Protein AF-0000000082899561 (afdb_homodimer)

Solvent-accessible surface area (backbone atoms only — not comparable to full-atom values): 26667 Å² total; per-residue (Å²): 125,67,59,40,66,65,29,24,33,36,38,38,31,29,32,23,49,47,55,58,29,30,42,45,54,42,55,47,37,66,41,32,32,43,66,16,26,37,41,38,25,22,67,50,52,69,45,30,52,52,45,47,51,54,24,36,73,64,25,70,56,41,37,73,41,70,45,58,29,45,37,73,40,92,80,27,56,79,59,55,68,60,52,54,49,63,47,44,58,93,51,72,60,59,27,36,37,38,34,48,48,49,67,73,60,64,64,25,60,38,54,64,69,69,69,51,54,62,67,60,50,50,52,49,41,31,34,40,30,49,36,54,50,34,49,49,34,52,50,48,54,55,46,64,73,72,43,84,48,42,35,36,40,36,37,58,44,44,66,41,30,82,38,69,47,89,32,31,38,58,29,11,18,35,34,15,20,40,50,26,38,44,23,25,42,24,64,70,69,31,84,64,39,41,22,38,32,37,16,58,64,54,43,72,33,73,64,41,48,48,39,21,70,41,29,59,41,65,67,53,15,52,55,47,59,40,89,80,40,65,71,39,102,88,30,62,50,70,35,51,43,67,61,42,41,51,53,52,52,51,42,53,22,61,64,68,70,57,72,30,32,74,48,46,65,82,56,132,125,68,58,38,65,64,31,25,33,35,38,38,32,29,32,22,48,45,54,60,29,29,44,44,52,42,54,47,36,65,40,33,32,44,64,18,28,36,39,38,25,22,69,51,52,69,45,31,52,53,45,48,50,54,26,36,71,65,26,71,58,41,36,74,41,70,46,57,28,45,36,72,40,93,79,27,55,78,58,54,67,61,51,52,49,64,48,44,59,94,52,72,58,62,27,34,37,39,36,48,48,49,67,70,60,66,62,25,60,37,56,62,69,70,68,50,55,61,67,62,51,50,52,49,41,32,33,42,30,49,35,54,52,34,48,48,35,52,50,49,53,55,46,64,73,71,43,85,47,44,36,37,40,35,38,57,47,43,65,41,30,80,38,70,48,88,34,32,36,57,29,11,18,35,32,14,22,41,48,26,38,45,23,25,40,25,66,70,70,30,83,64,38,42,23,38,33,37,15,60,64,55,44,72,34,74,66,41,47,47,39,20,70,42,30,58,41,66,68,53,14,52,53,44,60,40,88,81,39,67,71,39,102,87,30,64,50,70,34,51,41,65,62,41,42,51,51,52,52,50,41,53,22,60,65,68,67,56,72,32,30,75,49,46,64,83,56,133

pLDDT: mean 94.07, std 8.14, range [54.59, 98.94]

Sequence (536 aa):
MTVITGKRIFAVITGASRGIGRQIAISLASDVAGDSAFLLLARNVELLESVKKQIQDVNPNVHVAVAKADFAEQESIKGLEELVNSVTNGLTIETRLIFHNAGTIGAVDKPCIEISDPTDWHNYLQSNVVAAVTLNNALYKLFVATSSAPIFVINITSIASVKAIPSFTQYAVGKAAREAYFRNFALEVGSAVRVLSYSPGPVQTDMVEEIGRNSYDAEMRQHFSSPQTVNTPTHRRRLTPEETVSKLIGVIDKNDFENGGRIDFFDAMTVITGKRIFAVITGASRGIGRQIAISLASDVAGDSAFLLLARNVELLESVKKQIQDVNPNVHVAVAKADFAEQESIKGLEELVNSVTNGLTIETRLIFHNAGTIGAVDKPCIEISDPTDWHNYLQSNVVAAVTLNNALYKLFVATSSAPIFVINITSIASVKAIPSFTQYAVGKAAREAYFRNFALEVGSAVRVLSYSPGPVQTDMVEEIGRNSYDAEMRQHFSSPQTVNTPTHRRRLTPEETVSKLIGVIDKNDFENGGRIDFFDA

Foldseek 3Di:
DFQQAAFAAEEEFEPCLDALNLLLLQVSLLGYHLAHFYEYEEQDQVSVVVSVVSSCVNRVSYFYHYFYADQLDPCRGPPPLVRSCVRCPPGDHQEYEYEAPFAAQAQLQDWPVPPDDVVSLVSRCSNQPVSSLVVVVVVVVSDVVPDLRAYEYEYAAAPLCPDPDRSRVSNNVSRVNRLVSQLVVLVVVDDSYAYEYEHQPAEPTVRLVCQLVRHNDPVSVVQSVDQPHDDDPNTHHYHYSNLSSVVVSVCNRVVPDDRSYYDYPPDD/DFQQAAFAAEEEFEPCLDALNLLLLQVSLLGYHLAHFYEYEEQDQVSVVVSVVSSCVNRVSYFYDYFYADQLDPCRGPPVLVRSCVRCPPGDHQEYEYEPDDAAQAQQQDWPVPPDDVVSLVSRCSNQPVSSLVVVVVVVVSDVVPDLRAYEYEYAAAPLCPDPDRSRVSNNVSRVNRLVSQLVVLVVVDDSYAYEYEHQAAEPTVRLVCQLVRHNDPVSVVQSVDQPHDDDPNHHHYHYSNLSSVVVSVCNRVVPDDRSYYDYPPDD

Secondary structure (DSSP, 8-state):
--SSTT--EEEEEESTTSHHHHHHHHHHHHHS-TT-EEEEEES-HHHHHHHHHHHHHH-TT-EEEEEE--TTSSS-STTHHHHHHHHHTT---SEEEEEE-------TTS-GGG---HHHHHHHHIIIIIHHHHHHHHHHHHHHHH----EEEEEE--GGGTS--TT-HHHHHHHHHHHHHHHHHHHHH-TTEEEEEEE--SBSSHHHHHHHHH-SSHHHHHHHH-SS----SSSPPPBPHHHHHHHHHHHHHHT-S-TTEEEETT--/--SSTT--EEEEEESTTSHHHHHHHHHHHHHS-TT-EEEEEES-HHHHHHHHHHHHHH-TT-EEEEEE--TTSSS-STTHHHHHHHHHTT---SEEEEEE-------TTS-GGG---HHHHHHHHIIIIIHHHHHHHHHHHHHHHH----EEEEEE--GGGTS--TT-HHHHHHHHHHHHHHHHHHHHH-TTEEEEEEE--SBSSHHHHHHHHH-SSHHHHHHHH-SS----SSSPPPBPHHHHHHHHHHHHHHT-S-TTEEEETT--

InterPro domains:
  IPR002347 Short-chain dehydrogenase/reductase SDR [PF00106] (11-213)
  IPR0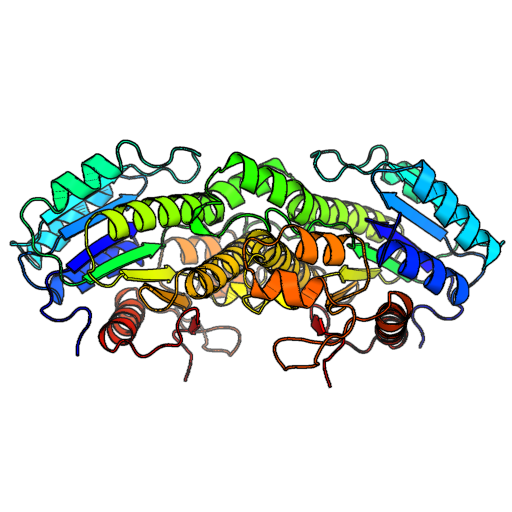02347 Short-chain dehydrogenase/reductase SDR [PR00081] (10-27)
  IPR002347 Short-chain dehydrogenase/reductase SDR [PR00081] (145-161)
  IPR002347 Short-chain dehydrogenase/reductase SDR [PR00081] (171-190)
  IPR002347 Short-chain dehydrogenase/reductase SDR [PR00081] (191-208)
  IPR036291 NAD(P)-binding domain superfamily [SSF51735] (10-261)
  IPR051721 Biopterin synthesis and organic compound reduction [PTHR44085] (6-268)

Radius of gyration: 24.46 Å; Cα contacts (8 Å, |Δi|>4): 1181; chains: 2; bounding box: 56×74×52 Å

Nearest PDB structures (foldseek):
  7dsf-assembly1_B  TM=8.892E-01  e=1.679E-24  Homo sapiens
  1nas-assembly1_A  TM=8.880E-01  e=4.957E-24  Mus musculus
  6i6f-assembly1_A  TM=8.790E-01  e=6.306E-24  Homo sapiens
  1z6z-assembly1_B  TM=8.800E-01  e=1.978E-23  Homo sapiens
  6i6v-assembly1_A  TM=8.749E-01  e=1.862E-23  Homo sapiens

Structure (mmCIF, N/CA/C/O backbone):
data_AF-0000000082899561-model_v1
#
loop_
_entity.id
_entity.type
_entity.pdbx_description
1 polymer 'Sepiapterin reductase'
#
loop_
_atom_site.group_PDB
_atom_site.id
_atom_site.type_symbol
_atom_site.label_atom_id
_atom_site.label_alt_id
_atom_site.label_comp_id
_atom_site.label_asym_id
_atom_site.label_entity_id
_atom_site.label_seq_id
_atom_site.pdbx_PDB_ins_code
_atom_site.Cartn_x
_atom_site.Cartn_y
_atom_site.Cartn_z
_atom_site.occupancy
_atom_site.B_iso_or_equiv
_atom_site.auth_seq_id
_atom_site.auth_comp_id
_atom_site.auth_asym_id
_atom_site.auth_atom_id
_atom_site.pdbx_PDB_model_num
ATOM 1 N N . MET A 1 1 ? -2.049 -33.656 3.619 1 72.12 1 MET A N 1
ATOM 2 C CA . MET A 1 1 ? -2.137 -33.75 2.166 1 72.12 1 MET A CA 1
ATOM 3 C C . MET A 1 1 ? -1.305 -32.688 1.48 1 72.12 1 MET A C 1
ATOM 5 O O . MET A 1 1 ? -1.216 -31.562 1.97 1 72.12 1 MET A O 1
ATOM 9 N N . THR A 1 2 ? -0.466 -33.094 0.37 1 94.12 2 THR A N 1
ATOM 10 C CA . THR A 1 2 ? 0.457 -32.188 -0.296 1 94.12 2 THR A CA 1
ATOM 11 C C . THR A 1 2 ? -0.258 -31.406 -1.387 1 94.12 2 THR A C 1
ATOM 13 O O . THR A 1 2 ? -1.212 -31.891 -1.993 1 94.12 2 THR A O 1
ATOM 16 N N . VAL A 1 3 ? 0.047 -30.188 -1.579 1 97.38 3 VAL A N 1
ATOM 17 C CA . VAL A 1 3 ? -0.571 -29.266 -2.537 1 97.38 3 VAL A CA 1
ATOM 18 C C . VAL A 1 3 ? 0.115 -29.406 -3.895 1 97.38 3 VAL A C 1
ATOM 20 O O . VAL A 1 3 ? -0.528 -29.266 -4.938 1 97.38 3 VAL A O 1
ATOM 23 N N . ILE A 1 4 ? 1.434 -29.734 -3.877 1 98.38 4 ILE A N 1
ATOM 24 C CA . ILE A 1 4 ? 2.236 -29.641 -5.09 1 98.38 4 ILE A CA 1
ATOM 25 C C . ILE A 1 4 ? 2.814 -31 -5.441 1 98.38 4 ILE A C 1
ATOM 27 O O . ILE A 1 4 ? 2.592 -31.516 -6.539 1 98.38 4 ILE A O 1
ATOM 31 N N . THR A 1 5 ? 3.48 -31.672 -4.559 1 98.25 5 THR A N 1
ATOM 32 C CA . THR A 1 5 ? 4.266 -32.875 -4.809 1 98.25 5 THR A CA 1
ATOM 33 C C . THR A 1 5 ? 3.387 -34 -5.367 1 98.25 5 THR A C 1
ATOM 35 O O . THR A 1 5 ? 2.467 -34.469 -4.695 1 98.25 5 THR A O 1
ATOM 38 N N . GLY A 1 6 ? 3.668 -34.312 -6.594 1 97.94 6 GLY A N 1
ATOM 39 C CA . GLY A 1 6 ? 2.992 -35.438 -7.242 1 97.94 6 GLY A CA 1
ATOM 40 C C . GLY A 1 6 ? 1.596 -35.094 -7.719 1 97.94 6 GLY A C 1
ATOM 41 O O . GLY A 1 6 ? 0.868 -35.938 -8.211 1 97.94 6 GLY A O 1
ATOM 42 N N . LYS A 1 7 ? 1.214 -33.875 -7.59 1 98.12 7 LYS A N 1
ATOM 43 C CA . LYS A 1 7 ? -0.134 -33.438 -7.965 1 98.12 7 LYS A CA 1
ATOM 44 C C . LYS A 1 7 ? -0.163 -32.906 -9.391 1 98.12 7 LYS A C 1
ATOM 46 O O . LYS A 1 7 ? 0.843 -32.375 -9.883 1 98.12 7 LYS A O 1
ATOM 51 N N . ARG A 1 8 ? -1.27 -33.094 -10.102 1 98.19 8 ARG A N 1
ATOM 52 C CA . ARG A 1 8 ? -1.518 -32.438 -11.375 1 98.19 8 ARG A CA 1
ATOM 53 C C . ARG A 1 8 ? -1.966 -31 -11.164 1 98.19 8 ARG A C 1
ATOM 55 O O . ARG A 1 8 ? -3.127 -30.75 -10.836 1 98.19 8 ARG A O 1
ATOM 62 N N . ILE A 1 9 ? -1.06 -30.078 -11.352 1 98.44 9 ILE A N 1
ATOM 63 C CA . ILE A 1 9 ? -1.352 -28.688 -11.023 1 98.44 9 ILE A CA 1
ATOM 64 C C . ILE A 1 9 ? -1.458 -27.859 -12.305 1 98.44 9 ILE A C 1
ATOM 66 O O . ILE A 1 9 ? -1.048 -28.312 -13.375 1 98.44 9 ILE A O 1
ATOM 70 N N . PHE A 1 10 ? -2.086 -26.703 -12.188 1 98.62 10 PHE A N 1
ATOM 71 C CA . PHE A 1 10 ? -1.983 -25.625 -13.156 1 98.62 10 PHE A CA 1
ATOM 72 C C . PHE A 1 10 ? -1.384 -24.375 -12.516 1 98.62 10 PHE A C 1
ATOM 74 O O . PHE A 1 10 ? -1.97 -23.812 -11.594 1 98.62 10 PHE A O 1
ATOM 81 N N . ALA A 1 11 ? -0.214 -23.969 -12.992 1 98.88 11 ALA A N 1
ATOM 82 C CA . ALA A 1 11 ? 0.489 -22.812 -12.422 1 98.88 11 ALA A CA 1
ATOM 83 C C . ALA A 1 11 ? 0.569 -21.672 -13.422 1 98.88 11 ALA A C 1
ATOM 85 O O . ALA A 1 11 ? 1.001 -21.859 -14.562 1 98.88 11 ALA A O 1
ATOM 86 N N . VAL A 1 12 ? 0.096 -20.5 -13 1 98.88 12 VAL A N 1
ATOM 87 C CA . VAL A 1 12 ? 0.327 -19.25 -13.719 1 98.88 12 VAL A CA 1
ATOM 88 C C . VAL A 1 12 ? 1.413 -18.438 -13.016 1 98.88 12 VAL A C 1
ATOM 90 O O . VAL A 1 12 ? 1.291 -18.125 -11.828 1 98.88 12 VAL A O 1
ATOM 93 N N . ILE A 1 13 ? 2.473 -18.125 -13.703 1 98.94 13 ILE A N 1
ATOM 94 C CA . ILE A 1 13 ? 3.607 -17.438 -13.094 1 98.94 13 ILE A CA 1
ATOM 95 C C . ILE A 1 13 ? 3.922 -16.172 -13.883 1 98.94 13 ILE A C 1
ATOM 97 O O . ILE A 1 13 ? 4.262 -16.234 -15.062 1 98.94 13 ILE A O 1
ATOM 101 N N . THR A 1 14 ? 3.764 -15.016 -13.25 1 98.81 14 THR A N 1
ATOM 102 C CA . THR A 1 14 ? 4.18 -13.758 -13.867 1 98.81 14 THR A CA 1
ATOM 103 C C . THR A 1 14 ? 5.656 -13.484 -13.594 1 98.81 14 THR A C 1
ATOM 105 O O . THR A 1 14 ? 6.188 -13.891 -12.562 1 98.81 14 THR A O 1
ATOM 108 N N . GLY A 1 15 ? 6.277 -12.711 -14.516 1 98.25 15 GLY A N 1
ATOM 109 C CA . GLY A 1 15 ? 7.707 -12.508 -14.375 1 98.25 15 GLY A CA 1
ATOM 110 C C . GLY A 1 15 ? 8.5 -13.805 -14.398 1 98.25 15 GLY A C 1
ATOM 111 O O . GLY A 1 15 ? 9.406 -14 -13.586 1 98.25 15 GLY A O 1
ATOM 112 N N . ALA A 1 16 ? 8.164 -14.688 -15.266 1 98.62 16 ALA A N 1
ATOM 113 C CA . ALA A 1 16 ? 8.68 -16.047 -15.234 1 98.62 16 ALA A CA 1
ATOM 114 C C . ALA A 1 16 ? 9.969 -16.172 -16.047 1 98.62 16 ALA A C 1
ATOM 116 O O . ALA A 1 16 ? 10.594 -17.234 -16.094 1 98.62 16 ALA A O 1
ATOM 117 N N . SER A 1 17 ? 10.438 -15.102 -16.641 1 97.75 17 SER A N 1
ATOM 118 C CA . SER A 1 17 ? 11.523 -15.188 -17.625 1 97.75 17 SER A CA 1
ATOM 119 C C . SER A 1 17 ? 12.883 -15.188 -16.922 1 97.75 17 SER A C 1
ATOM 121 O O . SER A 1 17 ? 13.898 -15.523 -17.547 1 97.75 17 SER A O 1
ATOM 123 N N . ARG A 1 18 ? 12.992 -14.766 -15.68 1 95.56 18 ARG A N 1
ATOM 124 C CA . ARG A 1 18 ? 14.266 -14.695 -14.969 1 95.56 18 ARG A CA 1
ATOM 125 C C . ARG A 1 18 ? 14.055 -14.719 -13.461 1 95.56 18 ARG A C 1
ATOM 127 O O . ARG A 1 18 ? 12.922 -14.773 -12.984 1 95.56 18 ARG A O 1
ATOM 134 N N . GLY A 1 19 ? 15.125 -14.852 -12.789 1 96.75 19 GLY A N 1
ATOM 135 C CA . GLY A 1 19 ? 15.133 -14.648 -11.352 1 96.75 19 GLY A CA 1
ATOM 136 C C . GLY A 1 19 ? 14.25 -15.641 -10.602 1 96.75 19 GLY A C 1
ATOM 137 O O . GLY A 1 19 ? 14.328 -16.844 -10.844 1 96.75 19 GLY A O 1
ATOM 138 N N . ILE A 1 20 ? 13.508 -15.102 -9.672 1 98.25 20 ILE A N 1
ATOM 139 C CA . ILE A 1 20 ? 12.688 -15.906 -8.766 1 98.25 20 ILE A CA 1
ATOM 140 C C . ILE A 1 20 ? 11.586 -16.609 -9.555 1 98.25 20 ILE A C 1
ATOM 142 O O . ILE A 1 20 ? 11.312 -17.797 -9.336 1 98.25 20 ILE A O 1
ATOM 146 N N . GLY A 1 21 ? 10.953 -15.93 -10.539 1 98.69 21 GLY A N 1
ATOM 147 C CA . GLY A 1 21 ? 9.891 -16.516 -11.336 1 98.69 21 GLY A CA 1
ATOM 148 C C . GLY A 1 21 ? 10.336 -17.703 -12.148 1 98.69 21 GLY A C 1
ATOM 149 O O . GLY A 1 21 ? 9.648 -18.734 -12.188 1 98.69 21 GLY A O 1
ATOM 150 N N . ARG A 1 22 ? 11.469 -17.547 -12.758 1 98.56 22 ARG A N 1
ATOM 151 C CA . ARG A 1 22 ? 12.047 -18.656 -13.5 1 98.56 22 ARG A CA 1
ATOM 152 C C . ARG A 1 22 ? 12.312 -19.844 -12.578 1 98.56 22 ARG A C 1
ATOM 154 O O . ARG A 1 22 ? 11.984 -20.984 -12.93 1 98.56 22 ARG A O 1
ATOM 161 N N . GLN A 1 23 ? 12.875 -19.562 -11.461 1 98.75 23 GLN A N 1
ATOM 162 C CA . GLN A 1 23 ? 13.219 -20.625 -10.523 1 98.75 23 GLN A CA 1
ATOM 163 C C . GLN A 1 23 ? 11.969 -21.312 -9.992 1 98.75 23 GLN A C 1
ATOM 165 O O . GLN A 1 23 ? 11.969 -22.531 -9.797 1 98.75 23 GLN A O 1
ATOM 170 N N . ILE A 1 24 ? 10.898 -20.578 -9.734 1 98.88 24 ILE A N 1
ATOM 171 C CA . ILE A 1 24 ? 9.633 -21.172 -9.297 1 98.88 24 ILE A CA 1
ATOM 172 C C . ILE A 1 24 ? 9.133 -22.156 -10.344 1 98.88 24 ILE A C 1
ATOM 174 O O . ILE A 1 24 ? 8.781 -23.297 -10.016 1 98.88 24 ILE A O 1
ATOM 178 N N . ALA A 1 25 ? 9.164 -21.734 -11.602 1 98.81 25 ALA A N 1
ATOM 179 C CA . ALA A 1 25 ? 8.664 -22.578 -12.688 1 98.81 25 ALA A CA 1
ATOM 180 C C . ALA A 1 25 ? 9.43 -23.891 -12.773 1 98.81 25 ALA A C 1
ATOM 182 O O . ALA A 1 25 ? 8.828 -24.969 -12.836 1 98.81 25 ALA A O 1
ATOM 183 N N . ILE A 1 26 ? 10.742 -23.812 -12.711 1 98.56 26 ILE A N 1
ATOM 184 C CA . ILE A 1 26 ? 11.602 -24.969 -12.859 1 98.56 26 ILE A CA 1
ATOM 185 C C . ILE A 1 26 ? 11.445 -25.891 -11.656 1 98.56 26 ILE A C 1
ATOM 187 O O . ILE A 1 26 ? 11.305 -27.109 -11.805 1 98.56 26 ILE A O 1
ATOM 191 N N . SER A 1 27 ? 11.438 -25.312 -10.461 1 98.62 27 SER A N 1
ATOM 192 C CA . SER A 1 27 ? 11.312 -26.109 -9.242 1 98.62 27 SER A CA 1
ATOM 193 C C . SER A 1 27 ? 9.969 -26.812 -9.172 1 98.62 27 SER A C 1
ATOM 195 O O . SER A 1 27 ? 9.891 -27.984 -8.781 1 98.62 27 SER A O 1
ATOM 197 N N . LEU A 1 28 ? 8.883 -26.172 -9.586 1 98.69 28 LEU A N 1
ATOM 198 C CA . LEU A 1 28 ? 7.57 -26.797 -9.617 1 98.69 28 LEU A CA 1
ATOM 199 C C . LEU A 1 28 ? 7.559 -27.984 -10.562 1 98.69 28 LEU A C 1
ATOM 201 O O . LEU A 1 28 ? 7.012 -29.047 -10.234 1 98.69 28 LEU A O 1
ATOM 205 N N . ALA A 1 29 ? 8.148 -27.812 -11.695 1 98.38 29 ALA A N 1
ATOM 206 C CA . ALA A 1 29 ? 8.156 -28.875 -12.711 1 98.38 29 ALA A CA 1
ATOM 207 C C . ALA A 1 29 ? 8.773 -30.156 -12.164 1 98.38 29 ALA A C 1
ATOM 209 O O . ALA A 1 29 ? 8.336 -31.25 -12.508 1 98.38 29 ALA A O 1
ATOM 210 N N . SER A 1 30 ? 9.742 -29.953 -11.305 1 97.75 30 SER A N 1
ATOM 211 C CA . SER A 1 30 ? 10.445 -31.109 -10.742 1 97.75 30 SER A CA 1
ATOM 212 C C . SER A 1 30 ? 9.57 -31.844 -9.734 1 97.75 30 SER A C 1
ATOM 214 O O . SER A 1 30 ? 9.758 -33.031 -9.5 1 97.75 30 SER A O 1
ATOM 216 N N . ASP A 1 31 ? 8.602 -31.172 -9.172 1 97.88 31 ASP A N 1
ATOM 217 C CA . ASP A 1 31 ? 7.887 -31.719 -8.023 1 97.88 31 ASP A CA 1
ATOM 218 C C . ASP A 1 31 ? 6.5 -32.219 -8.43 1 97.88 31 ASP A C 1
ATOM 220 O O . ASP A 1 31 ? 5.91 -33.062 -7.738 1 97.88 31 ASP A O 1
ATOM 224 N N . VAL A 1 32 ? 5.965 -31.781 -9.555 1 98.44 32 VAL A N 1
ATOM 225 C CA . VAL A 1 32 ? 4.562 -32.031 -9.883 1 98.44 32 VAL A CA 1
ATOM 226 C C . VAL A 1 32 ? 4.441 -33.219 -10.805 1 98.44 32 VAL A C 1
ATOM 228 O O . VAL A 1 32 ? 5.445 -33.719 -11.312 1 98.44 32 VAL A O 1
ATOM 231 N N . ALA A 1 33 ? 3.215 -33.719 -11.07 1 97.75 33 ALA A N 1
ATOM 232 C CA . ALA A 1 33 ? 2.928 -34.812 -12 1 97.75 33 ALA A CA 1
ATOM 233 C C . ALA A 1 33 ? 3.115 -34.344 -13.445 1 97.75 33 ALA A C 1
ATOM 235 O O . ALA A 1 33 ? 3.029 -33.156 -13.75 1 97.75 33 ALA A O 1
ATOM 236 N N . GLY A 1 34 ? 3.377 -35.219 -14.367 1 95.75 34 GLY A N 1
ATOM 237 C CA . GLY A 1 34 ? 3.615 -34.969 -15.773 1 95.75 34 GLY A CA 1
ATOM 238 C C . GLY A 1 34 ? 2.404 -34.375 -16.484 1 95.75 34 GLY A C 1
ATOM 239 O O . GLY A 1 34 ? 2.543 -33.688 -17.5 1 95.75 34 GLY A O 1
ATOM 240 N N . ASP A 1 35 ? 1.247 -34.531 -16.078 1 96.12 35 ASP A N 1
ATOM 241 C CA . ASP A 1 35 ? 0.032 -34 -16.688 1 96.12 35 ASP A CA 1
ATOM 242 C C . ASP A 1 35 ? -0.359 -32.688 -16.047 1 96.12 35 ASP A C 1
ATOM 244 O O . ASP A 1 35 ? -1.545 -32.406 -15.852 1 96.12 35 ASP A O 1
ATOM 248 N N . SER A 1 36 ? 0.661 -31.953 -15.641 1 98.5 36 SER A N 1
ATOM 249 C CA . SER A 1 36 ? 0.456 -30.594 -15.117 1 98.5 36 SER A CA 1
ATOM 250 C C . SER A 1 36 ? 0.598 -29.562 -16.219 1 98.5 36 SER A C 1
ATOM 252 O O . SER A 1 36 ? 1.083 -29.859 -17.312 1 98.5 36 SER A O 1
ATOM 254 N N . ALA A 1 37 ? 0.14 -28.344 -15.953 1 98.75 37 ALA A N 1
ATOM 255 C CA . ALA A 1 37 ? 0.173 -27.266 -16.938 1 98.75 37 ALA A CA 1
ATOM 256 C C . ALA A 1 37 ? 0.802 -26.016 -16.344 1 98.75 37 ALA A C 1
ATOM 258 O O . ALA A 1 37 ? 0.635 -25.719 -15.164 1 98.75 37 ALA A O 1
ATOM 259 N N . PHE A 1 38 ? 1.53 -25.312 -17.172 1 98.81 38 PHE A N 1
ATOM 260 C CA . PHE A 1 38 ? 2.17 -24.047 -16.812 1 98.81 38 PHE A CA 1
ATOM 261 C C . PHE A 1 38 ? 1.827 -22.953 -17.828 1 98.81 38 PHE A C 1
ATOM 263 O O . PHE A 1 38 ? 1.851 -23.188 -19.031 1 98.81 38 PHE A O 1
ATOM 270 N N . LEU A 1 39 ? 1.418 -21.797 -17.359 1 98.81 39 LEU A N 1
ATOM 271 C CA . LEU A 1 39 ? 1.337 -20.578 -18.141 1 98.81 39 LEU A CA 1
ATOM 272 C C . LEU A 1 39 ? 2.348 -19.547 -17.656 1 98.81 39 LEU A C 1
ATOM 274 O O . LEU A 1 39 ? 2.227 -19.031 -16.547 1 98.81 39 LEU A O 1
ATOM 278 N N . LEU A 1 40 ? 3.375 -19.281 -18.484 1 98.81 40 LEU A N 1
ATOM 279 C CA . LEU A 1 40 ? 4.465 -18.359 -18.156 1 98.81 40 LEU A CA 1
ATOM 280 C C . LEU A 1 40 ? 4.25 -17 -18.797 1 98.81 40 LEU A C 1
ATOM 282 O O . LEU A 1 40 ? 4.066 -16.922 -20.016 1 98.81 40 LEU A O 1
ATOM 286 N N . LEU A 1 41 ? 4.246 -15.969 -17.984 1 98.69 41 LEU A N 1
ATOM 287 C CA . LEU A 1 41 ? 3.982 -14.617 -18.469 1 98.69 41 LEU A CA 1
ATOM 288 C C . LEU A 1 41 ? 5.172 -13.703 -18.188 1 98.69 41 LEU A C 1
ATOM 290 O O . LEU A 1 41 ? 5.703 -13.688 -17.078 1 98.69 41 LEU A O 1
ATOM 294 N N . ALA A 1 42 ? 5.641 -13.008 -19.094 1 98.25 42 ALA A N 1
ATOM 295 C CA . ALA A 1 42 ? 6.66 -11.961 -19.016 1 98.25 42 ALA A CA 1
ATOM 296 C C . ALA A 1 42 ? 6.719 -11.141 -20.297 1 98.25 42 ALA A C 1
ATOM 298 O O . ALA A 1 42 ? 6.008 -11.438 -21.266 1 98.25 42 ALA A O 1
ATOM 299 N N . ARG A 1 43 ? 7.562 -10.18 -20.391 1 96.06 43 ARG A N 1
ATOM 300 C CA . ARG A 1 43 ? 7.676 -9.312 -21.562 1 96.06 43 ARG A CA 1
ATOM 301 C C . ARG A 1 43 ? 8.5 -9.969 -22.656 1 96.06 43 ARG A C 1
ATOM 303 O O . ARG A 1 43 ? 8.25 -9.75 -23.844 1 96.06 43 ARG A O 1
ATOM 310 N N . ASN A 1 44 ? 9.43 -10.727 -22.188 1 97.31 44 ASN A N 1
ATOM 311 C CA . ASN A 1 44 ? 10.375 -11.32 -23.141 1 97.31 44 ASN A CA 1
ATOM 312 C C . ASN A 1 44 ? 10 -12.758 -23.484 1 97.31 44 ASN A C 1
ATOM 314 O O . ASN A 1 44 ? 10.367 -13.688 -22.766 1 97.31 44 ASN A O 1
ATOM 318 N N . VAL A 1 45 ? 9.438 -12.891 -24.656 1 97.62 45 VAL A N 1
ATOM 319 C CA . VAL A 1 45 ? 8.898 -14.188 -25.047 1 97.62 45 VAL A CA 1
ATOM 320 C C . VAL A 1 45 ? 10.039 -15.164 -25.328 1 97.62 45 VAL A C 1
ATOM 322 O O . VAL A 1 45 ? 9.914 -16.359 -25.047 1 97.62 45 VAL A O 1
ATOM 325 N N . GLU A 1 46 ? 11.117 -14.68 -25.844 1 98.38 46 GLU A N 1
ATOM 326 C CA . GLU A 1 46 ? 12.258 -15.555 -26.125 1 98.38 46 GLU A CA 1
ATOM 327 C C . GLU A 1 46 ? 12.797 -16.172 -24.828 1 98.38 46 GLU A C 1
ATOM 329 O O . GLU A 1 46 ? 13.102 -17.375 -24.797 1 98.38 46 GLU A O 1
ATOM 334 N N . LEU A 1 47 ? 12.93 -15.375 -23.828 1 98.56 47 LEU A N 1
ATOM 335 C CA . LEU A 1 47 ? 13.391 -15.891 -22.547 1 98.56 47 LEU A CA 1
ATOM 336 C C . LEU A 1 47 ? 12.367 -16.859 -21.953 1 98.56 47 LEU A C 1
ATOM 338 O O . LEU A 1 47 ? 12.742 -17.844 -21.312 1 98.56 47 LEU A O 1
ATOM 342 N N . LEU A 1 48 ? 11.125 -16.594 -22.188 1 98.75 48 LEU A N 1
ATOM 343 C CA . LEU A 1 48 ? 10.078 -17.5 -21.719 1 98.75 48 LEU A CA 1
ATOM 344 C C . LEU A 1 48 ? 10.188 -18.859 -22.406 1 98.75 48 LEU A C 1
ATOM 346 O O . LEU A 1 48 ? 10 -19.891 -21.766 1 98.75 48 LEU A O 1
ATOM 350 N N . GLU A 1 49 ? 10.43 -18.828 -23.688 1 98.75 49 GLU A N 1
ATOM 351 C CA . GLU A 1 49 ? 10.578 -20.078 -24.422 1 98.75 49 GLU A CA 1
ATOM 352 C C . GLU A 1 49 ? 11.773 -20.891 -23.922 1 98.75 49 GLU A C 1
ATOM 354 O O . GLU A 1 49 ? 11.727 -22.125 -23.875 1 98.75 49 GLU A O 1
ATOM 359 N N . SER A 1 50 ? 12.805 -20.156 -23.562 1 98.75 50 SER A N 1
ATOM 360 C CA . SER A 1 50 ? 13.953 -20.828 -22.953 1 98.75 50 SER A CA 1
ATOM 361 C C . SER A 1 50 ? 13.57 -21.5 -21.641 1 98.75 50 SER A C 1
ATOM 363 O O . SER A 1 50 ? 13.984 -22.625 -21.359 1 98.75 50 SER A O 1
ATOM 365 N N . VAL A 1 51 ? 12.766 -20.828 -20.812 1 98.81 51 VAL A N 1
ATOM 366 C CA . VAL A 1 51 ? 12.297 -21.391 -19.562 1 98.81 51 VAL A CA 1
ATOM 367 C C . VAL A 1 51 ? 11.391 -22.578 -19.828 1 98.81 51 VAL A C 1
ATOM 369 O O . VAL A 1 51 ? 11.461 -23.594 -19.125 1 98.81 51 VAL A O 1
ATOM 372 N N . LYS A 1 52 ? 10.523 -22.469 -20.812 1 98.75 52 LYS A N 1
ATOM 373 C CA . LYS A 1 52 ? 9.664 -23.578 -21.219 1 98.75 52 LYS A CA 1
ATOM 374 C C . LYS A 1 52 ? 10.492 -24.828 -21.531 1 98.75 52 LYS A C 1
ATOM 376 O O . LYS A 1 52 ? 10.164 -25.922 -21.078 1 98.75 52 LYS A O 1
ATOM 381 N N . LYS A 1 53 ? 11.547 -24.656 -22.281 1 98.69 53 LYS A N 1
ATOM 382 C CA . LYS A 1 53 ? 12.414 -25.781 -22.609 1 98.69 53 LYS A CA 1
ATOM 383 C C . LYS A 1 53 ? 13.039 -26.391 -21.359 1 98.69 53 LYS A C 1
ATOM 385 O O . LYS A 1 53 ? 13.117 -27.609 -21.234 1 98.69 53 LYS A O 1
ATOM 390 N N . GLN A 1 54 ? 13.484 -25.531 -20.484 1 98.62 54 GLN A N 1
ATOM 391 C CA . GLN A 1 54 ? 14.07 -26 -19.234 1 98.62 54 GLN A CA 1
ATOM 392 C C . GLN A 1 54 ? 13.07 -26.812 -18.422 1 98.62 54 GLN A C 1
ATOM 394 O O . GLN A 1 54 ? 13.422 -27.844 -17.844 1 98.62 54 GLN A O 1
ATOM 399 N N . ILE A 1 55 ? 11.844 -26.344 -18.344 1 98.62 55 ILE A N 1
ATOM 400 C CA . ILE A 1 55 ? 10.766 -27.016 -17.641 1 98.62 55 ILE A CA 1
ATOM 401 C C . ILE A 1 55 ? 10.539 -28.406 -18.266 1 98.62 55 ILE A C 1
ATOM 403 O O . ILE A 1 55 ? 10.453 -29.406 -17.547 1 98.62 55 ILE A O 1
ATOM 407 N N . GLN A 1 56 ? 10.5 -28.453 -19.547 1 98.06 56 GLN A N 1
ATOM 408 C CA . GLN A 1 56 ? 10.195 -29.688 -20.266 1 98.06 56 GLN A CA 1
ATOM 409 C C . GLN A 1 56 ? 11.375 -30.656 -20.203 1 98.06 56 GLN A C 1
ATOM 411 O O . GLN A 1 56 ? 11.188 -31.875 -20.281 1 98.06 56 GLN A O 1
ATOM 416 N N . ASP A 1 57 ? 12.578 -30.125 -20.047 1 98.19 57 ASP A N 1
ATOM 417 C CA . ASP A 1 57 ? 13.734 -30.969 -19.812 1 98.19 57 ASP A CA 1
ATOM 418 C C . ASP A 1 57 ? 13.625 -31.688 -18.469 1 98.19 57 ASP A C 1
ATOM 420 O O . ASP A 1 57 ? 14.055 -32.844 -18.328 1 98.19 57 ASP A O 1
ATOM 424 N N . VAL A 1 58 ? 13.055 -31 -17.5 1 97.75 58 VAL A N 1
ATOM 425 C CA . VAL A 1 58 ? 12.898 -31.516 -16.156 1 97.75 58 VAL A CA 1
ATOM 426 C C . VAL A 1 58 ? 11.719 -32.5 -16.109 1 97.75 58 VAL A C 1
ATOM 428 O O . VAL A 1 58 ? 11.773 -33.531 -15.438 1 97.75 58 VAL A O 1
ATOM 431 N N . ASN A 1 59 ? 10.633 -32.156 -16.781 1 98.19 59 ASN A N 1
ATOM 432 C CA . ASN A 1 59 ? 9.398 -32.906 -16.828 1 98.19 59 ASN A CA 1
ATOM 433 C C .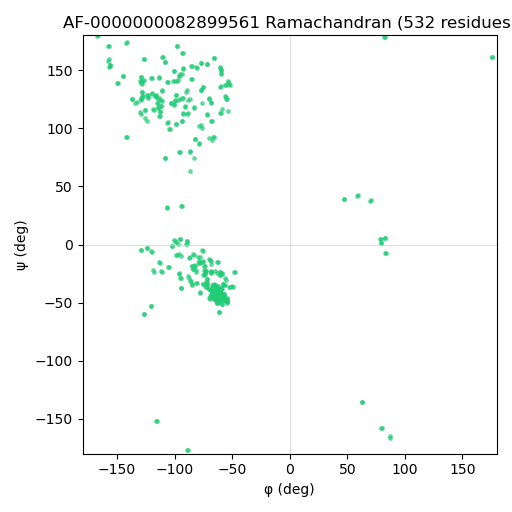 ASN A 1 59 ? 8.766 -32.875 -18.219 1 98.19 59 ASN A C 1
ATOM 435 O O . ASN A 1 59 ? 7.938 -32 -18.5 1 98.19 59 ASN A O 1
ATOM 439 N N . PRO A 1 60 ? 9.062 -33.844 -19.031 1 97.81 60 PRO A N 1
ATOM 440 C CA . PRO A 1 60 ? 8.703 -33.812 -20.453 1 97.81 60 PRO A CA 1
ATOM 441 C C . PRO A 1 60 ? 7.195 -33.906 -20.672 1 97.81 60 PRO A C 1
ATOM 443 O O . PRO A 1 60 ? 6.711 -33.594 -21.766 1 97.81 60 PRO A O 1
ATOM 446 N N . ASN A 1 61 ? 6.449 -34.312 -19.719 1 96.81 61 ASN A N 1
ATOM 447 C CA . ASN A 1 61 ? 5.031 -34.594 -19.922 1 96.81 61 ASN A CA 1
ATOM 448 C C . ASN A 1 61 ? 4.16 -33.406 -19.5 1 96.81 61 ASN A C 1
ATOM 450 O O . ASN A 1 61 ? 2.934 -33.469 -19.609 1 96.81 61 ASN A O 1
ATOM 454 N N . VAL A 1 62 ? 4.789 -32.312 -19.031 1 98.12 62 VAL A N 1
ATOM 455 C CA . VAL A 1 62 ? 3.992 -31.156 -18.625 1 98.12 62 VAL A CA 1
ATOM 456 C C . VAL A 1 62 ? 3.605 -30.344 -19.859 1 98.12 62 VAL A C 1
ATOM 458 O O . VAL A 1 62 ? 4.312 -30.359 -20.875 1 98.12 62 VAL A O 1
ATOM 461 N N . HIS A 1 63 ? 2.479 -29.641 -19.797 1 98.31 63 HIS A N 1
ATOM 462 C CA . HIS A 1 63 ? 2.039 -28.656 -20.797 1 98.31 63 HIS A CA 1
ATOM 463 C C . HIS A 1 63 ? 2.49 -27.25 -20.422 1 98.31 63 HIS A C 1
ATOM 465 O O . HIS A 1 63 ? 2.26 -26.797 -19.297 1 98.31 63 HIS A O 1
ATOM 471 N N . VAL A 1 64 ? 3.193 -26.609 -21.391 1 98.56 64 VAL A N 1
ATOM 472 C CA . VAL A 1 64 ? 3.688 -25.266 -21.062 1 98.56 64 VAL A CA 1
ATOM 473 C C . VAL A 1 64 ? 3.289 -24.297 -22.172 1 98.56 64 VAL A C 1
ATOM 475 O O . VAL A 1 64 ? 3.549 -24.547 -23.359 1 98.56 64 VAL A O 1
ATOM 478 N N . ALA A 1 65 ? 2.615 -23.219 -21.828 1 98.31 65 ALA A N 1
ATOM 479 C CA . ALA A 1 65 ? 2.352 -22.094 -22.719 1 98.31 65 ALA A CA 1
ATOM 480 C C . ALA A 1 65 ? 3.078 -20.844 -22.234 1 98.31 65 ALA A C 1
ATOM 482 O O . ALA A 1 65 ? 3.273 -20.641 -21.047 1 98.31 65 ALA A O 1
ATOM 483 N N . VAL A 1 66 ? 3.541 -20.062 -23.141 1 98.19 66 VAL A N 1
ATOM 484 C CA . VAL A 1 66 ? 4.164 -18.781 -22.844 1 98.19 66 VAL A CA 1
ATOM 485 C C . VAL A 1 66 ? 3.387 -17.656 -23.531 1 98.19 66 VAL A C 1
ATOM 487 O O . VAL A 1 66 ? 2.818 -17.859 -24.609 1 98.19 66 VAL A O 1
ATOM 490 N N . ALA A 1 67 ? 3.285 -16.531 -22.859 1 98 67 ALA A N 1
ATOM 491 C CA . ALA A 1 67 ? 2.617 -15.367 -23.469 1 98 67 ALA A CA 1
ATOM 492 C C . ALA A 1 67 ? 3.291 -14.07 -23.031 1 98 67 ALA A C 1
ATOM 494 O O . ALA A 1 67 ? 3.727 -13.93 -21.891 1 98 67 ALA A O 1
ATOM 495 N N . LYS A 1 68 ? 3.293 -13.172 -23.969 1 97.69 68 LYS A N 1
ATOM 496 C CA . LYS A 1 68 ? 3.791 -11.828 -23.672 1 97.69 68 LYS A CA 1
ATOM 497 C C . LYS A 1 68 ? 2.836 -11.078 -22.75 1 97.69 68 LYS A C 1
ATOM 499 O O . LYS A 1 68 ? 1.629 -11.039 -23 1 97.69 68 LYS A O 1
ATOM 504 N N . ALA A 1 69 ? 3.369 -10.609 -21.672 1 97.31 69 ALA A N 1
ATOM 505 C CA . ALA A 1 69 ? 2.629 -9.758 -20.734 1 97.31 69 ALA A CA 1
ATOM 506 C C . ALA A 1 69 ? 3.42 -8.492 -20.406 1 97.31 69 ALA A C 1
ATOM 508 O O . ALA A 1 69 ? 4.492 -8.57 -19.797 1 97.31 69 ALA A O 1
ATOM 509 N N . ASP A 1 70 ? 2.943 -7.355 -20.828 1 97 70 ASP A N 1
ATOM 510 C CA . ASP A 1 70 ? 3.518 -6.066 -20.453 1 97 70 ASP A CA 1
ATOM 511 C C . ASP A 1 70 ? 2.656 -5.371 -19.406 1 97 70 ASP A C 1
ATOM 513 O O . ASP A 1 70 ? 1.748 -4.609 -19.734 1 97 70 ASP A O 1
ATOM 517 N N . PHE A 1 71 ? 3.045 -5.48 -18.203 1 96.5 71 PHE A N 1
ATOM 518 C CA . PHE A 1 71 ? 2.217 -5.059 -17.078 1 96.5 71 PHE A CA 1
ATOM 519 C C . PHE A 1 71 ? 2.207 -3.541 -16.953 1 96.5 71 PHE A C 1
ATOM 521 O O . PHE A 1 71 ? 1.468 -2.984 -16.141 1 96.5 71 PHE A O 1
ATOM 528 N N . ALA A 1 72 ? 2.996 -2.863 -17.766 1 95.44 72 ALA A N 1
ATOM 529 C CA . ALA A 1 72 ? 2.91 -1.407 -17.828 1 95.44 72 ALA A CA 1
ATOM 530 C C . ALA A 1 72 ? 1.653 -0.968 -18.578 1 95.44 72 ALA A C 1
ATOM 532 O O . ALA A 1 72 ? 1.239 0.189 -18.484 1 95.44 72 ALA A O 1
ATOM 533 N N . GLU A 1 73 ? 1.103 -1.92 -19.344 1 94.94 73 GLU A N 1
ATOM 534 C CA . GLU A 1 73 ? -0.091 -1.633 -20.141 1 94.94 73 GLU A CA 1
ATOM 535 C C . GLU A 1 73 ? -1.356 -2.066 -19.406 1 94.94 73 GLU A C 1
ATOM 537 O O . GLU A 1 73 ? -1.368 -3.1 -18.734 1 94.94 73 GLU A O 1
ATOM 542 N N . GLN A 1 74 ? -2.438 -1.357 -19.547 1 90 74 GLN A N 1
ATOM 543 C CA . GLN A 1 74 ? -3.705 -1.701 -18.922 1 90 74 GLN A CA 1
ATOM 544 C C . GLN A 1 74 ? -4.199 -3.068 -19.375 1 90 74 GLN A C 1
ATOM 546 O O . GLN A 1 74 ? -4.695 -3.859 -18.578 1 90 74 GLN A O 1
ATOM 551 N N . GLU A 1 75 ? -4.125 -3.295 -20.703 1 89.81 75 GLU A N 1
ATOM 552 C CA . GLU A 1 75 ? -4.406 -4.625 -21.234 1 89.81 75 GLU A CA 1
ATOM 553 C C . GLU A 1 75 ? -3.119 -5.426 -21.422 1 89.81 75 GLU A C 1
ATOM 555 O O . GLU A 1 75 ? -2.629 -5.562 -22.547 1 89.81 75 GLU A O 1
ATOM 560 N N . SER A 1 76 ? -2.646 -5.961 -20.281 1 90.31 76 SER A N 1
ATOM 561 C CA . SER A 1 76 ? -1.296 -6.512 -20.234 1 90.31 76 SER A CA 1
ATOM 562 C C . SER A 1 76 ? -1.219 -7.863 -20.938 1 90.31 76 SER A C 1
ATOM 564 O O . SER A 1 76 ? -0.142 -8.289 -21.359 1 90.31 76 SER A O 1
ATOM 566 N N . ILE A 1 77 ? -2.303 -8.609 -21.031 1 93.25 77 ILE A N 1
ATOM 567 C CA . ILE A 1 77 ? -2.328 -9.945 -21.609 1 93.25 77 ILE A CA 1
ATOM 568 C C . ILE A 1 77 ? -3.506 -10.062 -22.578 1 93.25 77 ILE A C 1
ATOM 570 O O . ILE A 1 77 ? -4.66 -9.875 -22.188 1 93.25 77 ILE A O 1
ATOM 574 N N . LYS A 1 78 ? -3.236 -10.391 -23.797 1 90.5 78 LYS A N 1
ATOM 575 C CA . LYS A 1 78 ? -4.289 -10.633 -24.781 1 90.5 78 LYS A CA 1
ATOM 576 C C . LYS A 1 78 ? -4.703 -12.094 -24.797 1 90.5 78 LYS A C 1
ATOM 578 O O . LYS A 1 78 ? -3.855 -12.992 -24.734 1 90.5 78 LYS A O 1
ATOM 583 N N . GLY A 1 79 ? -6.008 -12.305 -24.75 1 94.62 79 GLY A N 1
ATOM 584 C CA . GLY A 1 79 ? -6.531 -13.648 -24.906 1 94.62 79 GLY A CA 1
ATOM 585 C C . GLY A 1 79 ? -6.246 -14.547 -23.719 1 94.62 79 GLY A C 1
ATOM 586 O O . GLY A 1 79 ? -5.902 -15.719 -23.891 1 94.62 79 GLY A O 1
ATOM 587 N N . LEU A 1 80 ? -6.324 -14.008 -22.578 1 95.25 80 LEU A N 1
ATOM 588 C CA . LEU A 1 80 ? -6.016 -14.742 -21.344 1 95.25 80 LEU A CA 1
ATOM 589 C C . LEU A 1 80 ? -6.875 -16 -21.234 1 95.25 80 LEU A C 1
ATOM 591 O O . LEU A 1 80 ? -6.363 -17.078 -20.922 1 95.25 80 LEU A O 1
ATOM 595 N N . GLU A 1 81 ? -8.141 -15.859 -21.453 1 95.75 81 GLU A N 1
ATOM 596 C CA . GLU A 1 81 ? -9.055 -17 -21.359 1 95.75 81 GLU A CA 1
ATOM 597 C C . GLU A 1 81 ? -8.672 -18.109 -22.344 1 95.75 81 GLU A C 1
ATOM 599 O O . GLU A 1 81 ? -8.648 -19.281 -21.969 1 95.75 81 GLU A O 1
ATOM 604 N N . GLU A 1 82 ? -8.422 -17.703 -23.547 1 96.69 82 GLU A N 1
ATOM 605 C CA . GLU A 1 82 ? -8.023 -18.672 -24.562 1 96.69 82 GLU A CA 1
ATOM 606 C C . GLU A 1 82 ? -6.711 -19.359 -24.203 1 96.69 82 GLU A C 1
ATOM 608 O O . GLU A 1 82 ? -6.559 -20.562 -24.406 1 96.69 82 GLU A O 1
ATOM 613 N N . LEU A 1 83 ? -5.781 -18.594 -23.719 1 96.56 83 LEU A N 1
ATOM 614 C CA . LEU A 1 83 ? -4.492 -19.141 -23.312 1 96.56 83 LEU A CA 1
ATOM 615 C C . LEU A 1 83 ? -4.668 -20.188 -22.219 1 96.56 83 LEU A C 1
ATOM 617 O O . LEU A 1 83 ? -4.109 -21.281 -22.312 1 96.56 83 LEU A O 1
ATOM 621 N N . VAL A 1 84 ? -5.465 -19.859 -21.219 1 97 84 VAL A N 1
ATOM 622 C CA . VAL A 1 84 ? -5.703 -20.75 -20.078 1 97 84 VAL A CA 1
ATOM 623 C C . VAL A 1 84 ? -6.395 -22.016 -20.547 1 97 84 VAL A C 1
ATOM 625 O O . VAL A 1 84 ? -5.98 -23.125 -20.203 1 97 84 VAL A O 1
ATOM 628 N N . ASN A 1 85 ? -7.395 -21.844 -21.375 1 95.5 85 ASN A N 1
ATOM 629 C CA . ASN A 1 85 ? -8.148 -22.984 -21.875 1 95.5 85 ASN A CA 1
ATOM 630 C C . ASN A 1 85 ? -7.277 -23.906 -22.734 1 95.5 85 ASN A C 1
ATOM 632 O O . ASN A 1 85 ? -7.363 -25.125 -22.625 1 95.5 85 ASN A O 1
ATOM 636 N N . SER A 1 86 ? -6.5 -23.359 -23.531 1 96.56 86 SER A N 1
ATOM 637 C CA . SER A 1 86 ? -5.676 -24.141 -24.438 1 96.56 86 SER A CA 1
ATOM 638 C C . SER A 1 86 ? -4.648 -24.969 -23.688 1 96.56 86 SER A C 1
ATOM 640 O O . SER A 1 86 ? -4.422 -26.141 -24.016 1 96.56 86 SER A O 1
ATOM 642 N N . VAL A 1 87 ? -4.043 -24.438 -22.656 1 97.12 87 VAL A N 1
ATOM 643 C CA . VAL A 1 87 ? -2.936 -25.125 -21.984 1 97.12 87 VAL A CA 1
ATOM 644 C C . VAL A 1 87 ? -3.479 -26.156 -21.016 1 97.12 87 VAL A C 1
ATOM 646 O O . VAL A 1 87 ? -2.805 -27.141 -20.703 1 97.12 87 VAL A O 1
ATOM 649 N N . THR A 1 88 ? -4.715 -26 -20.578 1 96.81 88 THR A N 1
ATOM 650 C CA . THR A 1 88 ? -5.277 -26.906 -19.594 1 96.81 88 THR A CA 1
ATOM 651 C C . THR A 1 88 ? -6.211 -27.922 -20.25 1 96.81 88 THR A C 1
ATOM 653 O O . THR A 1 88 ? -6.785 -28.781 -19.578 1 96.81 88 THR A O 1
ATOM 656 N N . ASN A 1 89 ? -6.375 -27.797 -21.531 1 93.75 89 ASN A N 1
ATOM 657 C CA . ASN A 1 89 ? -7.34 -28.625 -22.25 1 93.75 89 ASN A CA 1
ATOM 658 C C . ASN A 1 89 ? -7.074 -30.109 -22.016 1 93.75 89 ASN A C 1
ATOM 660 O O . ASN A 1 89 ? -5.945 -30.578 -22.172 1 93.75 89 ASN A O 1
ATOM 664 N N . GLY A 1 90 ? -8.156 -30.75 -21.594 1 92.62 90 GLY A N 1
ATOM 665 C CA . GLY A 1 90 ? -8.102 -32.188 -21.438 1 92.62 90 GLY A CA 1
ATOM 666 C C . GLY A 1 90 ? -7.426 -32.656 -20.156 1 92.62 90 GLY A C 1
ATOM 667 O O . GLY A 1 90 ? -7.316 -33.844 -19.891 1 92.62 90 GLY A O 1
ATOM 668 N N . LEU A 1 91 ? -7.02 -31.734 -19.359 1 95.5 91 LEU A N 1
ATOM 669 C CA . LEU A 1 91 ? -6.301 -32.094 -18.141 1 95.5 91 LEU A CA 1
ATOM 670 C C . LEU A 1 91 ? -7.227 -32.031 -16.922 1 95.5 91 LEU A C 1
ATOM 672 O O . LEU A 1 91 ? -8.125 -31.188 -16.859 1 95.5 91 LEU A O 1
ATOM 676 N N . THR A 1 92 ? -7.07 -32.969 -16.047 1 95.62 92 THR A N 1
ATOM 677 C CA . THR A 1 92 ? -7.684 -32.875 -14.719 1 95.62 92 THR A CA 1
ATOM 678 C C . THR A 1 92 ? -6.754 -32.156 -13.742 1 95.62 92 THR A C 1
ATOM 680 O O . THR A 1 92 ? -5.715 -32.688 -13.359 1 95.62 92 THR A O 1
ATOM 683 N N . ILE A 1 93 ? -7.109 -31.047 -13.305 1 96.88 93 ILE A N 1
ATOM 684 C CA . ILE A 1 93 ? -6.281 -30.219 -12.438 1 96.88 93 ILE A CA 1
ATOM 685 C C . ILE A 1 93 ? -6.719 -30.406 -10.984 1 96.88 93 ILE A C 1
ATOM 687 O O . ILE A 1 93 ? -7.906 -30.281 -10.664 1 96.88 93 ILE A O 1
ATOM 691 N N . GLU A 1 94 ? -5.758 -30.688 -10.172 1 96.88 94 GLU A N 1
ATOM 692 C CA . GLU A 1 94 ? -6.039 -30.922 -8.758 1 96.88 94 GLU A CA 1
ATOM 693 C C . GLU A 1 94 ? -5.848 -29.656 -7.938 1 96.88 94 GLU A C 1
ATOM 695 O O . GLU A 1 94 ? -6.461 -29.484 -6.883 1 96.88 94 GLU A O 1
ATOM 700 N N . THR A 1 95 ? -4.977 -28.812 -8.391 1 97.06 95 THR A N 1
ATOM 701 C CA . THR A 1 95 ? -4.688 -27.562 -7.703 1 97.06 95 THR A CA 1
ATOM 702 C C . THR A 1 95 ? -4.273 -26.484 -8.703 1 97.06 95 THR A C 1
ATOM 704 O O . THR A 1 95 ? -3.541 -26.75 -9.656 1 97.06 95 THR A O 1
ATOM 707 N N . ARG A 1 96 ? -4.738 -25.297 -8.516 1 98.12 96 ARG A N 1
ATOM 708 C CA . ARG A 1 96 ? -4.348 -24.156 -9.328 1 98.12 96 ARG A CA 1
ATOM 709 C C . ARG A 1 96 ? -3.506 -23.172 -8.516 1 98.12 96 ARG A C 1
ATOM 711 O O . ARG A 1 96 ? -3.832 -22.875 -7.367 1 98.12 96 ARG A O 1
ATOM 718 N N . LEU A 1 97 ? -2.406 -22.734 -9.07 1 98.69 97 LEU A N 1
ATOM 719 C CA . LEU A 1 97 ? -1.472 -21.828 -8.422 1 98.69 97 LEU A CA 1
ATOM 720 C C . LEU A 1 97 ? -1.258 -20.578 -9.266 1 98.69 97 LEU A C 1
ATOM 722 O O . LEU A 1 97 ? -1.038 -20.672 -10.469 1 98.69 97 LEU A O 1
ATOM 726 N N . ILE A 1 98 ? -1.411 -19.453 -8.648 1 98.81 98 ILE A N 1
ATOM 727 C CA . ILE A 1 98 ? -1.089 -18.172 -9.266 1 98.81 98 ILE A CA 1
ATOM 728 C C . ILE A 1 98 ? 0.084 -17.516 -8.539 1 98.81 98 ILE A C 1
ATOM 730 O O . ILE A 1 98 ? 0.005 -17.266 -7.336 1 98.81 98 ILE A O 1
ATOM 734 N N . PHE A 1 99 ? 1.16 -17.312 -9.242 1 98.94 99 PHE A N 1
ATOM 735 C CA . PHE A 1 99 ? 2.311 -16.625 -8.68 1 98.94 99 PHE A CA 1
ATOM 736 C C . PHE A 1 99 ? 2.422 -15.211 -9.258 1 98.94 99 PHE A C 1
ATOM 738 O O . PHE A 1 99 ? 2.83 -15.039 -10.406 1 98.94 99 PHE A O 1
ATOM 745 N N . HIS A 1 100 ? 2.062 -14.266 -8.469 1 98.81 100 HIS A N 1
ATOM 746 C CA . HIS A 1 100 ? 2.33 -12.875 -8.805 1 98.81 100 HIS A CA 1
ATOM 747 C C . HIS A 1 100 ? 3.758 -12.484 -8.438 1 98.81 100 HIS A C 1
ATOM 749 O O . HIS A 1 100 ? 3.998 -11.938 -7.352 1 98.81 100 HIS A O 1
ATOM 755 N N . ASN A 1 101 ? 4.656 -12.656 -9.383 1 98.56 101 ASN A N 1
ATOM 756 C CA . ASN A 1 101 ? 6.082 -12.461 -9.156 1 98.56 101 ASN A CA 1
ATOM 757 C C . ASN A 1 101 ? 6.602 -11.242 -9.914 1 98.56 101 ASN A C 1
ATOM 759 O O . ASN A 1 101 ? 7.605 -10.641 -9.523 1 98.56 101 ASN A O 1
ATOM 763 N N . ALA A 1 102 ? 5.871 -10.875 -10.977 1 97.25 102 ALA A N 1
ATOM 764 C CA . ALA A 1 102 ? 6.309 -9.734 -11.781 1 97.25 102 ALA A CA 1
ATOM 765 C C . ALA A 1 102 ? 6.363 -8.461 -10.938 1 97.25 102 ALA A C 1
ATOM 767 O O . ALA A 1 102 ? 5.484 -8.219 -10.109 1 97.25 102 ALA A O 1
ATOM 768 N N . GLY A 1 103 ? 7.418 -7.73 -11.102 1 94.81 103 GLY A N 1
ATOM 769 C CA . GLY A 1 103 ? 7.559 -6.453 -10.422 1 94.81 103 GLY A CA 1
ATOM 770 C C . GLY A 1 103 ? 8.906 -5.793 -10.656 1 94.81 103 GLY A C 1
ATOM 771 O O . GLY A 1 103 ? 9.844 -6.434 -11.141 1 94.81 103 GLY A O 1
ATOM 772 N N . THR A 1 104 ? 8.969 -4.516 -10.398 1 95.06 104 THR A N 1
ATOM 773 C CA . THR A 1 104 ? 10.195 -3.723 -10.484 1 95.06 104 THR A CA 1
ATOM 774 C C . THR A 1 104 ? 10.438 -2.965 -9.18 1 95.06 104 THR A C 1
ATOM 776 O O . THR A 1 104 ? 9.516 -2.77 -8.383 1 95.06 104 THR A O 1
ATOM 779 N N . ILE A 1 105 ? 11.633 -2.576 -8.992 1 94.81 105 ILE A N 1
ATOM 780 C CA . ILE A 1 105 ? 12.023 -1.929 -7.75 1 94.81 105 ILE A CA 1
ATOM 781 C C . ILE A 1 105 ? 11.664 -0.446 -7.801 1 94.81 105 ILE A C 1
ATOM 783 O O . ILE A 1 105 ? 11.57 0.215 -6.766 1 94.81 105 ILE A O 1
ATOM 787 N N . GLY A 1 106 ? 11.414 0.125 -9 1 95.81 106 GLY A N 1
ATOM 788 C CA . GLY A 1 106 ? 11.109 1.539 -9.133 1 95.81 106 GLY A CA 1
ATOM 789 C C . GLY A 1 106 ? 12.336 2.426 -9.078 1 95.81 106 GLY A C 1
ATOM 790 O O . GLY A 1 106 ? 13.438 1.994 -9.43 1 95.81 106 GLY A O 1
ATOM 791 N N . ALA A 1 107 ? 12.188 3.701 -8.75 1 95.44 107 ALA A N 1
ATOM 792 C CA . ALA A 1 107 ? 13.242 4.707 -8.789 1 95.44 107 ALA A CA 1
ATOM 793 C C . ALA A 1 107 ? 14.148 4.602 -7.57 1 95.44 107 ALA A C 1
ATOM 795 O O . ALA A 1 107 ? 14.062 5.418 -6.648 1 95.44 107 ALA A O 1
ATOM 796 N N . VAL A 1 108 ? 15.125 3.797 -7.641 1 94.81 108 VAL A N 1
ATOM 797 C CA . VAL A 1 108 ? 16.016 3.594 -6.508 1 94.81 108 VAL A CA 1
ATOM 798 C C . VAL A 1 108 ? 17.125 4.648 -6.527 1 94.81 108 VAL A C 1
ATOM 800 O O . VAL A 1 108 ? 17.859 4.805 -5.551 1 94.81 108 VAL A O 1
ATOM 803 N N . ASP A 1 109 ? 17.203 5.375 -7.664 1 95.5 109 ASP A N 1
ATOM 804 C CA . ASP A 1 109 ? 18.281 6.344 -7.855 1 95.5 109 ASP A CA 1
ATOM 805 C C . ASP A 1 109 ? 17.891 7.715 -7.309 1 95.5 109 ASP A C 1
ATOM 807 O O . ASP A 1 109 ? 18.641 8.68 -7.422 1 95.5 109 ASP A O 1
ATOM 811 N N . LYS A 1 110 ? 16.734 7.836 -6.719 1 95.81 110 LYS A N 1
ATOM 812 C CA . LYS A 1 110 ? 16.234 9.102 -6.199 1 95.81 110 LYS A CA 1
ATOM 813 C C . LYS A 1 110 ? 15.781 8.961 -4.75 1 95.81 110 LYS A C 1
ATOM 815 O O . LYS A 1 110 ? 15.188 7.953 -4.375 1 95.81 110 LYS A O 1
ATOM 820 N N . PRO A 1 111 ? 16.141 9.984 -3.961 1 95.25 111 PRO A N 1
ATOM 821 C CA . PRO A 1 111 ? 15.484 10.023 -2.65 1 95.25 111 PRO A CA 1
ATOM 822 C C . PRO A 1 111 ? 13.977 10.273 -2.746 1 95.25 111 PRO A C 1
ATOM 824 O O . PRO A 1 111 ? 13.5 10.797 -3.754 1 95.25 111 PRO A O 1
ATOM 827 N N . CYS A 1 112 ? 13.273 9.945 -1.72 1 95 112 CYS A N 1
ATOM 828 C CA . CYS A 1 112 ? 11.82 10.008 -1.652 1 95 112 CYS A CA 1
ATOM 829 C C . CYS A 1 112 ? 11.312 11.383 -2.062 1 95 112 CYS A C 1
ATOM 831 O O . CYS A 1 112 ? 10.328 11.492 -2.797 1 95 112 CYS A O 1
ATOM 833 N N . ILE A 1 113 ? 12.008 12.43 -1.715 1 95.44 113 ILE A N 1
ATOM 834 C CA . ILE A 1 113 ? 11.555 13.805 -1.891 1 95.44 113 ILE A CA 1
ATOM 835 C C . ILE A 1 113 ? 11.664 14.203 -3.361 1 95.44 113 ILE A C 1
ATOM 837 O O . ILE A 1 113 ? 11.055 15.188 -3.793 1 95.44 113 ILE A O 1
ATOM 841 N N . GLU A 1 114 ? 12.359 13.438 -4.094 1 96.31 114 GLU A N 1
ATOM 842 C CA . GLU A 1 114 ? 12.547 13.742 -5.512 1 96.31 114 GLU A CA 1
ATOM 843 C C . GLU A 1 114 ? 11.586 12.93 -6.379 1 96.31 114 GLU A C 1
ATOM 845 O O . GLU A 1 114 ? 11.453 13.188 -7.574 1 96.31 114 GLU A O 1
ATOM 850 N N . ILE A 1 115 ? 10.922 12.008 -5.801 1 95.81 115 ILE A N 1
ATOM 851 C CA . ILE A 1 115 ? 9.914 11.234 -6.516 1 95.81 115 ILE A CA 1
ATOM 852 C C . ILE A 1 115 ? 8.57 11.961 -6.453 1 95.81 115 ILE A C 1
ATOM 854 O O . ILE A 1 115 ? 7.688 11.57 -5.688 1 95.81 115 ILE A O 1
ATOM 858 N N . SER A 1 116 ? 8.445 12.969 -7.312 1 94.94 116 SER A N 1
ATOM 859 C CA . SER A 1 116 ? 7.328 13.891 -7.121 1 94.94 116 SER A CA 1
ATOM 860 C C . SER A 1 116 ? 6.465 13.977 -8.375 1 94.94 116 SER A C 1
ATOM 862 O O . SER A 1 116 ? 5.445 14.672 -8.383 1 94.94 116 SER A O 1
ATOM 864 N N . ASP A 1 117 ? 6.836 13.32 -9.422 1 96.31 117 ASP A N 1
ATOM 865 C CA . ASP A 1 117 ? 6.062 13.359 -10.656 1 96.31 117 ASP A CA 1
ATOM 866 C C . ASP A 1 117 ? 4.906 12.359 -10.617 1 96.31 117 ASP A C 1
ATOM 868 O O . ASP A 1 117 ? 5.129 11.148 -10.578 1 96.31 117 ASP A O 1
ATOM 872 N N . PRO A 1 118 ? 3.682 12.836 -10.695 1 97.06 118 PRO A N 1
ATOM 873 C CA . PRO A 1 118 ? 2.531 11.93 -10.633 1 97.06 118 PRO A CA 1
ATOM 874 C C . PRO A 1 118 ? 2.549 10.883 -11.742 1 97.06 118 PRO A C 1
ATOM 876 O O . PRO A 1 118 ? 2.145 9.734 -11.516 1 97.06 118 PRO A O 1
ATOM 879 N N . THR A 1 119 ? 2.957 11.289 -12.852 1 96.81 119 THR A N 1
ATOM 880 C CA . THR A 1 119 ? 2.996 10.359 -13.977 1 96.81 119 THR A CA 1
ATOM 881 C C . THR A 1 119 ? 3.918 9.18 -13.672 1 96.81 119 THR A C 1
ATOM 883 O O . THR A 1 119 ? 3.582 8.031 -13.961 1 96.81 119 THR A O 1
ATOM 886 N N . ASP A 1 120 ? 5.059 9.477 -13.055 1 96.88 120 ASP A N 1
ATOM 887 C CA . ASP A 1 120 ? 5.996 8.422 -12.664 1 96.88 120 ASP A CA 1
ATOM 888 C C . ASP A 1 120 ? 5.371 7.48 -11.641 1 96.88 120 ASP A C 1
ATOM 890 O O . ASP A 1 120 ? 5.555 6.266 -11.711 1 96.88 120 ASP A O 1
ATOM 894 N N . TRP A 1 121 ? 4.664 8.047 -10.719 1 98.19 121 TRP A N 1
ATOM 895 C CA . TRP A 1 121 ? 3.982 7.246 -9.711 1 98.19 121 TRP A CA 1
ATOM 896 C C . TRP A 1 121 ? 2.934 6.344 -10.344 1 98.19 121 TRP A C 1
ATOM 898 O O . TRP A 1 121 ? 2.857 5.152 -10.031 1 98.19 121 TRP A O 1
ATOM 908 N N . HIS A 1 122 ? 2.164 6.867 -11.242 1 97.69 122 HIS A N 1
ATOM 909 C CA . HIS A 1 122 ? 1.107 6.086 -11.875 1 97.69 122 HIS A CA 1
ATOM 910 C C . HIS A 1 122 ? 1.689 4.969 -12.734 1 97.69 122 HIS A C 1
ATOM 912 O O . HIS A 1 122 ? 1.146 3.861 -12.773 1 97.69 122 HIS A O 1
ATOM 918 N N . ASN A 1 123 ? 2.729 5.32 -13.469 1 97.62 123 ASN A N 1
ATOM 919 C CA . ASN A 1 123 ? 3.398 4.285 -14.242 1 97.62 123 ASN A CA 1
ATOM 920 C C . ASN A 1 123 ? 3.875 3.139 -13.359 1 97.62 123 ASN A C 1
ATOM 922 O O . ASN A 1 123 ? 3.664 1.969 -13.68 1 97.62 123 ASN A O 1
ATOM 926 N N . TYR A 1 124 ? 4.461 3.473 -12.258 1 98.25 124 TYR A N 1
ATOM 927 C CA . TYR A 1 124 ? 4.945 2.455 -11.336 1 98.25 124 TYR A CA 1
ATOM 928 C C . TYR A 1 124 ? 3.793 1.646 -10.758 1 98.25 124 TYR A C 1
ATOM 930 O O . TYR A 1 124 ? 3.854 0.416 -10.703 1 98.25 124 TYR A O 1
ATOM 938 N N . LEU A 1 125 ? 2.775 2.332 -10.336 1 98.62 125 LEU A N 1
ATOM 939 C CA . LEU A 1 125 ? 1.641 1.672 -9.695 1 98.62 125 LEU A CA 1
ATOM 940 C C . LEU A 1 125 ? 0.903 0.781 -10.688 1 98.62 125 LEU A C 1
ATOM 942 O O . LEU A 1 125 ? 0.378 -0.27 -10.32 1 98.62 125 LEU A O 1
ATOM 946 N N . GLN A 1 126 ? 0.857 1.215 -11.883 1 98.31 126 GLN A N 1
ATOM 947 C CA . GLN A 1 126 ? 0.259 0.376 -12.914 1 98.31 126 GLN A CA 1
ATOM 948 C C . GLN A 1 126 ? 0.989 -0.958 -13.031 1 98.31 126 GLN A C 1
ATOM 950 O O . GLN A 1 126 ? 0.367 -2.021 -12.969 1 98.31 126 GLN A O 1
ATOM 955 N N . SER A 1 127 ? 2.271 -0.93 -13.156 1 98 127 SER A N 1
ATOM 956 C CA . SER A 1 127 ? 3.086 -2.107 -13.438 1 98 127 SER A CA 1
ATOM 957 C C . SER A 1 127 ? 3.156 -3.033 -12.227 1 98 127 SER A C 1
ATOM 959 O O . SER A 1 127 ? 3.242 -4.254 -12.375 1 98 127 SER A O 1
ATOM 961 N N . ASN A 1 128 ? 3.059 -2.424 -11.055 1 98.25 128 ASN A N 1
ATOM 962 C CA . ASN A 1 128 ? 3.449 -3.205 -9.883 1 98.25 128 ASN A CA 1
ATOM 963 C C . ASN A 1 128 ? 2.252 -3.506 -8.984 1 98.25 128 ASN A C 1
ATOM 965 O O . ASN A 1 128 ? 2.328 -4.371 -8.109 1 98.25 128 ASN A O 1
ATOM 969 N N . VAL A 1 129 ? 1.155 -2.793 -9.18 1 98.69 129 VAL A N 1
ATOM 970 C CA . VAL A 1 129 ? 0.012 -2.998 -8.297 1 98.69 129 VAL A CA 1
ATOM 971 C C . VAL A 1 129 ? -1.235 -3.297 -9.125 1 98.69 129 VAL A C 1
ATOM 973 O O . VAL A 1 129 ? -1.769 -4.406 -9.078 1 98.69 129 VAL A O 1
ATOM 976 N N . VAL A 1 130 ? -1.609 -2.369 -9.984 1 98.62 130 VAL A N 1
ATOM 977 C CA . VAL A 1 130 ? -2.889 -2.432 -10.688 1 98.62 130 VAL A CA 1
ATOM 978 C C . VAL A 1 130 ? -2.912 -3.645 -11.609 1 98.62 130 VAL A C 1
ATOM 980 O O . VAL A 1 130 ? -3.912 -4.359 -11.688 1 98.62 130 VAL A O 1
ATOM 983 N N . ALA A 1 131 ? -1.824 -3.871 -12.281 1 98.19 131 ALA A N 1
ATOM 984 C CA . ALA A 1 131 ? -1.749 -4.996 -13.211 1 98.19 131 ALA A CA 1
ATOM 985 C C . ALA A 1 131 ? -1.916 -6.324 -12.477 1 98.19 131 ALA A C 1
ATOM 987 O O . ALA A 1 131 ? -2.617 -7.223 -12.953 1 98.19 131 ALA A O 1
ATOM 988 N N . ALA A 1 132 ? -1.27 -6.484 -11.336 1 98.19 132 ALA A N 1
ATOM 989 C CA . ALA A 1 132 ? -1.38 -7.711 -10.555 1 98.19 132 ALA A CA 1
ATOM 990 C C . ALA A 1 132 ? -2.807 -7.918 -10.055 1 98.19 132 ALA A C 1
ATOM 992 O O . ALA A 1 132 ? -3.328 -9.031 -10.086 1 98.19 132 ALA A O 1
ATOM 993 N N . VAL A 1 133 ? -3.439 -6.863 -9.602 1 98.25 133 VAL A N 1
ATOM 994 C CA . VAL A 1 133 ? -4.801 -6.91 -9.078 1 98.25 133 VAL A CA 1
ATOM 995 C C . VAL A 1 133 ? -5.766 -7.348 -10.188 1 98.25 133 VAL A C 1
ATOM 997 O O . VAL A 1 133 ? -6.574 -8.25 -9.984 1 98.25 133 VAL A O 1
ATOM 1000 N N . THR A 1 134 ? -5.66 -6.719 -11.312 1 97.5 134 THR A N 1
ATOM 1001 C CA . THR A 1 134 ? -6.594 -6.984 -12.406 1 97.5 134 THR A CA 1
ATOM 1002 C C . THR A 1 134 ? -6.395 -8.391 -12.953 1 97.5 134 THR A C 1
ATOM 1004 O O . THR A 1 134 ? -7.367 -9.094 -13.25 1 97.5 134 THR A O 1
ATOM 1007 N N . LEU A 1 135 ? -5.164 -8.789 -13.078 1 97.94 135 LEU A N 1
ATOM 1008 C CA . LEU A 1 135 ? -4.883 -10.141 -13.539 1 97.94 135 LEU A CA 1
ATOM 1009 C C . LEU A 1 135 ? -5.406 -11.172 -12.547 1 97.94 135 LEU A C 1
ATOM 1011 O O . LEU A 1 135 ? -6.016 -12.172 -12.945 1 97.94 135 LEU A O 1
ATOM 1015 N N . ASN A 1 136 ? -5.125 -10.93 -11.258 1 98.19 136 ASN A N 1
ATOM 1016 C CA . ASN A 1 136 ? -5.602 -11.852 -10.242 1 98.19 136 ASN A CA 1
ATOM 1017 C C . ASN A 1 136 ? -7.113 -12.039 -10.312 1 98.19 136 ASN A C 1
ATOM 1019 O O . ASN A 1 136 ? -7.613 -13.164 -10.266 1 98.19 136 ASN A O 1
ATOM 1023 N N . ASN A 1 137 ? -7.812 -10.93 -10.414 1 97.56 137 ASN A N 1
ATOM 1024 C CA . ASN A 1 137 ? -9.273 -10.984 -10.461 1 97.56 137 ASN A CA 1
ATOM 1025 C C . ASN A 1 137 ? -9.758 -11.727 -11.703 1 97.56 137 ASN A C 1
ATOM 1027 O O . ASN A 1 137 ? -10.703 -12.523 -11.633 1 97.56 137 ASN A O 1
ATOM 1031 N N . ALA A 1 138 ? -9.117 -11.508 -12.805 1 97 138 ALA A N 1
ATOM 1032 C CA . ALA A 1 138 ? -9.492 -12.188 -14.039 1 97 138 ALA A CA 1
ATOM 1033 C C . ALA A 1 138 ? -9.25 -13.688 -13.93 1 97 138 ALA A C 1
ATOM 1035 O O . ALA A 1 138 ? -10.117 -14.492 -14.305 1 97 138 ALA A O 1
ATOM 1036 N N . LEU A 1 139 ? -8.117 -14.078 -13.438 1 97.62 139 LEU A N 1
ATOM 1037 C CA . LEU A 1 139 ? -7.785 -15.492 -13.289 1 97.62 139 LEU A CA 1
ATOM 1038 C C . LEU A 1 139 ? -8.719 -16.172 -12.297 1 97.62 139 LEU A C 1
ATOM 1040 O O . LEU A 1 139 ? -9.203 -17.281 -12.539 1 97.62 139 LEU A O 1
ATOM 1044 N N . TYR A 1 140 ? -8.961 -15.484 -11.18 1 96.88 140 TYR A N 1
ATOM 1045 C CA . TYR A 1 140 ? -9.867 -16.031 -10.18 1 96.88 140 TYR A CA 1
ATOM 1046 C C . TYR A 1 140 ? -11.234 -16.312 -10.781 1 96.88 140 TYR A C 1
ATOM 1048 O O . TYR A 1 140 ? -11.781 -17.406 -10.594 1 96.88 140 TYR A O 1
ATOM 1056 N N . LYS A 1 141 ? -11.75 -15.344 -11.516 1 95.44 141 LYS A N 1
ATOM 1057 C CA . LYS A 1 141 ? -13.07 -15.508 -12.117 1 95.44 141 LYS A CA 1
ATOM 1058 C C . LYS A 1 141 ? -13.094 -16.672 -13.109 1 95.44 141 LYS A C 1
ATOM 1060 O O . LY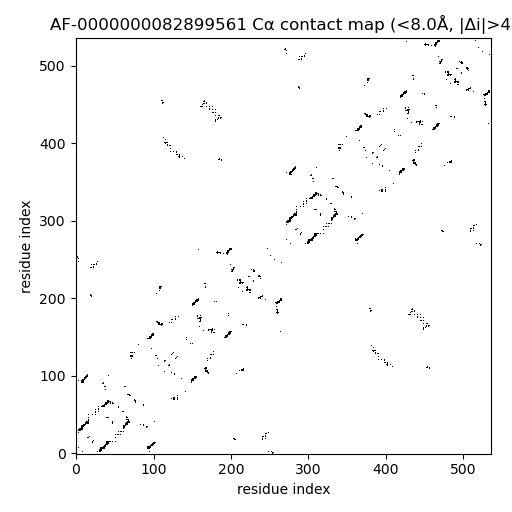S A 1 141 ? -14.031 -17.453 -13.125 1 95.44 141 LYS A O 1
ATOM 1065 N N . LEU A 1 142 ? -12.094 -16.75 -13.859 1 95.44 142 LEU A N 1
ATOM 1066 C CA . LEU A 1 142 ? -11.977 -17.828 -14.828 1 95.44 142 LEU A CA 1
ATOM 1067 C C . LEU A 1 142 ? -11.883 -19.188 -14.133 1 95.44 142 LEU A C 1
ATOM 1069 O O . LEU A 1 142 ? -12.523 -20.156 -14.555 1 95.44 142 LEU A O 1
ATOM 1073 N N . PHE A 1 143 ? -11.094 -19.266 -13.047 1 96.06 143 PHE A N 1
ATOM 1074 C CA . PHE A 1 143 ? -10.836 -20.516 -12.344 1 96.06 143 PHE A CA 1
ATOM 1075 C C . PHE A 1 143 ? -12.094 -21.016 -11.641 1 96.06 143 PHE A C 1
ATOM 1077 O O . PHE A 1 143 ? -12.461 -22.188 -11.75 1 96.06 143 PHE A O 1
ATOM 1084 N N . VAL A 1 144 ? -12.82 -20.109 -10.992 1 93.69 144 VAL A N 1
ATOM 1085 C CA . VAL A 1 144 ? -13.977 -20.516 -10.195 1 93.69 144 VAL A CA 1
ATOM 1086 C C . VAL A 1 144 ? -15.125 -20.906 -11.125 1 93.69 144 VAL A C 1
ATOM 1088 O O . VAL A 1 144 ? -15.992 -21.703 -10.75 1 93.69 144 VAL A O 1
ATOM 1091 N N . ALA A 1 145 ? -15.094 -20.406 -12.328 1 91.69 145 ALA A N 1
ATOM 1092 C CA . ALA A 1 145 ? -16.156 -20.703 -13.281 1 91.69 145 ALA A CA 1
ATOM 1093 C C . ALA A 1 145 ? -15.977 -22.094 -13.891 1 91.69 145 ALA A C 1
ATOM 1095 O O . ALA A 1 145 ? -16.938 -22.688 -14.375 1 91.69 145 ALA A O 1
ATOM 1096 N N . THR A 1 146 ? -14.797 -22.641 -13.742 1 89.81 146 THR A N 1
ATOM 1097 C CA . THR A 1 146 ? -14.523 -23.812 -14.562 1 89.81 146 THR A CA 1
ATOM 1098 C C . THR A 1 146 ? -14.266 -25.031 -13.68 1 89.81 146 THR A C 1
ATOM 1100 O O . THR A 1 146 ? -14.367 -26.172 -14.141 1 89.81 146 THR A O 1
ATOM 1103 N N . SER A 1 147 ? -13.859 -24.797 -12.445 1 87.88 147 SER A N 1
ATOM 1104 C CA . SER A 1 147 ? -13.477 -25.938 -11.609 1 87.88 147 SER A CA 1
ATOM 1105 C C . SER A 1 147 ? -13.578 -25.594 -10.133 1 87.88 147 SER A C 1
ATOM 1107 O O . SER A 1 147 ? -13.562 -24.422 -9.758 1 87.88 147 SER A O 1
ATOM 1109 N N . SER A 1 148 ? -13.672 -26.672 -9.352 1 91.06 148 SER A N 1
ATOM 1110 C CA . SER A 1 148 ? -13.711 -26.5 -7.902 1 91.06 148 SER A CA 1
ATOM 1111 C C . SER A 1 148 ? -12.344 -26.781 -7.281 1 91.06 148 SER A C 1
ATOM 1113 O O . SER A 1 148 ? -12.211 -26.797 -6.055 1 91.06 148 SER A O 1
ATOM 1115 N N . ALA A 1 149 ? -11.375 -27.047 -8.164 1 94.44 149 ALA A N 1
ATOM 1116 C CA . ALA A 1 149 ? -10.031 -27.25 -7.641 1 94.44 149 ALA A CA 1
ATOM 1117 C C . ALA A 1 149 ? -9.586 -26.078 -6.77 1 94.44 149 ALA A C 1
ATOM 1119 O O . ALA A 1 149 ? -9.875 -24.922 -7.082 1 94.44 149 ALA A O 1
ATOM 1120 N N . PRO A 1 150 ? -8.914 -26.406 -5.688 1 96 150 PRO A N 1
ATOM 1121 C CA . PRO A 1 150 ? -8.438 -25.312 -4.832 1 96 150 PRO A CA 1
ATOM 1122 C C . PRO A 1 150 ? -7.504 -24.359 -5.562 1 96 150 PRO A C 1
ATOM 1124 O O . PRO A 1 150 ? -6.832 -24.75 -6.52 1 96 150 PRO A O 1
ATOM 1127 N N . ILE A 1 151 ? -7.574 -23.156 -5.102 1 98.06 151 ILE A N 1
ATOM 1128 C CA . ILE A 1 151 ? -6.754 -22.094 -5.695 1 98.06 151 ILE A CA 1
ATOM 1129 C C . ILE A 1 151 ? -5.77 -21.562 -4.656 1 98.06 151 ILE A C 1
ATOM 1131 O O . ILE A 1 151 ? -6.156 -21.25 -3.529 1 98.06 151 ILE A O 1
ATOM 1135 N N . PHE A 1 152 ? -4.5 -21.547 -4.996 1 98.5 152 PHE A N 1
ATOM 1136 C CA . PHE A 1 152 ? -3.457 -20.906 -4.207 1 98.5 152 PHE A CA 1
ATOM 1137 C C . PHE A 1 152 ? -2.912 -19.672 -4.93 1 98.5 152 PHE A C 1
ATOM 1139 O O . PHE A 1 152 ? -2.518 -19.75 -6.094 1 98.5 152 PHE A O 1
ATOM 1146 N N . VAL A 1 153 ? -2.975 -18.547 -4.254 1 98.81 153 VAL A N 1
ATOM 1147 C CA . VAL A 1 153 ? -2.449 -17.297 -4.789 1 98.81 153 VAL A CA 1
ATOM 1148 C C . VAL A 1 153 ? -1.228 -16.859 -3.982 1 98.81 153 VAL A C 1
ATOM 1150 O O . VAL A 1 153 ? -1.319 -16.641 -2.771 1 98.81 153 VAL A O 1
ATOM 1153 N N . ILE A 1 154 ? -0.108 -16.766 -4.656 1 98.88 154 ILE A N 1
ATOM 1154 C CA . ILE A 1 154 ? 1.142 -16.375 -4.012 1 98.88 154 ILE A CA 1
ATOM 1155 C C . ILE A 1 154 ? 1.583 -15.008 -4.523 1 98.88 154 ILE A C 1
ATOM 1157 O O . ILE A 1 154 ? 1.857 -14.844 -5.711 1 98.88 154 ILE A O 1
ATOM 1161 N N . ASN A 1 155 ? 1.591 -14.055 -3.666 1 98.81 155 ASN A N 1
ATOM 1162 C CA . ASN A 1 155 ? 2.137 -12.727 -3.924 1 98.81 155 ASN A CA 1
ATOM 1163 C C . ASN A 1 155 ? 3.594 -12.625 -3.48 1 98.81 155 ASN A C 1
ATOM 1165 O O . ASN A 1 155 ? 3.885 -12.625 -2.283 1 98.81 155 ASN A O 1
ATOM 1169 N N . ILE A 1 156 ? 4.508 -12.609 -4.441 1 98.69 156 ILE A N 1
ATOM 1170 C CA . ILE A 1 156 ? 5.906 -12.398 -4.074 1 98.69 156 ILE A CA 1
ATOM 1171 C C . ILE A 1 156 ? 6.113 -10.945 -3.65 1 98.69 156 ILE A C 1
ATOM 1173 O O . ILE A 1 156 ? 6.043 -10.031 -4.477 1 98.69 156 ILE A O 1
ATOM 1177 N N . THR A 1 157 ? 6.383 -10.781 -2.393 1 97.88 157 THR A N 1
ATOM 1178 C CA . THR A 1 157 ? 6.48 -9.453 -1.805 1 97.88 157 THR A CA 1
ATOM 1179 C C . THR A 1 157 ? 7.895 -9.188 -1.304 1 97.88 157 THR A C 1
ATOM 1181 O O . THR A 1 157 ? 8.875 -9.57 -1.951 1 97.88 157 THR A O 1
ATOM 1184 N N . SER A 1 158 ? 8.055 -8.352 -0.295 1 94.19 158 SER A N 1
ATOM 1185 C CA . SER A 1 158 ? 9.336 -7.93 0.275 1 94.19 158 SER A CA 1
ATOM 1186 C C . SER A 1 158 ? 9.172 -7.461 1.716 1 94.19 158 SER A C 1
ATOM 1188 O O . SER A 1 158 ? 8.086 -7.031 2.113 1 94.19 158 SER A O 1
ATOM 1190 N N . ILE A 1 159 ? 10.25 -7.566 2.453 1 92.94 159 ILE A N 1
ATOM 1191 C CA . ILE A 1 159 ? 10.266 -6.98 3.787 1 92.94 159 ILE A CA 1
ATOM 1192 C C . ILE A 1 159 ? 10.039 -5.473 3.689 1 92.94 159 ILE A C 1
ATOM 1194 O O . ILE A 1 159 ? 9.609 -4.84 4.656 1 92.94 159 ILE A O 1
ATOM 1198 N N . ALA A 1 160 ? 10.344 -4.891 2.568 1 92.75 160 ALA A N 1
ATOM 1199 C CA . ALA A 1 160 ? 10.172 -3.459 2.334 1 92.75 160 ALA A CA 1
ATOM 1200 C C . ALA A 1 160 ? 8.703 -3.061 2.439 1 92.75 160 ALA A C 1
ATOM 1202 O O . ALA A 1 160 ? 8.383 -1.875 2.547 1 92.75 160 ALA A O 1
ATOM 1203 N N . SER A 1 161 ? 7.773 -4.039 2.412 1 94.88 161 SER A N 1
ATOM 1204 C CA . SER A 1 161 ? 6.355 -3.736 2.561 1 94.88 161 SER A CA 1
ATOM 1205 C C . SER A 1 161 ? 6.039 -3.258 3.973 1 94.88 161 SER A C 1
ATOM 1207 O O . SER A 1 161 ? 5.043 -2.561 4.188 1 94.88 161 SER A O 1
ATOM 1209 N N . VAL A 1 162 ? 6.918 -3.646 4.941 1 93.56 162 VAL A N 1
ATOM 1210 C CA . VAL A 1 162 ? 6.574 -3.357 6.328 1 93.56 162 VAL A CA 1
ATOM 1211 C C . VAL A 1 162 ? 7.746 -2.664 7.02 1 93.56 162 VAL A C 1
ATOM 1213 O O . VAL A 1 162 ? 7.648 -2.285 8.188 1 93.56 162 VAL A O 1
ATOM 1216 N N . LYS A 1 163 ? 8.797 -2.547 6.344 1 92.69 163 LYS A N 1
ATOM 1217 C CA . LYS A 1 163 ? 9.984 -1.894 6.887 1 92.69 163 LYS A CA 1
ATOM 1218 C C . LYS A 1 163 ? 10.516 -0.835 5.922 1 92.69 163 LYS A C 1
ATOM 1220 O O . LYS A 1 163 ? 10.547 -1.052 4.711 1 92.69 163 LYS A O 1
ATOM 1225 N N . ALA A 1 164 ? 10.938 0.255 6.527 1 93.94 164 ALA A N 1
ATOM 1226 C CA . ALA A 1 164 ? 11.547 1.293 5.703 1 93.94 164 ALA A CA 1
ATOM 1227 C C . ALA A 1 164 ? 12.953 0.895 5.277 1 93.94 164 ALA A C 1
ATOM 1229 O O . ALA A 1 164 ? 13.727 0.353 6.074 1 93.94 164 ALA A O 1
ATOM 1230 N N . ILE A 1 165 ? 13.242 1.111 4.031 1 91.75 165 ILE A N 1
ATOM 1231 C CA . ILE A 1 165 ? 14.562 0.854 3.471 1 91.75 165 ILE A CA 1
ATOM 1232 C C . ILE A 1 165 ? 14.969 2.004 2.549 1 91.75 165 ILE A C 1
ATOM 1234 O O . ILE A 1 165 ? 14.227 2.357 1.628 1 91.75 165 ILE A O 1
ATOM 1238 N N . PRO A 1 166 ? 16.125 2.562 2.832 1 92.31 166 PRO A N 1
ATOM 1239 C CA . PRO A 1 166 ? 16.562 3.668 1.971 1 92.31 166 PRO A CA 1
ATOM 1240 C C . PRO A 1 166 ? 16.531 3.303 0.488 1 92.31 166 PRO A C 1
ATOM 1242 O O . PRO A 1 166 ? 16.922 2.195 0.115 1 92.31 166 PRO A O 1
ATOM 1245 N 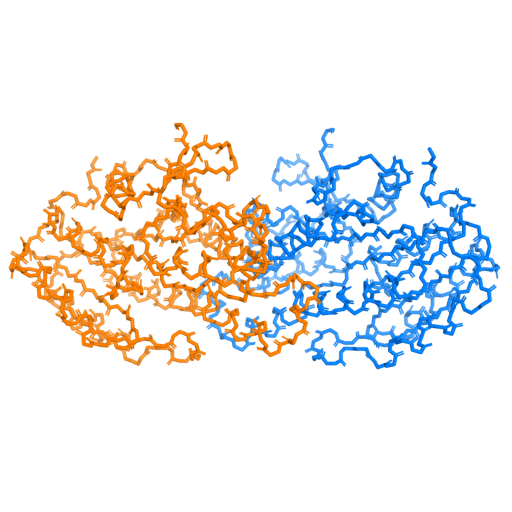N . SER A 1 167 ? 16.047 4.23 -0.359 1 93.44 167 SER A N 1
ATOM 1246 C CA . SER A 1 167 ? 16.047 4.105 -1.812 1 93.44 167 SER A CA 1
ATOM 1247 C C . SER A 1 167 ? 14.859 3.287 -2.303 1 93.44 167 SER A C 1
ATOM 1249 O O . SER A 1 167 ? 14.617 3.201 -3.506 1 93.44 167 SER A O 1
ATOM 1251 N N . PHE A 1 168 ? 14.086 2.682 -1.376 1 95.12 168 PHE A N 1
ATOM 1252 C CA . PHE A 1 168 ? 13.062 1.718 -1.772 1 95.12 168 PHE A CA 1
ATOM 1253 C C . PHE A 1 168 ? 11.672 2.318 -1.64 1 95.12 168 PHE A C 1
ATOM 1255 O O . PHE A 1 168 ? 10.703 1.6 -1.382 1 95.12 168 PHE A O 1
ATOM 1262 N N . THR A 1 169 ? 11.586 3.594 -1.844 1 96.94 169 THR A N 1
ATOM 1263 C CA . THR A 1 169 ? 10.32 4.262 -1.555 1 96.94 169 THR A CA 1
ATOM 1264 C C . THR A 1 169 ? 9.203 3.699 -2.426 1 96.94 169 THR A C 1
ATOM 1266 O O . THR A 1 169 ? 8.195 3.205 -1.91 1 96.94 169 THR A O 1
ATOM 1269 N N . GLN A 1 170 ? 9.328 3.752 -3.764 1 97.62 170 GLN A N 1
ATOM 1270 C CA . GLN A 1 170 ? 8.289 3.227 -4.641 1 97.62 170 GLN A CA 1
ATOM 1271 C C . GLN A 1 170 ? 8.07 1.734 -4.402 1 97.62 170 GLN A C 1
ATOM 1273 O O . GLN A 1 170 ? 6.934 1.264 -4.375 1 97.62 170 GLN A O 1
ATOM 1278 N N . TYR A 1 171 ? 9.188 1.049 -4.23 1 97.38 171 TYR A N 1
ATOM 1279 C CA . TYR A 1 171 ? 9.125 -0.392 -4.012 1 97.38 171 TYR A CA 1
ATOM 1280 C C . TYR A 1 171 ? 8.32 -0.721 -2.758 1 97.38 171 TYR A C 1
ATOM 1282 O O . TYR A 1 171 ? 7.441 -1.582 -2.787 1 97.38 171 TYR A O 1
ATOM 1290 N N . ALA A 1 172 ? 8.617 0.003 -1.662 1 98 172 ALA A N 1
ATOM 1291 C CA . ALA A 1 172 ? 7.91 -0.188 -0.4 1 98 172 ALA A CA 1
ATOM 1292 C C . ALA A 1 172 ? 6.418 0.093 -0.56 1 98 172 ALA A C 1
ATOM 1294 O O . ALA A 1 172 ? 5.582 -0.67 -0.073 1 98 172 ALA A O 1
ATOM 1295 N N . VAL A 1 173 ? 6.113 1.128 -1.26 1 98.69 173 VAL A N 1
ATOM 1296 C CA . VAL A 1 173 ? 4.727 1.514 -1.486 1 98.69 173 VAL A CA 1
ATOM 1297 C C . VAL A 1 173 ? 4.008 0.421 -2.277 1 98.69 173 VAL A C 1
ATOM 1299 O O . VAL A 1 173 ? 2.916 -0.009 -1.901 1 98.69 173 VAL A O 1
ATOM 1302 N N . GLY A 1 174 ? 4.598 -0.01 -3.371 1 98.62 174 GLY A N 1
ATOM 1303 C CA . GLY A 1 174 ? 3.992 -1.037 -4.203 1 98.62 174 GLY A CA 1
ATOM 1304 C C . GLY A 1 174 ? 3.768 -2.346 -3.471 1 98.62 174 GLY A C 1
ATOM 1305 O O . GLY A 1 174 ? 2.697 -2.949 -3.578 1 98.62 174 GLY A O 1
ATOM 1306 N N . LYS A 1 175 ? 4.77 -2.766 -2.75 1 98.69 175 LYS A N 1
ATOM 1307 C CA . LYS A 1 175 ? 4.676 -4.047 -2.055 1 98.69 175 LYS A CA 1
ATOM 1308 C C . LYS A 1 175 ? 3.676 -3.979 -0.904 1 98.69 175 LYS A C 1
ATOM 1310 O O . LYS A 1 175 ? 2.938 -4.934 -0.659 1 98.69 175 LYS A O 1
ATOM 1315 N N . ALA A 1 176 ? 3.625 -2.852 -0.168 1 98.69 176 ALA A N 1
ATOM 1316 C CA . ALA A 1 176 ? 2.621 -2.672 0.876 1 98.69 176 ALA A CA 1
ATOM 1317 C C . ALA A 1 176 ? 1.212 -2.688 0.29 1 98.69 176 ALA A C 1
ATOM 1319 O O . ALA A 1 176 ? 0.309 -3.318 0.845 1 98.69 176 ALA A O 1
ATOM 1320 N N . ALA A 1 177 ? 1.046 -2 -0.799 1 98.75 177 ALA A N 1
ATOM 1321 C CA . ALA A 1 177 ? -0.248 -1.939 -1.475 1 98.75 177 ALA A CA 1
ATOM 1322 C C . ALA A 1 177 ? -0.703 -3.328 -1.913 1 98.75 177 ALA A C 1
ATOM 1324 O O . ALA A 1 177 ? -1.853 -3.713 -1.685 1 98.75 177 ALA A O 1
ATOM 1325 N N . ARG A 1 178 ? 0.154 -4.102 -2.486 1 98.44 178 ARG A N 1
ATOM 1326 C CA . ARG A 1 178 ? -0.174 -5.449 -2.943 1 98.44 178 ARG A CA 1
ATOM 1327 C C . ARG A 1 178 ? -0.572 -6.34 -1.772 1 98.44 178 ARG A C 1
ATOM 1329 O O . ARG A 1 178 ? -1.55 -7.086 -1.857 1 98.44 178 ARG A O 1
ATOM 1336 N N . GLU A 1 179 ? 0.253 -6.289 -0.754 1 98.62 179 GLU A N 1
ATOM 1337 C CA . GLU A 1 179 ? -0.06 -7.125 0.403 1 98.62 179 GLU A CA 1
ATOM 1338 C C . GLU A 1 179 ? -1.448 -6.805 0.953 1 98.62 179 GLU A C 1
ATOM 1340 O O . GLU A 1 179 ? -2.189 -7.711 1.342 1 98.62 179 GLU A O 1
ATOM 1345 N N . ALA A 1 180 ? -1.726 -5.484 1.016 1 98.62 180 ALA A N 1
ATOM 1346 C CA . ALA A 1 180 ? -3.037 -5.086 1.518 1 98.62 180 ALA A CA 1
ATOM 1347 C C . ALA A 1 180 ? -4.156 -5.637 0.637 1 98.62 180 ALA A C 1
ATOM 1349 O O . ALA A 1 180 ? -5.172 -6.117 1.143 1 98.62 180 ALA A O 1
ATOM 1350 N N . TYR A 1 181 ? -4.004 -5.605 -0.703 1 98.62 181 TYR A N 1
ATOM 1351 C CA . TYR A 1 181 ? -5.008 -6.145 -1.614 1 98.62 181 TYR A CA 1
ATOM 1352 C C . TYR A 1 181 ? -5.203 -7.637 -1.384 1 98.62 181 TYR A C 1
ATOM 1354 O O . TYR A 1 181 ? -6.336 -8.102 -1.22 1 98.62 181 TYR A O 1
ATOM 1362 N N . PHE A 1 182 ? -4.148 -8.352 -1.349 1 98.5 182 PHE A N 1
ATOM 1363 C CA . PHE A 1 182 ? -4.234 -9.805 -1.312 1 98.5 182 PHE A CA 1
ATOM 1364 C C . PHE A 1 182 ? -4.734 -10.281 0.047 1 98.5 182 PHE A C 1
ATOM 1366 O O . PHE A 1 182 ? -5.434 -11.297 0.138 1 98.5 182 PHE A O 1
ATOM 1373 N N . ARG A 1 183 ? -4.379 -9.531 1.096 1 97.62 183 ARG A N 1
ATOM 1374 C CA . ARG A 1 183 ? -4.949 -9.836 2.404 1 97.62 183 ARG A CA 1
ATOM 1375 C C . ARG A 1 183 ? -6.469 -9.695 2.381 1 97.62 183 ARG A C 1
ATOM 1377 O O . ARG A 1 183 ? -7.184 -10.555 2.908 1 97.62 183 ARG A O 1
ATOM 1384 N N . ASN A 1 184 ? -6.918 -8.617 1.787 1 97.19 184 ASN A N 1
ATOM 1385 C CA . ASN A 1 184 ? -8.359 -8.414 1.684 1 97.19 184 ASN A CA 1
ATOM 1386 C C . ASN A 1 184 ? -9 -9.43 0.744 1 97.19 184 ASN A C 1
ATOM 1388 O O . ASN A 1 184 ? -10.117 -9.898 0.991 1 97.19 184 ASN A O 1
ATOM 1392 N N . PHE A 1 185 ? -8.328 -9.727 -0.34 1 97.56 185 PHE A N 1
ATOM 1393 C CA . PHE A 1 185 ? -8.797 -10.75 -1.273 1 97.56 185 PHE A CA 1
ATOM 1394 C C . PHE A 1 185 ? -9.039 -12.07 -0.554 1 97.56 185 PHE A C 1
ATOM 1396 O O . PHE A 1 185 ? -10.102 -12.672 -0.698 1 97.56 185 PHE A O 1
ATOM 1403 N N . ALA A 1 186 ? -8.078 -12.492 0.249 1 97.38 186 ALA A N 1
ATOM 1404 C CA . ALA A 1 186 ? -8.18 -13.742 0.999 1 97.38 186 ALA A CA 1
ATOM 1405 C C . ALA A 1 186 ? -9.414 -13.75 1.895 1 97.38 186 ALA A C 1
ATOM 1407 O O . ALA A 1 186 ? -10.133 -14.75 1.966 1 97.38 186 ALA A O 1
ATOM 1408 N N . LEU A 1 187 ? -9.625 -12.609 2.557 1 95.62 187 LEU A N 1
ATOM 1409 C CA . LEU A 1 187 ? -10.75 -12.492 3.479 1 95.62 187 LEU A CA 1
ATOM 1410 C C . LEU A 1 187 ? -12.07 -12.617 2.736 1 95.62 187 LEU A C 1
ATOM 1412 O O . LEU A 1 187 ? -12.984 -13.312 3.197 1 95.62 187 LEU A O 1
ATOM 1416 N N . GLU A 1 188 ? -12.18 -12.008 1.583 1 95.06 188 GLU A N 1
ATOM 1417 C CA . GLU A 1 188 ? -13.477 -11.852 0.938 1 95.06 188 GLU A CA 1
ATOM 1418 C C . GLU A 1 188 ? -13.844 -13.094 0.124 1 95.06 188 GLU A C 1
ATOM 1420 O O . GLU A 1 188 ? -15.016 -13.445 0.008 1 95.06 188 GLU A O 1
ATOM 1425 N N . VAL A 1 189 ? -12.867 -13.703 -0.452 1 93.19 189 VAL A N 1
ATOM 1426 C CA . VAL A 1 189 ? -13.18 -14.859 -1.293 1 93.19 189 VAL A CA 1
ATOM 1427 C C . VAL A 1 189 ? -13.312 -16.109 -0.428 1 93.19 189 VAL A C 1
ATOM 1429 O O . VAL A 1 189 ? -13.898 -17.109 -0.855 1 93.19 189 VAL A O 1
ATOM 1432 N N . GLY A 1 190 ? -12.766 -16.094 0.727 1 85.19 190 GLY A N 1
ATOM 1433 C CA . GLY A 1 190 ? -12.969 -17.172 1.681 1 85.19 190 GLY A CA 1
ATOM 1434 C C . GLY A 1 190 ? -11.984 -18.312 1.508 1 85.19 190 GLY A C 1
ATOM 1435 O O . GLY A 1 190 ? -10.984 -18.188 0.802 1 85.19 190 GLY A O 1
ATOM 1436 N N . SER A 1 191 ? -12.281 -19.391 2.096 1 79.31 191 SER A N 1
ATOM 1437 C CA . SER A 1 191 ? -11.312 -20.453 2.346 1 79.31 191 SER A CA 1
ATOM 1438 C C . SER A 1 191 ? -11.086 -21.297 1.095 1 79.31 191 SER A C 1
ATOM 1440 O O . SER A 1 191 ? -10.148 -22.109 1.045 1 79.31 191 SER A O 1
ATOM 1442 N N . ALA A 1 192 ? -11.852 -21.125 0.155 1 82.75 192 ALA A N 1
ATOM 1443 C CA . ALA A 1 192 ? -11.594 -21.891 -1.062 1 82.75 192 ALA A CA 1
ATOM 1444 C C . ALA A 1 192 ? -10.328 -21.391 -1.76 1 82.75 192 ALA A C 1
ATOM 1446 O O . ALA A 1 192 ? -9.789 -22.078 -2.635 1 82.75 192 ALA A O 1
ATOM 1447 N N . VAL A 1 193 ? -9.812 -20.281 -1.372 1 95.31 193 VAL A N 1
ATOM 1448 C CA . VAL A 1 193 ? -8.57 -19.719 -1.895 1 95.31 193 VAL A CA 1
ATOM 1449 C C . VAL A 1 193 ? -7.582 -19.5 -0.752 1 95.31 193 VAL A C 1
ATOM 1451 O O . VAL A 1 193 ? -7.949 -18.969 0.303 1 95.31 193 VAL A O 1
ATOM 1454 N N . ARG A 1 194 ? -6.418 -20.031 -0.915 1 97.75 194 ARG A N 1
ATOM 1455 C CA . ARG A 1 194 ? -5.312 -19.797 0.012 1 97.75 194 ARG A CA 1
ATOM 1456 C C . ARG A 1 194 ? -4.344 -18.75 -0.543 1 97.75 194 ARG A C 1
ATOM 1458 O O . ARG A 1 194 ? -3.805 -18.922 -1.639 1 97.75 194 ARG A O 1
ATOM 1465 N N . VAL A 1 195 ? -4.195 -17.688 0.203 1 98.56 195 VAL A N 1
ATOM 1466 C CA . VAL A 1 195 ? -3.393 -16.562 -0.271 1 98.56 195 VAL A CA 1
ATOM 1467 C C . VAL A 1 195 ? -2.178 -16.375 0.634 1 98.56 195 VAL A C 1
ATOM 1469 O O . VAL A 1 195 ? -2.312 -16.312 1.858 1 98.56 195 VAL A O 1
ATOM 1472 N N . LEU A 1 196 ? -0.984 -16.312 0.056 1 98.44 196 LEU A N 1
ATOM 1473 C CA . LEU A 1 196 ? 0.251 -16.094 0.8 1 98.44 196 LEU A CA 1
ATOM 1474 C C . LEU A 1 196 ? 1.058 -14.945 0.192 1 98.44 196 LEU A C 1
ATOM 1476 O O . LEU A 1 196 ? 1.275 -14.914 -1.021 1 98.44 196 LEU A O 1
ATOM 1480 N N . SER A 1 197 ? 1.381 -14.023 0.988 1 98.69 197 SER A N 1
ATOM 1481 C CA . SER A 1 197 ? 2.441 -13.086 0.633 1 98.69 197 SER A CA 1
ATOM 1482 C C . SER A 1 197 ? 3.801 -13.578 1.119 1 98.69 197 SER A C 1
ATOM 1484 O O . SER A 1 197 ? 4.008 -13.758 2.32 1 98.69 197 SER A O 1
ATOM 1486 N N . TYR A 1 198 ? 4.727 -13.797 0.199 1 98.62 198 TYR A N 1
ATOM 1487 C CA . TYR A 1 198 ? 6.023 -14.383 0.538 1 98.62 198 TYR A CA 1
ATOM 1488 C C . TYR A 1 198 ? 7.148 -13.383 0.279 1 98.62 198 TYR A C 1
ATOM 1490 O O . TYR A 1 198 ? 7.285 -12.867 -0.832 1 98.62 198 TYR A O 1
ATOM 1498 N N . SER A 1 199 ? 7.934 -13.047 1.301 1 97.69 199 SER A N 1
ATOM 1499 C CA . SER A 1 199 ? 9.133 -12.227 1.193 1 97.69 199 SER A CA 1
ATOM 1500 C C . SER A 1 199 ? 10.383 -13.086 1.003 1 97.69 199 SER A C 1
ATOM 1502 O O . SER A 1 199 ? 10.883 -13.68 1.959 1 97.69 199 SER A O 1
ATOM 1504 N N . PRO A 1 200 ? 10.969 -13.008 -0.11 1 96.81 200 PRO A N 1
ATOM 1505 C CA . PRO A 1 200 ? 12.016 -13.969 -0.45 1 96.81 200 PRO A CA 1
ATOM 1506 C C . PRO A 1 200 ? 13.352 -13.641 0.211 1 96.81 200 PRO A C 1
ATOM 1508 O O . PRO A 1 200 ? 14.258 -14.477 0.232 1 96.81 200 PRO A O 1
ATOM 1511 N N . GLY A 1 201 ? 13.508 -12.359 0.769 1 92 201 GLY A N 1
ATOM 1512 C CA . GLY A 1 201 ? 14.828 -11.891 1.163 1 92 201 GLY A CA 1
ATOM 1513 C C . GLY A 1 201 ? 15.633 -11.336 0.006 1 92 201 GLY A C 1
ATOM 1514 O O . GLY A 1 201 ? 15.125 -11.195 -1.105 1 92 201 GLY A O 1
ATOM 1515 N N . PRO A 1 202 ? 16.844 -10.859 0.315 1 89.88 202 PRO A N 1
ATOM 1516 C CA . PRO A 1 202 ? 17.719 -10.406 -0.768 1 89.88 202 PRO A CA 1
ATOM 1517 C C . PRO A 1 202 ? 18.203 -11.562 -1.648 1 89.88 202 PRO A C 1
ATOM 1519 O O . PRO A 1 202 ? 19.031 -12.367 -1.22 1 89.88 202 PRO A O 1
ATOM 1522 N N . VAL A 1 203 ? 17.656 -11.641 -2.83 1 91.19 203 VAL A N 1
ATOM 1523 C CA . VAL A 1 203 ? 17.953 -12.766 -3.715 1 91.19 203 VAL A CA 1
ATOM 1524 C C . VAL A 1 203 ? 18.875 -12.305 -4.84 1 91.19 203 VAL A C 1
ATOM 1526 O O . VAL A 1 203 ? 18.703 -11.219 -5.395 1 91.19 203 VAL A O 1
ATOM 1529 N N . GLN A 1 204 ? 19.828 -13.125 -5.195 1 88.44 204 GLN A N 1
ATOM 1530 C CA . GLN A 1 204 ? 20.75 -12.844 -6.289 1 88.44 204 GLN A CA 1
ATOM 1531 C C . GLN A 1 204 ? 20.016 -12.812 -7.629 1 88.44 204 GLN A C 1
ATOM 1533 O O . GLN A 1 204 ? 19.891 -13.836 -8.297 1 88.44 204 GLN A O 1
ATOM 1538 N N . THR A 1 205 ? 19.609 -11.641 -8.008 1 90.19 205 THR A N 1
ATOM 1539 C CA . THR A 1 205 ? 18.906 -11.375 -9.258 1 90.19 205 THR A CA 1
ATOM 1540 C C . THR A 1 205 ? 19.344 -10.047 -9.859 1 90.19 205 THR A C 1
ATOM 1542 O O . THR A 1 205 ? 20.125 -9.312 -9.242 1 90.19 205 THR A O 1
ATOM 1545 N N . ASP A 1 206 ? 18.859 -9.789 -11.047 1 85.56 206 ASP A N 1
ATOM 1546 C CA . ASP A 1 206 ? 19.125 -8.516 -11.703 1 85.56 206 ASP A CA 1
ATOM 1547 C C . ASP A 1 206 ? 18.625 -7.348 -10.852 1 85.56 206 ASP A C 1
ATOM 1549 O O . ASP A 1 206 ? 19.203 -6.258 -10.883 1 85.56 206 ASP A O 1
ATOM 1553 N N . MET A 1 207 ? 17.703 -7.574 -10.055 1 85.75 207 MET A N 1
ATOM 1554 C CA . MET A 1 207 ? 17.125 -6.523 -9.227 1 85.75 207 MET A CA 1
ATOM 1555 C C . MET A 1 207 ? 18.109 -6.066 -8.156 1 85.75 207 MET A C 1
ATOM 1557 O O . MET A 1 207 ? 18.281 -4.867 -7.938 1 85.75 207 MET A O 1
ATOM 1561 N N . VAL A 1 208 ? 18.734 -7 -7.496 1 85.88 208 VAL A N 1
ATOM 1562 C CA . VAL A 1 208 ? 19.719 -6.684 -6.461 1 85.88 208 VAL A CA 1
ATOM 1563 C C . VAL A 1 208 ? 20.906 -5.953 -7.078 1 85.88 208 VAL A C 1
ATOM 1565 O O . VAL A 1 208 ? 21.453 -5.035 -6.473 1 85.88 208 VAL A O 1
ATOM 1568 N N . GLU A 1 209 ? 21.234 -6.395 -8.242 1 86.31 209 GLU A N 1
ATOM 1569 C CA . GLU A 1 209 ? 22.312 -5.727 -8.953 1 86.31 209 GLU A CA 1
ATOM 1570 C C . GLU A 1 209 ? 21.969 -4.277 -9.266 1 86.31 209 GLU A C 1
ATOM 1572 O O . GLU A 1 209 ? 22.828 -3.393 -9.18 1 86.31 209 GLU A O 1
ATOM 1577 N N . GLU A 1 210 ? 20.781 -4.105 -9.625 1 87.94 210 GLU A N 1
ATOM 1578 C CA . GLU A 1 210 ? 20.297 -2.756 -9.914 1 87.94 210 GLU A CA 1
ATOM 1579 C C . GLU A 1 210 ? 20.406 -1.859 -8.688 1 87.94 210 GLU A C 1
ATOM 1581 O O . GLU A 1 210 ? 20.797 -0.698 -8.789 1 87.94 210 GLU A O 1
ATOM 1586 N N . ILE A 1 211 ? 20.125 -2.346 -7.523 1 88.38 211 ILE A N 1
ATOM 1587 C CA . ILE A 1 211 ? 20.219 -1.607 -6.27 1 88.38 211 ILE A CA 1
ATOM 1588 C C . ILE A 1 211 ? 21.672 -1.243 -5.992 1 88.38 211 ILE A C 1
ATOM 1590 O O . ILE A 1 211 ? 21.984 -0.089 -5.684 1 88.38 211 ILE A O 1
ATOM 1594 N N . GLY A 1 212 ? 22.531 -2.207 -6.137 1 87.19 212 GLY A N 1
ATOM 1595 C CA . GLY A 1 212 ? 23.953 -1.981 -5.906 1 87.19 212 GLY A CA 1
ATOM 1596 C C . GLY A 1 212 ? 24.547 -0.933 -6.832 1 87.19 212 GLY A C 1
ATOM 1597 O O . GLY A 1 212 ? 25.469 -0.214 -6.449 1 87.19 212 GLY A O 1
ATOM 1598 N N . ARG A 1 213 ? 23.953 -0.8 -7.91 1 88.56 213 ARG A N 1
ATOM 1599 C CA . ARG A 1 213 ? 24.516 0.095 -8.914 1 88.56 213 ARG A CA 1
ATOM 1600 C C . ARG A 1 213 ? 23.906 1.485 -8.82 1 88.56 213 ARG A C 1
ATOM 1602 O O . ARG A 1 213 ? 24.594 2.492 -8.992 1 88.56 213 ARG A O 1
ATOM 1609 N N . ASN A 1 214 ? 22.578 1.557 -8.523 1 89.69 214 ASN A N 1
ATOM 1610 C CA . ASN A 1 214 ? 21.875 2.795 -8.844 1 89.69 214 ASN A CA 1
ATOM 1611 C C . ASN A 1 214 ? 21.266 3.436 -7.598 1 89.69 214 ASN A C 1
ATOM 1613 O O . ASN A 1 214 ? 20.766 4.562 -7.652 1 89.69 214 ASN A O 1
ATOM 1617 N N . SER A 1 215 ? 21.344 2.758 -6.484 1 91.44 215 SER A N 1
ATOM 1618 C CA . SER A 1 215 ? 20.75 3.342 -5.289 1 91.44 215 SER A CA 1
ATOM 1619 C C . SER A 1 215 ? 21.328 4.727 -5.004 1 91.44 215 SER A C 1
ATOM 1621 O O . SER A 1 215 ? 22.531 4.945 -5.141 1 91.44 215 SER A O 1
ATOM 1623 N N . TYR A 1 216 ? 20.453 5.688 -4.641 1 90.75 216 TYR A N 1
ATOM 1624 C CA . TYR A 1 216 ? 20.969 7.008 -4.27 1 90.75 216 TYR A CA 1
ATOM 1625 C C . TYR A 1 216 ? 21.734 6.945 -2.957 1 90.75 216 TYR A C 1
ATOM 1627 O O . TYR A 1 216 ? 22.562 7.82 -2.672 1 90.75 216 TYR A O 1
ATOM 1635 N N . ASP A 1 217 ? 21.453 5.938 -2.139 1 89.94 217 ASP A N 1
ATOM 1636 C CA . ASP A 1 217 ? 22.062 5.762 -0.824 1 89.94 217 ASP A CA 1
ATOM 1637 C C . ASP A 1 217 ? 23.359 4.969 -0.922 1 89.94 217 ASP A C 1
ATOM 1639 O O . ASP A 1 217 ? 23.359 3.812 -1.347 1 89.94 217 ASP A O 1
ATOM 1643 N N . ALA A 1 218 ? 24.375 5.508 -0.452 1 88.31 218 ALA A N 1
ATOM 1644 C CA . ALA A 1 218 ? 25.703 4.926 -0.609 1 88.31 218 ALA A CA 1
ATOM 1645 C C . ALA A 1 218 ? 25.828 3.623 0.173 1 88.31 218 ALA A C 1
ATOM 1647 O O . ALA A 1 218 ? 26.5 2.688 -0.27 1 88.31 218 ALA A O 1
ATOM 1648 N N . GLU A 1 219 ? 25.234 3.594 1.293 1 84.5 219 GLU A N 1
ATOM 1649 C CA . GLU A 1 219 ? 25.297 2.387 2.109 1 84.5 219 GLU A CA 1
ATOM 1650 C C . GLU A 1 219 ? 24.594 1.22 1.435 1 84.5 219 GLU A C 1
ATOM 1652 O O . GLU A 1 219 ? 25.062 0.084 1.475 1 84.5 219 GLU A O 1
ATOM 1657 N N . MET A 1 220 ? 23.5 1.564 0.829 1 86 220 MET A N 1
ATOM 1658 C CA . MET A 1 220 ? 22.766 0.542 0.097 1 86 220 MET A CA 1
ATOM 1659 C C . MET A 1 220 ? 23.562 0.042 -1.102 1 86 220 MET A C 1
ATOM 1661 O O . MET A 1 220 ? 23.594 -1.158 -1.381 1 86 220 MET A O 1
ATOM 1665 N N . ARG A 1 221 ? 24.156 0.928 -1.811 1 87.62 221 ARG A N 1
ATOM 1666 C CA . ARG A 1 221 ? 24.984 0.524 -2.939 1 87.62 221 ARG A CA 1
ATOM 1667 C C . ARG A 1 221 ? 26.094 -0.415 -2.488 1 87.62 221 ARG A C 1
ATOM 1669 O O . ARG A 1 221 ? 26.344 -1.451 -3.115 1 87.62 221 ARG A O 1
ATOM 1676 N N . GLN A 1 222 ? 26.703 -0.075 -1.407 1 83.56 222 GLN A N 1
ATOM 1677 C CA . GLN A 1 222 ? 27.812 -0.88 -0.905 1 83.56 222 GLN A CA 1
ATOM 1678 C C . GLN A 1 222 ? 27.344 -2.271 -0.493 1 83.56 222 GLN A C 1
ATOM 1680 O O . GLN A 1 222 ? 27.969 -3.273 -0.824 1 83.56 222 GLN A O 1
ATOM 1685 N N . HIS A 1 223 ? 26.234 -2.248 0.179 1 81.75 223 HIS A N 1
ATOM 1686 C CA . HIS A 1 223 ? 25.703 -3.514 0.67 1 81.75 223 HIS A CA 1
ATOM 1687 C C . HIS A 1 223 ? 25.297 -4.43 -0.482 1 81.75 223 HIS A C 1
ATOM 1689 O O . HIS A 1 223 ? 25.578 -5.633 -0.449 1 81.75 223 HIS A O 1
ATOM 1695 N N . PHE A 1 224 ? 24.781 -3.879 -1.47 1 82.88 224 PHE A N 1
ATOM 1696 C CA . PHE A 1 224 ? 24.219 -4.688 -2.541 1 82.88 224 PHE A CA 1
ATOM 1697 C C . PHE A 1 224 ? 25.234 -4.895 -3.66 1 82.88 224 PHE A C 1
ATOM 1699 O O . PHE A 1 224 ? 25.016 -5.695 -4.57 1 82.88 224 PHE A O 1
ATOM 1706 N N . SER A 1 225 ? 26.375 -4.152 -3.598 1 79.06 225 SER A N 1
ATOM 1707 C CA . SER A 1 225 ? 27.422 -4.332 -4.598 1 79.06 225 SER A CA 1
ATOM 1708 C C . SER A 1 225 ? 28.391 -5.445 -4.195 1 79.06 225 SER A C 1
ATOM 1710 O O . SER A 1 225 ? 29.125 -5.977 -5.035 1 79.06 225 SER A O 1
ATOM 1712 N N . SER A 1 226 ? 28.594 -5.695 -2.859 1 71.81 226 SER A N 1
ATOM 1713 C CA . SER A 1 226 ? 29.562 -6.688 -2.416 1 71.81 226 SER A CA 1
ATOM 1714 C C . SER A 1 226 ? 28.891 -8.039 -2.158 1 71.81 226 SER A C 1
ATOM 1716 O O . SER A 1 226 ? 27.828 -8.102 -1.558 1 71.81 226 SER A O 1
ATOM 1718 N N . PRO A 1 227 ? 29.422 -9.023 -2.809 1 60.53 227 PRO A N 1
ATOM 1719 C CA . PRO A 1 227 ? 28.859 -10.352 -2.549 1 60.53 227 PRO A CA 1
ATOM 1720 C C . PRO A 1 227 ? 28.891 -10.727 -1.069 1 60.53 227 PRO A C 1
ATOM 1722 O O . PRO A 1 227 ? 28.188 -11.648 -0.646 1 60.53 227 PRO A O 1
ATOM 1725 N N . GLN A 1 228 ? 29.953 -10.148 -0.223 1 55.97 228 GLN A N 1
ATOM 1726 C CA . GLN A 1 228 ? 30.203 -10.648 1.123 1 55.97 228 GLN A CA 1
ATOM 1727 C C . GLN A 1 228 ? 29.25 -10.023 2.135 1 55.97 228 GLN A C 1
ATOM 1729 O O . GLN A 1 228 ? 29.297 -8.812 2.371 1 55.97 228 GLN A O 1
ATOM 1734 N N . THR A 1 229 ? 28.109 -10.414 2.123 1 55.31 229 THR A N 1
ATOM 1735 C CA . THR A 1 229 ? 27.047 -9.688 2.805 1 55.31 229 THR A CA 1
ATOM 1736 C C . THR A 1 229 ? 27.109 -9.922 4.312 1 55.31 229 THR A C 1
ATOM 1738 O O . THR A 1 229 ? 27.219 -11.07 4.762 1 55.31 229 THR A O 1
ATOM 1741 N N . VAL A 1 230 ? 27.625 -9.062 5.055 1 54.81 230 VAL A N 1
ATOM 1742 C CA . VAL A 1 230 ? 27.5 -9.07 6.508 1 54.81 230 VAL A CA 1
ATOM 1743 C C . VAL A 1 230 ? 26.016 -9.141 6.891 1 54.81 230 VAL A C 1
ATOM 1745 O O . VAL A 1 230 ? 25.188 -8.406 6.344 1 54.81 230 VAL A O 1
ATOM 1748 N N . ASN A 1 231 ? 25.641 -10.336 7.566 1 60.78 231 ASN A N 1
ATOM 1749 C CA . ASN A 1 231 ? 24.297 -10.547 8.086 1 60.78 231 ASN A CA 1
ATOM 1750 C C . ASN A 1 231 ? 24.016 -9.648 9.289 1 60.78 231 ASN A C 1
ATOM 1752 O O . ASN A 1 231 ? 24.672 -9.781 10.336 1 60.78 231 ASN A O 1
ATOM 1756 N N . THR A 1 232 ? 23.516 -8.562 9.094 1 60.03 232 THR A N 1
ATOM 1757 C CA . THR A 1 232 ? 22.969 -7.75 10.172 1 60.03 232 THR A CA 1
ATOM 1758 C C . THR A 1 232 ? 21.438 -7.711 10.102 1 60.03 232 THR A C 1
ATOM 1760 O O . THR A 1 232 ? 20.844 -8.133 9.109 1 60.03 232 THR A O 1
ATOM 1763 N N . PRO A 1 233 ? 20.875 -7.418 11.266 1 57.38 233 PRO A N 1
ATOM 1764 C CA . PRO A 1 233 ? 19.422 -7.297 11.227 1 57.38 233 PRO A CA 1
ATOM 1765 C C . PRO A 1 233 ? 18.938 -6.418 10.078 1 57.38 233 PRO A C 1
ATOM 1767 O O . PRO A 1 233 ? 17.828 -6.605 9.578 1 57.38 233 PRO A O 1
ATOM 1770 N N . THR A 1 234 ? 19.797 -5.582 9.648 1 60.28 234 THR A N 1
ATOM 1771 C CA . THR A 1 234 ? 19.453 -4.68 8.547 1 60.28 234 THR A CA 1
ATOM 1772 C C . THR A 1 234 ? 19.938 -5.242 7.215 1 60.28 234 THR A C 1
ATOM 1774 O O . THR A 1 234 ? 19.344 -4.957 6.168 1 60.28 234 THR A O 1
ATOM 1777 N N . HIS A 1 235 ? 20.953 -6.043 7.449 1 67.56 235 HIS A N 1
ATOM 1778 C CA . HIS A 1 235 ? 21.562 -6.598 6.242 1 67.56 235 HIS A CA 1
ATOM 1779 C C . HIS A 1 235 ? 21.578 -8.125 6.293 1 67.56 235 HIS A C 1
ATOM 1781 O O . HIS A 1 235 ? 22.297 -8.711 7.105 1 67.56 235 HIS A O 1
ATOM 1787 N N . ARG A 1 236 ? 20.719 -8.664 5.508 1 78.56 236 ARG A N 1
ATOM 1788 C CA . ARG A 1 236 ? 20.672 -10.125 5.438 1 78.56 236 ARG A CA 1
ATOM 1789 C C . ARG A 1 236 ? 21.547 -10.648 4.309 1 78.56 236 ARG A C 1
ATOM 1791 O O . ARG A 1 236 ? 21.828 -9.93 3.346 1 78.56 236 ARG A O 1
ATOM 1798 N N . ARG A 1 237 ? 21.984 -11.844 4.562 1 82.31 237 ARG A N 1
ATOM 1799 C CA . ARG A 1 237 ? 22.781 -12.461 3.51 1 82.31 237 ARG A CA 1
ATOM 1800 C C . ARG A 1 237 ? 21.984 -12.609 2.225 1 82.31 237 ARG A C 1
ATOM 1802 O O . ARG A 1 237 ? 20.766 -12.797 2.266 1 82.31 237 ARG A O 1
ATOM 1809 N N . ARG A 1 238 ? 22.797 -12.586 1.188 1 88.44 238 ARG A N 1
ATOM 1810 C CA . ARG A 1 238 ? 22.172 -12.766 -0.119 1 88.44 238 ARG A CA 1
ATOM 1811 C C . ARG A 1 238 ? 21.828 -14.234 -0.365 1 88.44 238 ARG A C 1
ATOM 1813 O O . ARG A 1 238 ? 22.625 -15.117 -0.05 1 88.44 238 ARG A O 1
ATOM 1820 N N . LEU A 1 239 ? 20.562 -14.508 -0.858 1 92.38 239 LEU A N 1
ATOM 1821 C CA . LEU A 1 239 ? 20.094 -15.859 -1.132 1 92.38 239 LEU A CA 1
ATOM 1822 C C . LEU A 1 239 ? 20.172 -16.172 -2.621 1 92.38 239 LEU A C 1
ATOM 1824 O O . LEU A 1 239 ? 20.094 -15.273 -3.457 1 92.38 239 LEU A O 1
ATOM 1828 N N . THR A 1 240 ? 20.406 -17.469 -2.928 1 94.75 240 THR A N 1
ATOM 1829 C CA . THR A 1 240 ? 20.188 -17.906 -4.305 1 94.75 240 THR A CA 1
ATOM 1830 C C . THR A 1 240 ? 18.688 -18.078 -4.586 1 94.75 240 THR A C 1
ATOM 1832 O O . THR A 1 240 ? 17.906 -18.312 -3.668 1 94.75 240 THR A O 1
ATOM 1835 N N . PRO A 1 241 ? 18.297 -17.984 -5.844 1 97.25 241 PRO A N 1
ATOM 1836 C CA . PRO A 1 241 ? 16.906 -18.281 -6.168 1 97.25 241 PRO A CA 1
ATOM 1837 C C . PRO A 1 241 ? 16.469 -19.672 -5.719 1 97.25 241 PRO A C 1
ATOM 1839 O O . PRO A 1 241 ? 15.352 -19.844 -5.223 1 97.25 241 PRO A O 1
ATOM 1842 N N . GLU A 1 242 ? 17.344 -20.625 -5.773 1 97.56 242 GLU A N 1
ATOM 1843 C CA . GLU A 1 242 ? 17.031 -22 -5.391 1 97.56 242 GLU A CA 1
ATOM 1844 C C . GLU A 1 242 ? 16.719 -22.094 -3.9 1 97.56 242 GLU A C 1
ATOM 1846 O O . GLU A 1 242 ? 15.766 -22.781 -3.506 1 97.56 242 GLU A O 1
ATOM 1851 N N . GLU A 1 243 ? 17.5 -21.359 -3.092 1 96.69 243 GLU A N 1
ATOM 1852 C CA . GLU A 1 243 ? 17.312 -21.391 -1.645 1 96.69 243 GLU A CA 1
ATOM 1853 C C . GLU A 1 243 ? 15.938 -20.859 -1.249 1 96.69 243 GLU A C 1
ATOM 1855 O O . GLU A 1 243 ? 15.195 -21.516 -0.511 1 96.69 243 GLU A O 1
ATOM 1860 N N . THR A 1 244 ? 15.602 -19.734 -1.759 1 97.81 244 THR A N 1
ATOM 1861 C CA . THR A 1 244 ? 14.367 -19.094 -1.321 1 97.81 244 THR A CA 1
ATOM 1862 C C . THR A 1 244 ? 13.148 -19.797 -1.926 1 97.81 244 THR A C 1
ATOM 1864 O O . THR A 1 244 ? 12.117 -19.938 -1.27 1 97.81 244 THR A O 1
ATOM 1867 N N . VAL A 1 245 ? 13.242 -20.297 -3.115 1 98.5 245 VAL A N 1
ATOM 1868 C CA . VAL A 1 245 ? 12.117 -20.938 -3.779 1 98.5 245 VAL A CA 1
ATOM 1869 C C . VAL A 1 245 ? 11.836 -22.297 -3.139 1 98.5 245 VAL A C 1
ATOM 1871 O O . VAL A 1 245 ? 10.68 -22.703 -3.014 1 98.5 245 VAL A O 1
ATOM 1874 N N . SER A 1 246 ? 12.891 -23 -2.732 1 98 246 SER A N 1
ATOM 1875 C CA . SER A 1 246 ? 12.703 -24.266 -2.029 1 98 246 SER A CA 1
ATOM 1876 C C . SER A 1 246 ? 11.852 -24.078 -0.778 1 98 246 SER A C 1
ATOM 1878 O O . SER A 1 246 ? 10.93 -24.859 -0.528 1 98 246 SER A O 1
ATOM 1880 N N . LYS A 1 247 ? 12.172 -23.062 -0.05 1 97.56 247 LYS A N 1
ATOM 1881 C CA . LYS A 1 247 ? 11.367 -22.781 1.139 1 97.56 247 LYS A CA 1
ATOM 1882 C C . LYS A 1 247 ? 9.93 -22.438 0.765 1 97.56 247 LYS A C 1
ATOM 1884 O O . LYS A 1 247 ? 8.984 -22.938 1.378 1 97.56 247 LYS A O 1
ATOM 1889 N N . LEU A 1 248 ? 9.781 -21.578 -0.2 1 98.19 248 LEU A N 1
ATOM 1890 C CA . LEU A 1 248 ? 8.453 -21.172 -0.644 1 98.19 248 LEU A CA 1
ATOM 1891 C C . LEU A 1 248 ? 7.605 -22.375 -1.027 1 98.19 248 LEU A C 1
ATOM 1893 O O . LEU A 1 248 ? 6.477 -22.531 -0.553 1 98.19 248 LEU A O 1
ATOM 1897 N N . ILE A 1 249 ? 8.141 -23.266 -1.854 1 98.19 249 ILE A N 1
ATOM 1898 C CA . ILE A 1 249 ? 7.406 -24.438 -2.336 1 98.19 249 ILE A CA 1
ATOM 1899 C C . ILE A 1 249 ? 7.066 -25.359 -1.164 1 98.19 249 ILE A C 1
ATOM 1901 O O . ILE A 1 249 ? 5.969 -25.922 -1.103 1 98.19 249 ILE A O 1
ATOM 1905 N N . GLY A 1 250 ? 8.039 -25.5 -0.227 1 97.94 250 GLY A N 1
ATOM 1906 C CA . GLY A 1 250 ? 7.762 -26.281 0.969 1 97.94 250 GLY A CA 1
ATOM 1907 C C . GLY A 1 250 ? 6.586 -25.75 1.77 1 97.94 250 GLY A C 1
ATOM 1908 O O . GLY A 1 250 ? 5.73 -26.516 2.207 1 97.94 250 GLY A O 1
ATOM 1909 N N . VAL A 1 251 ? 6.512 -24.453 1.932 1 97.88 251 VAL A N 1
ATOM 1910 C CA . VAL A 1 251 ? 5.449 -23.812 2.691 1 97.88 251 VAL A CA 1
ATOM 1911 C C . VAL A 1 251 ? 4.102 -24.047 2.012 1 97.88 251 VAL A C 1
ATOM 1913 O O . VAL A 1 251 ? 3.121 -24.406 2.67 1 97.88 251 VAL A O 1
ATOM 1916 N N . ILE A 1 252 ? 4.086 -23.891 0.692 1 98.19 252 ILE A N 1
ATOM 1917 C CA . ILE A 1 252 ? 2.848 -24.078 -0.053 1 98.19 252 ILE A CA 1
ATOM 1918 C C . ILE A 1 252 ? 2.42 -25.531 0.019 1 98.19 252 ILE A C 1
ATOM 1920 O O . ILE A 1 252 ? 1.252 -25.828 0.276 1 98.19 252 ILE A O 1
ATOM 1924 N N . ASP A 1 253 ? 3.391 -26.438 -0.19 1 98.5 253 ASP A N 1
ATOM 1925 C CA . ASP A 1 253 ? 3.102 -27.875 -0.258 1 98.5 253 ASP A CA 1
ATOM 1926 C C . ASP A 1 253 ? 2.471 -28.359 1.042 1 98.5 253 ASP A C 1
ATOM 1928 O O . ASP A 1 253 ? 1.57 -29.203 1.02 1 98.5 253 ASP A O 1
ATOM 1932 N N . LYS A 1 254 ? 2.945 -27.828 2.154 1 97.44 254 LYS A N 1
ATOM 1933 C CA . LYS A 1 254 ? 2.434 -28.219 3.467 1 97.44 254 LYS A CA 1
ATOM 1934 C C . LYS A 1 254 ? 1.158 -27.453 3.807 1 97.44 254 LYS A C 1
ATOM 1936 O O . LYS A 1 254 ? 0.445 -27.812 4.746 1 97.44 254 LYS A O 1
ATOM 1941 N N . ASN A 1 255 ? 0.854 -26.469 2.977 1 96.31 255 ASN A N 1
ATOM 1942 C CA . ASN A 1 255 ? -0.297 -25.594 3.209 1 96.31 255 ASN A CA 1
ATOM 1943 C C . ASN A 1 255 ? -0.342 -25.094 4.652 1 96.31 255 ASN A C 1
ATOM 1945 O O . ASN A 1 255 ? -1.403 -25.094 5.277 1 96.31 255 ASN A O 1
ATOM 1949 N N . ASP A 1 256 ? 0.876 -24.797 5.117 1 92.06 256 ASP A N 1
ATOM 1950 C CA . ASP A 1 256 ? 0.991 -24.391 6.516 1 92.06 256 ASP A CA 1
ATOM 1951 C C . ASP A 1 256 ? 1.304 -22.906 6.633 1 92.06 256 ASP A C 1
ATOM 1953 O O . ASP A 1 256 ? 2.439 -22.531 6.926 1 92.06 256 ASP A O 1
ATOM 1957 N N . PHE A 1 257 ? 0.346 -22.078 6.398 1 96 257 PHE A N 1
ATOM 1958 C CA . PHE A 1 257 ? 0.464 -20.625 6.539 1 96 257 PHE A CA 1
ATOM 1959 C C . PHE A 1 257 ? -0.9 -20 6.777 1 96 257 PHE A C 1
ATOM 1961 O O . PHE A 1 257 ? -1.933 -20.594 6.477 1 96 257 PHE A O 1
ATOM 1968 N N . GLU A 1 258 ? -0.914 -18.922 7.402 1 95.94 258 GLU A N 1
ATOM 1969 C CA . GLU A 1 258 ? -2.139 -18.156 7.625 1 95.94 258 GLU A CA 1
ATOM 1970 C C . GLU A 1 258 ? -2.666 -17.562 6.316 1 95.94 258 GLU A C 1
ATOM 1972 O O . GLU A 1 258 ? -1.932 -16.891 5.59 1 95.94 258 GLU A O 1
ATOM 1977 N N . ASN A 1 259 ? -3.986 -17.969 6 1 97 259 ASN A N 1
ATOM 1978 C CA . ASN A 1 259 ? -4.578 -17.406 4.789 1 97 259 ASN A CA 1
ATOM 1979 C C . ASN A 1 259 ? -4.543 -15.883 4.801 1 97 259 ASN A C 1
ATOM 1981 O O . ASN A 1 259 ? -4.996 -15.25 5.758 1 97 259 ASN A O 1
ATOM 1985 N N . GLY A 1 260 ? -3.977 -15.273 3.793 1 97 260 GLY A N 1
ATOM 1986 C CA . GLY A 1 260 ? -3.807 -13.836 3.732 1 97 260 GLY A CA 1
ATOM 1987 C C . GLY A 1 260 ? -2.582 -13.344 4.484 1 97 260 GLY A C 1
ATOM 1988 O O . GLY A 1 260 ? -2.33 -12.141 4.555 1 97 260 GLY A O 1
ATOM 1989 N N . GLY A 1 261 ? -1.812 -14.273 4.973 1 96.81 261 GLY A N 1
ATOM 1990 C CA . GLY A 1 261 ? -0.673 -13.922 5.805 1 96.81 261 GLY A CA 1
ATOM 1991 C C . GLY A 1 261 ? 0.597 -13.68 5.012 1 96.81 261 GLY A C 1
ATOM 1992 O O . GLY A 1 261 ? 0.576 -13.695 3.779 1 96.81 261 GLY A O 1
ATOM 1993 N N . ARG A 1 262 ? 1.625 -13.43 5.719 1 97 262 ARG A N 1
ATOM 1994 C CA . ARG A 1 262 ? 2.949 -13.195 5.152 1 97 262 ARG A CA 1
ATOM 1995 C C . ARG A 1 262 ? 3.988 -14.117 5.793 1 97 262 ARG A C 1
ATOM 1997 O O . ARG A 1 262 ? 3.953 -14.352 7 1 97 262 ARG A O 1
ATOM 2004 N N . ILE A 1 263 ? 4.863 -14.586 5.031 1 97.94 263 ILE A N 1
ATOM 2005 C CA . ILE A 1 263 ? 6.039 -15.312 5.504 1 97.94 263 ILE A CA 1
ATOM 2006 C C . ILE A 1 263 ? 7.301 -14.695 4.91 1 97.94 263 ILE A C 1
ATOM 2008 O O . ILE A 1 263 ? 7.359 -14.422 3.709 1 97.94 263 ILE A O 1
ATOM 2012 N N . ASP A 1 264 ? 8.227 -14.367 5.723 1 95.75 264 ASP A N 1
ATOM 2013 C CA . ASP A 1 264 ? 9.555 -13.945 5.293 1 95.75 264 ASP A CA 1
ATOM 2014 C C . ASP A 1 264 ? 10.547 -15.102 5.344 1 95.75 264 ASP A C 1
ATOM 2016 O O . ASP A 1 264 ? 10.516 -15.914 6.27 1 95.75 264 ASP A O 1
ATOM 2020 N N . PHE A 1 265 ? 11.383 -15.133 4.383 1 95.94 265 PHE A N 1
ATOM 2021 C CA . PHE A 1 265 ? 12.367 -16.203 4.332 1 95.94 265 PHE A CA 1
ATOM 2022 C C . PHE A 1 265 ? 13.086 -16.344 5.668 1 95.94 265 PHE A C 1
ATOM 2024 O O . PHE A 1 265 ? 13.344 -17.469 6.125 1 95.94 265 PHE A O 1
ATOM 2031 N N . PHE A 1 266 ? 13.328 -15.219 6.332 1 92 266 PHE A N 1
ATOM 2032 C CA . PHE A 1 266 ? 14.156 -15.234 7.531 1 92 266 PHE A CA 1
ATOM 2033 C C . PHE A 1 266 ? 13.297 -15.336 8.781 1 92 266 PHE A C 1
ATOM 2035 O O . PHE A 1 266 ? 13.797 -15.203 9.898 1 92 266 PHE A O 1
ATOM 2042 N N . ASP A 1 267 ? 11.992 -15.492 8.555 1 87.06 267 ASP A N 1
ATOM 2043 C CA . ASP A 1 267 ? 11.148 -15.742 9.711 1 87.06 267 ASP A CA 1
ATOM 2044 C C . ASP A 1 267 ? 11.57 -17.016 10.438 1 87.06 267 ASP A C 1
ATOM 2046 O O . ASP A 1 267 ? 12.062 -17.953 9.812 1 87.06 267 ASP A O 1
ATOM 2050 N N . ALA A 1 268 ? 11.438 -17.109 11.75 1 70.06 268 ALA A N 1
ATOM 2051 C CA . ALA A 1 268 ? 11.836 -18.234 12.586 1 70.06 268 ALA A CA 1
ATOM 2052 C C . ALA A 1 268 ? 10.906 -19.438 12.375 1 70.06 268 ALA A C 1
ATOM 2054 O O . ALA A 1 268 ? 9.727 -19.25 12.047 1 70.06 268 ALA A O 1
ATOM 2055 N N . MET B 1 1 ? 9.5 19.438 26.266 1 72.31 1 MET B N 1
ATOM 2056 C CA . MET B 1 1 ? 9.062 20.625 25.516 1 72.31 1 MET B CA 1
ATOM 2057 C C . MET B 1 1 ? 7.871 20.297 24.625 1 72.31 1 MET B C 1
ATOM 2059 O O . MET B 1 1 ? 7.781 19.188 24.078 1 72.31 1 MET B O 1
ATOM 2063 N N . THR B 1 2 ? 6.762 21.25 24.625 1 94.06 2 THR B N 1
ATOM 2064 C CA . THR B 1 2 ? 5.52 21 23.906 1 94.06 2 THR B CA 1
ATOM 2065 C C . THR B 1 2 ? 5.652 21.422 22.453 1 94.06 2 THR B C 1
ATOM 2067 O O . THR B 1 2 ? 6.383 22.359 22.125 1 94.06 2 THR B O 1
ATOM 2070 N N . VAL B 1 3 ? 5.102 20.719 21.547 1 97.38 3 VAL B N 1
ATOM 2071 C CA . VAL B 1 3 ? 5.168 20.953 20.109 1 97.38 3 VAL B CA 1
ATOM 2072 C C . VAL B 1 3 ? 4.07 21.938 19.688 1 97.38 3 VAL B C 1
ATOM 2074 O O . VAL B 1 3 ? 4.262 22.719 18.766 1 97.38 3 VAL B O 1
ATOM 2077 N N . ILE B 1 4 ? 2.926 21.906 20.422 1 98.38 4 ILE B N 1
ATOM 2078 C CA . ILE B 1 4 ? 1.737 22.609 19.953 1 98.38 4 ILE B CA 1
ATOM 2079 C C . ILE B 1 4 ? 1.316 23.656 20.984 1 98.38 4 ILE B C 1
ATOM 2081 O O . ILE B 1 4 ? 1.22 24.844 20.672 1 98.38 4 ILE B O 1
ATOM 2085 N N . THR B 1 5 ? 1.14 23.312 22.219 1 98.25 5 THR B N 1
ATOM 2086 C CA . THR B 1 5 ? 0.54 24.141 23.266 1 98.25 5 THR B CA 1
ATOM 2087 C C . THR B 1 5 ? 1.339 25.422 23.453 1 98.25 5 THR B C 1
ATOM 2089 O O . THR B 1 5 ? 2.506 25.391 23.844 1 98.25 5 THR B O 1
ATOM 2092 N N . GLY B 1 6 ? 0.703 26.5 23.109 1 97.94 6 GLY B N 1
ATOM 2093 C CA . GLY B 1 6 ? 1.284 27.812 23.328 1 97.94 6 GLY B CA 1
ATOM 2094 C C . GLY B 1 6 ? 2.33 28.188 22.297 1 97.94 6 GLY B C 1
ATOM 2095 O O . GLY B 1 6 ? 2.975 29.234 22.406 1 97.94 6 GLY B O 1
ATOM 2096 N N . LYS B 1 7 ? 2.514 27.375 21.312 1 98.12 7 LYS B N 1
ATOM 2097 C CA . LYS B 1 7 ? 3.537 27.609 20.312 1 98.12 7 LYS B CA 1
ATOM 2098 C C . LYS B 1 7 ? 2.955 28.328 19.094 1 98.12 7 LYS B C 1
ATOM 2100 O O . LYS B 1 7 ? 1.765 28.188 18.797 1 98.12 7 LYS B O 1
ATOM 2105 N N . ARG B 1 8 ? 3.742 29.188 18.438 1 98.19 8 ARG B N 1
ATOM 2106 C CA . ARG B 1 8 ? 3.393 29.75 17.141 1 98.19 8 ARG B CA 1
ATOM 2107 C C . ARG B 1 8 ? 3.629 28.734 16.031 1 98.19 8 ARG B C 1
ATOM 2109 O O . ARG B 1 8 ? 4.77 28.516 15.609 1 98.19 8 ARG B O 1
ATOM 2116 N N . ILE B 1 9 ? 2.574 28.125 15.547 1 98.44 9 ILE B N 1
ATOM 2117 C CA . ILE B 1 9 ? 2.719 27.031 14.594 1 98.44 9 ILE B CA 1
ATOM 2118 C C . ILE B 1 9 ? 2.215 27.484 13.219 1 98.44 9 ILE B C 1
ATOM 2120 O O . ILE B 1 9 ? 1.533 28.5 13.102 1 98.44 9 ILE B O 1
ATOM 2124 N N . PHE B 1 10 ? 2.627 26.766 12.203 1 98.62 10 PHE B N 1
ATOM 2125 C CA . PHE B 1 10 ? 1.996 26.766 10.883 1 98.62 10 PHE B CA 1
ATOM 2126 C C . PHE B 1 10 ? 1.465 25.375 10.539 1 98.62 10 PHE B C 1
ATOM 2128 O O . PHE B 1 10 ? 2.236 24.422 10.422 1 98.62 10 PHE B O 1
ATOM 2135 N N . ALA B 1 11 ? 0.144 25.25 10.391 1 98.88 11 ALA B N 1
ATOM 2136 C CA . ALA B 1 11 ? -0.493 23.969 10.109 1 98.88 11 ALA B CA 1
ATOM 2137 C C . ALA B 1 11 ? -1.124 23.969 8.719 1 98.88 11 ALA B C 1
ATOM 2139 O O . ALA B 1 11 ? -1.896 24.859 8.375 1 98.88 11 ALA B O 1
ATOM 2140 N N . VAL B 1 12 ? -0.739 22.969 7.918 1 98.88 12 VAL B N 1
ATOM 2141 C CA . VAL B 1 12 ? -1.424 22.656 6.668 1 98.88 12 VAL B CA 1
ATOM 2142 C C . VAL B 1 12 ? -2.303 21.438 6.855 1 98.88 12 VAL B C 1
ATOM 2144 O O . VAL B 1 12 ? -1.816 20.359 7.246 1 98.88 12 VAL B O 1
ATOM 2147 N N . ILE B 1 13 ? -3.576 21.562 6.613 1 98.94 13 ILE B N 1
ATOM 2148 C CA . ILE B 1 13 ? -4.516 20.469 6.855 1 98.94 13 ILE B CA 1
ATOM 2149 C C . ILE B 1 13 ? -5.305 20.172 5.578 1 98.94 13 ILE B C 1
ATOM 2151 O O . ILE B 1 13 ? -6.031 21.031 5.082 1 98.94 13 ILE B O 1
ATOM 2155 N N . THR B 1 14 ? -5.137 19 5.02 1 98.81 14 THR B N 1
ATOM 2156 C CA . THR B 1 14 ? -5.957 18.562 3.891 1 98.81 14 THR B CA 1
ATOM 2157 C C . THR B 1 14 ? -7.258 17.938 4.375 1 98.81 14 THR B C 1
ATOM 2159 O O . THR B 1 14 ? -7.297 17.344 5.453 1 98.81 14 THR B O 1
ATOM 2162 N N . GLY B 1 15 ? -8.289 18.016 3.506 1 98.25 15 GLY B N 1
ATOM 2163 C CA . GLY B 1 15 ? -9.586 17.531 3.955 1 98.25 15 GLY B CA 1
ATOM 2164 C C . GLY B 1 15 ? -10.094 18.25 5.191 1 98.25 15 GLY B C 1
ATOM 2165 O O . GLY B 1 15 ? -10.594 17.625 6.125 1 98.25 15 GLY B O 1
ATOM 2166 N N . ALA B 1 16 ? -9.938 19.531 5.242 1 98.62 16 ALA B N 1
ATOM 2167 C CA . ALA B 1 16 ? -10.164 20.312 6.461 1 98.62 16 ALA B CA 1
ATOM 2168 C C . ALA B 1 16 ? -11.617 20.766 6.555 1 98.62 16 ALA B C 1
ATOM 2170 O O . ALA B 1 16 ? -12.016 21.375 7.547 1 98.62 16 ALA B O 1
ATOM 2171 N N . SER B 1 17 ? -12.461 20.422 5.594 1 97.75 17 SER B N 1
ATOM 2172 C CA . SER B 1 17 ? -13.789 21.016 5.5 1 97.75 17 SER B CA 1
ATOM 2173 C C . SER B 1 17 ? -14.789 20.281 6.383 1 97.75 17 SER B C 1
ATOM 2175 O O . SER B 1 17 ? -15.883 20.781 6.648 1 97.75 17 SER B O 1
ATOM 2177 N N . ARG B 1 18 ? -14.508 19.062 6.812 1 95.56 18 ARG B N 1
ATOM 2178 C CA . ARG B 1 18 ? -15.438 18.281 7.621 1 95.56 18 ARG B CA 1
ATOM 2179 C C . ARG B 1 18 ? -14.703 17.203 8.406 1 95.56 18 ARG B C 1
ATOM 2181 O O . ARG B 1 18 ? -13.484 17.062 8.297 1 95.56 18 ARG B O 1
ATOM 2188 N N . GLY B 1 19 ? -15.414 16.609 9.273 1 96.75 19 GLY B N 1
ATOM 2189 C CA . GLY B 1 19 ? -14.945 15.406 9.938 1 96.75 19 GLY B CA 1
ATOM 2190 C C . GLY B 1 19 ? -13.695 15.633 10.766 1 96.75 19 GLY B C 1
ATOM 2191 O O . GLY B 1 19 ? -13.641 16.578 11.562 1 96.75 19 GLY B O 1
ATOM 2192 N N . ILE B 1 20 ? -12.766 14.719 10.625 1 98.25 20 ILE B N 1
ATOM 2193 C CA . ILE B 1 20 ? -11.555 14.703 11.43 1 98.25 20 ILE B CA 1
ATOM 2194 C C . ILE B 1 20 ? -10.703 15.938 11.109 1 98.25 20 ILE B C 1
ATOM 2196 O O . ILE B 1 20 ? -10.172 16.578 12.016 1 98.25 20 ILE B O 1
ATOM 2200 N N . GLY B 1 21 ? -10.602 16.328 9.82 1 98.69 21 GLY B N 1
ATOM 2201 C CA . GLY B 1 21 ? -9.805 17.484 9.422 1 98.69 21 GLY B CA 1
ATOM 2202 C C . GLY B 1 21 ? -10.305 18.781 10.016 1 98.69 21 GLY B C 1
ATOM 2203 O O . GLY B 1 21 ? -9.508 19.594 10.508 1 98.69 21 GLY B O 1
ATOM 2204 N N . ARG B 1 22 ? -11.586 18.938 9.977 1 98.62 22 ARG B N 1
ATOM 2205 C CA . ARG B 1 22 ? -12.195 20.109 10.594 1 98.62 22 ARG B CA 1
ATOM 2206 C C . ARG B 1 22 ? -11.898 20.156 12.094 1 98.62 22 ARG B C 1
ATOM 2208 O O . ARG B 1 22 ? -11.523 21.203 12.625 1 98.62 22 ARG B O 1
ATOM 2215 N N . GLN B 1 23 ? -12.055 19.031 12.711 1 98.75 23 GLN B N 1
ATOM 2216 C CA . GLN B 1 23 ? -11.859 18.969 14.148 1 98.75 23 GLN B CA 1
ATOM 2217 C C . GLN B 1 23 ? -10.398 19.234 14.516 1 98.75 23 GLN B C 1
ATOM 2219 O O . GLN B 1 23 ? -10.109 19.859 15.531 1 98.75 23 GLN B O 1
ATOM 2224 N N . ILE B 1 24 ? -9.445 18.734 13.719 1 98.88 24 ILE B N 1
ATOM 2225 C CA . ILE B 1 24 ? -8.031 19 13.938 1 98.88 24 ILE B CA 1
ATOM 2226 C C . ILE B 1 24 ? -7.781 20.516 13.914 1 98.88 24 ILE B C 1
ATOM 2228 O O . ILE B 1 24 ? -7.137 21.062 14.812 1 98.88 24 ILE B O 1
ATOM 2232 N N . ALA B 1 25 ? -8.328 21.172 12.914 1 98.81 25 ALA B N 1
ATOM 2233 C CA . ALA B 1 25 ? -8.117 22.609 12.742 1 98.81 25 ALA B CA 1
ATOM 2234 C C . ALA B 1 25 ? -8.633 23.391 13.953 1 98.81 25 ALA B C 1
ATOM 2236 O O . ALA B 1 25 ? -7.914 24.234 14.508 1 98.81 25 ALA B O 1
ATOM 2237 N N . ILE B 1 26 ? -9.82 23.062 14.406 1 98.56 26 ILE B N 1
ATOM 2238 C CA . ILE B 1 26 ? -10.461 23.781 15.508 1 98.56 26 ILE B CA 1
ATOM 2239 C C . ILE B 1 26 ? -9.719 23.5 16.812 1 98.56 26 ILE B C 1
ATOM 2241 O O . ILE B 1 26 ? -9.445 24.422 17.578 1 98.56 26 ILE B O 1
ATOM 2245 N N . SER B 1 27 ? -9.383 22.25 17.047 1 98.62 27 SER B N 1
ATOM 2246 C CA . SER B 1 27 ? -8.695 21.859 18.266 1 98.62 27 SER B CA 1
ATOM 2247 C C . SER B 1 27 ? -7.312 22.5 18.344 1 98.62 27 SER B C 1
ATOM 2249 O O . SER B 1 27 ? -6.898 22.969 19.406 1 98.62 27 SER B O 1
ATOM 2251 N N . LEU B 1 28 ? -6.578 22.578 17.234 1 98.62 28 LEU B N 1
ATOM 2252 C CA . LEU B 1 28 ? -5.277 23.234 17.219 1 98.62 28 LEU B CA 1
ATOM 2253 C C . LEU B 1 28 ? -5.402 24.703 17.562 1 98.62 28 LEU B C 1
ATOM 2255 O O . LEU B 1 28 ? -4.605 25.234 18.344 1 98.62 28 LEU B O 1
ATOM 2259 N N . ALA B 1 29 ? -6.387 25.344 17.016 1 98.38 29 ALA B N 1
ATOM 2260 C CA . ALA B 1 29 ? -6.574 26.781 17.234 1 98.38 29 ALA B CA 1
ATOM 2261 C C . ALA B 1 29 ? -6.723 27.094 18.719 1 98.38 29 ALA B C 1
ATOM 2263 O O . ALA B 1 29 ? -6.262 28.141 19.188 1 98.38 29 ALA B O 1
ATOM 2264 N N . SER B 1 30 ? -7.332 26.156 19.406 1 97.75 30 SER B N 1
ATOM 2265 C CA . SER B 1 30 ? -7.574 26.359 20.844 1 97.75 30 SER B CA 1
ATOM 2266 C C . SER B 1 30 ? -6.281 26.234 21.641 1 97.75 30 SER B C 1
ATOM 2268 O O . SER B 1 30 ? -6.168 26.797 22.734 1 97.75 30 SER B O 1
ATOM 2270 N N . ASP B 1 31 ? -5.309 25.562 21.109 1 97.88 31 ASP B N 1
ATOM 2271 C CA . ASP B 1 31 ? -4.145 25.172 21.891 1 97.88 31 ASP B CA 1
ATOM 2272 C C . ASP B 1 31 ? -2.932 26.031 21.531 1 97.88 31 ASP B C 1
ATOM 2274 O O . ASP B 1 31 ? -1.998 26.156 22.328 1 97.88 31 ASP B O 1
ATOM 2278 N N . VAL B 1 32 ? -2.914 26.688 20.391 1 98.44 32 VAL B N 1
ATOM 2279 C CA . VAL B 1 32 ? -1.708 27.312 19.859 1 98.44 32 VAL B CA 1
ATOM 2280 C C . VAL B 1 32 ? -1.718 28.812 20.203 1 98.44 32 VAL B C 1
ATOM 2282 O O . VAL B 1 32 ? -2.734 29.344 20.656 1 98.44 32 VAL B O 1
ATOM 2285 N N . ALA B 1 33 ? -0.602 29.531 19.969 1 97.69 33 ALA B N 1
ATOM 2286 C CA . ALA B 1 33 ? -0.482 30.984 20.156 1 97.69 33 ALA B CA 1
ATOM 2287 C C . ALA B 1 33 ? -1.251 31.734 19.078 1 97.69 33 ALA B C 1
ATOM 2289 O O . ALA B 1 33 ? -1.491 31.203 18 1 97.69 33 ALA B O 1
ATOM 2290 N N . GLY B 1 34 ? -1.679 32.938 19.312 1 95.75 34 GLY B N 1
ATOM 2291 C CA . GLY B 1 34 ? -2.453 33.75 18.406 1 95.75 34 GLY B CA 1
ATOM 2292 C C . GLY B 1 34 ? -1.701 34.125 17.125 1 95.75 34 GLY B C 1
ATOM 2293 O O . GLY B 1 34 ? -2.314 34.438 16.109 1 95.75 34 GLY B O 1
ATOM 2294 N N . ASP B 1 35 ? -0.462 34.125 17.062 1 96.12 35 ASP B N 1
ATOM 2295 C CA . ASP B 1 35 ? 0.338 34.438 15.883 1 96.12 35 ASP B CA 1
ATOM 2296 C C . ASP B 1 35 ? 0.695 33.156 15.109 1 96.12 35 ASP B C 1
ATOM 2298 O O . ASP B 1 35 ? 1.8 33.062 14.578 1 96.12 35 ASP B O 1
ATOM 2302 N N . SER B 1 36 ? -0.227 32.219 15.164 1 98.5 36 SER B N 1
ATOM 2303 C CA . SER B 1 36 ? -0.089 31 14.375 1 98.5 36 SER B CA 1
ATOM 2304 C C . SER B 1 36 ? -0.799 31.125 13.031 1 98.5 36 SER B C 1
ATOM 2306 O O . SER B 1 36 ? -1.585 32.062 12.828 1 98.5 36 SER B O 1
ATOM 2308 N N . ALA B 1 37 ? -0.491 30.234 12.125 1 98.75 37 ALA B N 1
ATOM 2309 C CA . ALA B 1 37 ? -1.062 30.266 10.781 1 98.75 37 ALA B CA 1
ATOM 2310 C C . ALA B 1 37 ? -1.642 28.906 10.398 1 98.75 37 ALA B C 1
ATOM 2312 O O . ALA B 1 37 ? -1.109 27.859 10.789 1 98.75 37 ALA B O 1
ATOM 2313 N N . PHE B 1 38 ? -2.732 28.938 9.672 1 98.81 38 PHE B N 1
ATOM 2314 C CA . PHE B 1 38 ? -3.406 27.75 9.172 1 98.81 38 PHE B CA 1
ATOM 2315 C C . PHE B 1 38 ? -3.645 27.859 7.668 1 98.81 38 PHE B C 1
ATOM 2317 O O . PHE B 1 38 ? -4.066 28.906 7.176 1 98.81 38 PHE B O 1
ATOM 2324 N N . LEU B 1 39 ? -3.301 26.828 6.926 1 98.81 39 LEU B N 1
ATOM 2325 C CA . LEU B 1 39 ? -3.719 26.641 5.543 1 98.81 39 LEU B CA 1
ATOM 2326 C C . LEU B 1 39 ? -4.648 25.438 5.414 1 98.81 39 LEU B C 1
ATOM 2328 O O . LEU B 1 39 ? -4.219 24.297 5.609 1 98.81 39 LEU B O 1
ATOM 2332 N N . LEU B 1 40 ? -5.926 25.703 5.121 1 98.81 40 LEU B N 1
ATOM 2333 C CA . LEU B 1 40 ? -6.961 24.688 5.02 1 98.81 40 LEU B CA 1
ATOM 2334 C C . LEU B 1 40 ? -7.238 24.328 3.562 1 98.81 40 LEU B C 1
ATOM 2336 O O . LEU B 1 40 ? -7.523 25.219 2.75 1 98.81 40 LEU B O 1
ATOM 2340 N N . LEU B 1 41 ? -7.113 23.062 3.25 1 98.69 41 LEU B N 1
ATOM 2341 C CA . LEU B 1 41 ? -7.281 22.594 1.879 1 98.69 41 LEU B CA 1
ATOM 2342 C C . LEU B 1 41 ? -8.43 21.594 1.783 1 98.69 41 LEU B C 1
ATOM 2344 O O . LEU B 1 41 ? -8.516 20.656 2.59 1 98.69 41 LEU B O 1
ATOM 2348 N N . ALA B 1 42 ? -9.305 21.734 0.921 1 98.25 42 ALA B N 1
ATOM 2349 C CA . ALA B 1 42 ? -10.383 20.812 0.562 1 98.25 42 ALA B CA 1
ATOM 2350 C C . ALA B 1 42 ? -11.047 21.234 -0.749 1 98.25 42 ALA B C 1
ATOM 2352 O O . ALA B 1 42 ? -10.695 22.266 -1.326 1 98.25 42 ALA B O 1
ATOM 2353 N N . ARG B 1 43 ? -12.016 20.531 -1.223 1 96 43 ARG B N 1
ATOM 2354 C CA . ARG B 1 43 ? -12.695 20.812 -2.486 1 96 43 ARG B CA 1
ATOM 2355 C C . ARG B 1 43 ? -13.734 21.922 -2.312 1 96 43 ARG B C 1
ATOM 2357 O O . ARG B 1 43 ? -13.992 22.688 -3.238 1 96 43 ARG B O 1
ATOM 2364 N N . ASN B 1 44 ? -14.289 21.906 -1.137 1 97.25 44 ASN B N 1
ATOM 2365 C CA . ASN B 1 44 ? -15.398 22.828 -0.889 1 97.25 44 ASN B CA 1
ATOM 2366 C C . ASN B 1 44 ? -14.93 24.078 -0.146 1 97.25 44 ASN B C 1
ATOM 2368 O O . ASN B 1 44 ? -14.844 24.078 1.083 1 97.25 44 ASN B O 1
ATOM 2372 N N . VAL B 1 45 ? -14.82 25.141 -0.904 1 97.62 45 VAL B N 1
ATOM 2373 C CA . VAL B 1 45 ? -14.242 26.359 -0.357 1 97.62 45 VAL B CA 1
ATOM 2374 C C . VAL B 1 45 ? -15.219 27 0.631 1 97.62 45 VAL B C 1
ATOM 2376 O O . VAL B 1 45 ? -14.805 27.578 1.634 1 97.62 45 VAL B O 1
ATOM 2379 N N . GLU B 1 46 ? -16.484 26.891 0.37 1 98.38 46 GLU B N 1
ATOM 2380 C CA . GLU B 1 46 ? -17.484 27.453 1.274 1 98.38 46 GLU B CA 1
ATOM 2381 C C . GLU B 1 46 ? -17.406 26.812 2.654 1 98.38 46 GLU B C 1
ATOM 2383 O O . GLU B 1 46 ? -17.469 27.5 3.674 1 98.38 46 GLU B O 1
ATOM 2388 N N . LEU B 1 47 ? -17.297 25.516 2.678 1 98.56 47 LEU B N 1
ATOM 2389 C CA . LEU B 1 47 ? -17.156 24.812 3.949 1 98.56 47 LEU B CA 1
ATOM 2390 C C . LEU B 1 47 ? -15.844 25.172 4.633 1 98.56 47 LEU B C 1
ATOM 2392 O O . LEU B 1 47 ? -15.781 25.281 5.859 1 98.56 47 LEU B O 1
ATOM 2396 N N . LEU B 1 48 ? -14.828 25.391 3.84 1 98.75 48 LEU B N 1
ATOM 2397 C CA . LEU B 1 48 ? -13.547 25.812 4.402 1 98.75 48 LEU B CA 1
ATOM 2398 C C . LEU B 1 48 ? -13.656 27.188 5.066 1 98.75 48 LEU B C 1
ATOM 2400 O O . LEU B 1 48 ? -13.078 27.406 6.133 1 98.75 48 LEU B O 1
ATOM 2404 N N . GLU B 1 49 ? -14.352 28.078 4.418 1 98.75 49 GLU B N 1
ATOM 2405 C CA . GLU B 1 49 ? -14.539 29.406 4.984 1 98.75 49 GLU B CA 1
ATOM 2406 C C . GLU B 1 49 ? -15.312 29.344 6.301 1 98.75 49 GLU B C 1
ATOM 2408 O O . GLU B 1 49 ? -15.047 30.109 7.223 1 98.75 49 GLU B O 1
ATOM 2413 N N . SER B 1 50 ? -16.25 28.422 6.336 1 98.75 50 SER B N 1
ATOM 2414 C CA . SER B 1 50 ? -16.969 28.219 7.59 1 98.75 50 SER B CA 1
ATOM 2415 C C . SER B 1 50 ? -16.016 27.734 8.688 1 98.75 50 SER B C 1
ATOM 2417 O O . SER B 1 50 ? -16.109 28.188 9.828 1 98.75 50 SER B O 1
ATOM 2419 N N . VAL B 1 51 ? -15.102 26.812 8.352 1 98.81 51 VAL B N 1
ATOM 2420 C CA . VAL B 1 51 ? -14.125 26.328 9.312 1 98.81 51 VAL B CA 1
ATOM 2421 C C . VAL B 1 51 ? -13.18 27.453 9.719 1 98.81 51 VAL B C 1
ATOM 2423 O O . VAL B 1 51 ? -12.828 27.578 10.891 1 98.81 51 VAL B O 1
ATOM 2426 N N . LYS B 1 52 ? -12.766 28.281 8.773 1 98.75 52 LYS B N 1
ATOM 2427 C CA . LYS B 1 52 ? -11.938 29.453 9.055 1 98.75 52 LYS B CA 1
ATOM 2428 C C . LYS B 1 52 ? -12.594 30.344 10.109 1 98.75 52 LYS B C 1
ATOM 2430 O O . LYS B 1 52 ? -11.938 30.766 11.062 1 98.75 52 LYS B O 1
ATOM 2435 N N . LYS B 1 53 ? -13.867 30.594 9.953 1 98.69 53 LYS B N 1
ATOM 2436 C CA . LYS B 1 53 ? -14.594 31.422 10.906 1 98.69 53 LYS B CA 1
ATOM 2437 C C . LYS B 1 53 ? -14.609 30.766 12.289 1 98.69 53 LYS B C 1
ATOM 2439 O O . LYS B 1 53 ? -14.422 31.453 13.305 1 98.69 53 LYS B O 1
ATOM 2444 N N . GLN B 1 54 ? -14.828 29.484 12.312 1 98.62 54 GLN B N 1
ATOM 2445 C CA . GLN B 1 54 ? -14.836 28.75 13.578 1 98.62 54 GLN B CA 1
ATOM 2446 C C . GLN B 1 54 ? -13.484 28.844 14.281 1 98.62 54 GLN B C 1
ATOM 2448 O O . GLN B 1 54 ? -13.422 29.031 15.5 1 98.62 54 GLN B O 1
ATOM 2453 N N . ILE B 1 55 ? -12.414 28.703 13.516 1 98.56 55 ILE B N 1
ATOM 2454 C CA . ILE B 1 55 ? -11.055 28.812 14.031 1 98.56 55 ILE B CA 1
ATOM 2455 C C . ILE B 1 55 ? -10.836 30.188 14.625 1 98.56 55 ILE B C 1
ATOM 2457 O O . ILE B 1 55 ? -10.32 30.328 15.742 1 98.56 55 ILE B O 1
ATOM 2461 N N . GLN B 1 56 ? -11.258 31.203 13.93 1 98.06 56 GLN B N 1
ATOM 2462 C CA . GLN B 1 56 ? -11.031 32.562 14.344 1 98.06 56 GLN B CA 1
ATOM 2463 C C . GLN B 1 56 ? -11.922 32.969 15.523 1 98.06 56 GLN B C 1
ATOM 2465 O O . GLN B 1 56 ? -11.578 33.844 16.312 1 98.06 56 GLN B O 1
ATOM 2470 N N . ASP B 1 57 ? -13.055 32.281 15.641 1 98.19 57 ASP B N 1
ATOM 2471 C CA . ASP B 1 57 ? -13.891 32.469 16.828 1 98.19 57 ASP B CA 1
ATOM 2472 C C . ASP B 1 57 ? -13.18 31.938 18.078 1 98.19 57 ASP B C 1
ATOM 2474 O O . ASP B 1 57 ? -13.328 32.5 19.156 1 98.19 57 ASP B O 1
ATOM 2478 N N . VAL B 1 58 ? -12.422 30.859 17.906 1 97.69 58 VAL B N 1
ATOM 2479 C CA . VAL B 1 58 ? -11.703 30.219 19 1 97.69 58 VAL B CA 1
ATOM 2480 C C . VAL B 1 58 ? -10.438 31.016 19.328 1 97.69 58 VAL B C 1
ATOM 2482 O O . VAL B 1 58 ? -10.07 31.172 20.484 1 97.69 58 VAL B O 1
ATOM 2485 N N . ASN B 1 59 ? -9.742 31.5 18.297 1 98.12 59 ASN B N 1
ATOM 2486 C CA . ASN B 1 59 ? -8.484 32.219 18.391 1 98.12 59 ASN B CA 1
ATOM 2487 C C . ASN B 1 59 ? -8.414 33.344 17.359 1 98.12 59 ASN B C 1
ATOM 2489 O O . ASN B 1 59 ? -7.918 33.156 16.25 1 98.12 59 ASN B O 1
ATOM 2493 N N . PRO B 1 60 ? -8.82 34.531 17.734 1 97.75 60 PRO B N 1
ATOM 2494 C CA . PRO B 1 60 ? -9.008 35.625 16.781 1 97.75 60 PRO B CA 1
ATOM 2495 C C . PRO B 1 60 ? -7.691 36.125 16.188 1 97.75 60 PRO B C 1
ATOM 2497 O O . PRO B 1 60 ? -7.691 36.812 15.164 1 97.75 60 PRO B O 1
ATOM 2500 N N . ASN B 1 61 ? -6.59 35.781 16.75 1 96.81 61 ASN B N 1
ATOM 2501 C CA . ASN B 1 61 ? -5.316 36.375 16.328 1 96.81 61 ASN B CA 1
ATOM 2502 C C . ASN B 1 61 ? -4.57 35.438 15.367 1 96.81 61 ASN B C 1
ATOM 2504 O O . ASN B 1 61 ? -3.48 35.781 14.898 1 96.81 61 ASN B O 1
ATOM 2508 N N . VAL B 1 62 ? -5.176 34.281 15.031 1 98.12 62 VAL B N 1
ATOM 2509 C CA . VAL B 1 62 ? -4.504 33.375 14.109 1 98.12 62 VAL B CA 1
ATOM 2510 C C . VAL B 1 62 ? -4.734 33.844 12.672 1 98.12 62 VAL B C 1
ATOM 2512 O O . VAL B 1 62 ? -5.738 34.469 12.375 1 98.12 62 VAL B O 1
ATOM 2515 N N . HIS B 1 63 ? -3.807 33.531 11.766 1 98.31 63 HIS B N 1
ATOM 2516 C CA . HIS B 1 63 ? -3.934 33.719 10.328 1 98.31 63 HIS B CA 1
ATOM 2517 C C . HIS B 1 63 ? -4.453 32.438 9.648 1 98.31 63 HIS B C 1
ATOM 2519 O O . HIS B 1 63 ? -3.914 31.359 9.852 1 98.31 63 HIS B O 1
ATOM 2525 N N . VAL B 1 64 ? -5.559 32.625 8.875 1 98.56 64 VAL B N 1
ATOM 2526 C CA . VAL B 1 64 ? -6.129 31.438 8.234 1 98.56 64 VAL B CA 1
ATOM 2527 C C . VAL B 1 64 ? -6.328 31.703 6.746 1 98.56 64 VAL B C 1
ATOM 2529 O O . VAL B 1 64 ? -6.949 32.719 6.367 1 98.56 64 VAL B O 1
ATOM 2532 N N . ALA B 1 65 ? -5.766 30.875 5.914 1 98.25 65 ALA B N 1
ATOM 2533 C CA . ALA B 1 65 ? -6.035 3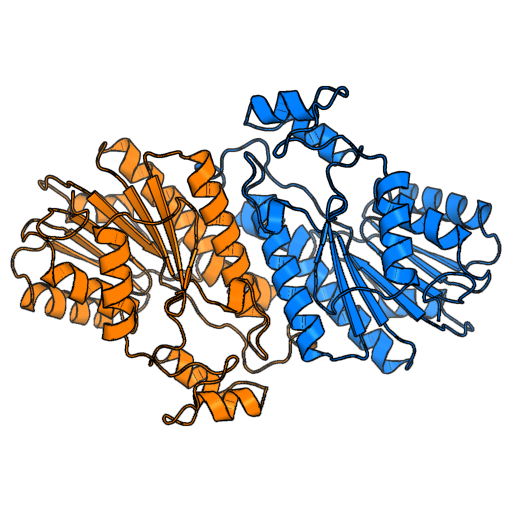0.859 4.477 1 98.25 65 ALA B CA 1
ATOM 2534 C C . ALA B 1 65 ? -6.746 29.562 4.066 1 98.25 65 ALA B C 1
ATOM 2536 O O . ALA B 1 65 ? -6.523 28.516 4.664 1 98.25 65 ALA B O 1
ATOM 2537 N N . VAL B 1 66 ? -7.629 29.656 3.152 1 98.19 66 VAL B N 1
ATOM 2538 C CA . VAL B 1 66 ? -8.32 28.5 2.584 1 98.19 66 VAL B CA 1
ATOM 2539 C C . VAL B 1 66 ? -8.047 28.422 1.083 1 98.19 66 VAL B C 1
ATOM 2541 O O . VAL B 1 66 ? -7.875 29.453 0.424 1 98.19 66 VAL B O 1
ATOM 2544 N N . ALA B 1 67 ? -7.906 27.219 0.582 1 98 67 ALA B N 1
ATOM 2545 C CA . ALA B 1 67 ? -7.711 27.031 -0.854 1 98 67 ALA B CA 1
ATOM 2546 C C . ALA B 1 67 ? -8.398 25.766 -1.341 1 98 67 ALA B C 1
ATOM 2548 O O . ALA B 1 67 ? -8.406 24.734 -0.645 1 98 67 ALA B O 1
ATOM 2549 N N . LYS B 1 68 ? -8.891 25.875 -2.529 1 97.69 68 LYS B N 1
ATOM 2550 C CA . LYS B 1 68 ? -9.469 24.703 -3.182 1 97.69 68 LYS B CA 1
ATOM 2551 C C . LYS B 1 68 ? -8.391 23.703 -3.566 1 97.69 68 LYS B C 1
ATOM 2553 O O . LYS B 1 68 ? -7.379 24.062 -4.168 1 97.69 68 LYS B O 1
ATOM 2558 N N . ALA B 1 69 ? -8.57 22.5 -3.123 1 97.38 69 ALA B N 1
ATOM 2559 C CA . ALA B 1 69 ? -7.703 21.391 -3.508 1 97.38 69 ALA B CA 1
ATOM 2560 C C . ALA B 1 69 ? -8.523 20.203 -3.979 1 97.38 69 ALA B C 1
ATOM 2562 O O . ALA B 1 69 ? -9.289 19.625 -3.203 1 97.38 69 ALA B O 1
ATOM 2563 N N . ASP B 1 70 ? -8.422 19.844 -5.23 1 97.06 70 ASP B N 1
ATOM 2564 C CA . ASP B 1 70 ? -9.023 18.641 -5.773 1 97.06 70 ASP B CA 1
ATOM 2565 C C . ASP B 1 70 ? -7.973 17.562 -6.008 1 97.06 70 ASP B C 1
ATOM 2567 O O . ASP B 1 70 ? -7.383 17.484 -7.086 1 97.06 70 ASP B O 1
ATOM 2571 N N . PHE B 1 71 ? -7.887 16.672 -5.121 1 96.56 71 PHE B N 1
ATOM 2572 C CA . PHE B 1 71 ? -6.797 15.703 -5.098 1 96.56 71 PHE B CA 1
ATOM 2573 C C . PHE B 1 71 ? -6.996 14.625 -6.16 1 96.56 71 PHE B C 1
ATOM 2575 O O . PHE B 1 71 ? -6.121 13.789 -6.383 1 96.56 71 PHE B O 1
ATOM 2582 N N . ALA B 1 72 ? -8.125 14.656 -6.844 1 95.5 72 ALA B N 1
ATOM 2583 C CA . ALA B 1 72 ? -8.312 13.781 -7.996 1 95.5 72 ALA B CA 1
ATOM 2584 C C . ALA B 1 72 ? -7.504 14.266 -9.195 1 95.5 72 ALA B C 1
ATOM 2586 O O . ALA B 1 72 ? -7.281 13.516 -10.148 1 95.5 72 ALA B O 1
ATOM 2587 N N . GLU B 1 73 ? -7.113 15.547 -9.109 1 95.12 73 GLU B N 1
ATOM 2588 C CA . GLU B 1 73 ? -6.355 16.156 -10.195 1 95.12 73 GLU B CA 1
ATOM 2589 C C . GLU B 1 73 ? -4.855 16.109 -9.922 1 95.12 73 GLU B C 1
ATOM 2591 O O . GLU B 1 73 ? -4.422 16.266 -8.773 1 95.12 73 GLU B O 1
ATOM 2596 N N . GLN B 1 74 ? -4.043 15.945 -10.938 1 90.31 74 GLN B N 1
ATOM 2597 C CA . GLN B 1 74 ? -2.594 15.914 -10.789 1 90.31 74 GLN B CA 1
ATOM 2598 C C . GLN B 1 74 ? -2.072 17.219 -10.203 1 90.31 74 GLN B C 1
ATOM 2600 O O . GLN B 1 74 ? -1.189 17.219 -9.344 1 90.31 74 GLN B O 1
ATOM 2605 N N . GLU B 1 75 ? -2.578 18.344 -10.734 1 89.94 75 GLU B N 1
ATOM 2606 C CA . GLU B 1 75 ? -2.293 19.641 -10.141 1 89.94 75 GLU B CA 1
ATOM 2607 C C . GLU B 1 75 ? -3.412 20.078 -9.195 1 89.94 75 GLU B C 1
ATOM 2609 O O . GLU B 1 75 ? -4.25 20.906 -9.555 1 89.94 75 GLU B O 1
ATOM 2614 N N . SER B 1 76 ? -3.342 19.484 -7.973 1 90.44 76 SER B N 1
ATOM 2615 C CA . SER B 1 76 ? -4.469 19.562 -7.047 1 90.44 76 SER B CA 1
ATOM 2616 C C . SER B 1 76 ? -4.57 20.953 -6.422 1 90.44 76 SER B C 1
ATOM 2618 O O . SER B 1 76 ? -5.641 21.359 -5.961 1 90.44 76 SER B O 1
ATOM 2620 N N . ILE B 1 77 ? -3.48 21.719 -6.32 1 93.81 77 ILE B N 1
ATOM 2621 C CA . ILE B 1 77 ? -3.438 23.016 -5.668 1 93.81 77 ILE B CA 1
ATOM 2622 C C . ILE B 1 77 ? -2.682 24.016 -6.551 1 93.81 77 ILE B C 1
ATOM 2624 O O . ILE B 1 77 ? -1.517 23.797 -6.887 1 93.81 77 ILE B O 1
ATOM 2628 N N . LYS B 1 78 ? -3.305 25.031 -6.898 1 91.94 78 LYS B N 1
ATOM 2629 C CA . LYS B 1 78 ? -2.654 26.094 -7.66 1 91.94 78 LYS B CA 1
ATOM 2630 C C . LYS B 1 78 ? -2.025 27.141 -6.73 1 91.94 78 LYS B C 1
ATOM 2632 O O . LYS B 1 78 ? -2.633 27.531 -5.734 1 91.94 78 LYS B O 1
ATOM 2637 N N . GLY B 1 79 ? -0.797 27.484 -7.023 1 94.88 79 GLY B N 1
ATOM 2638 C CA . GLY B 1 79 ? -0.148 28.562 -6.305 1 94.88 79 GLY B CA 1
ATOM 2639 C C . GLY B 1 79 ? 0.175 28.219 -4.863 1 94.88 79 GLY B C 1
ATOM 2640 O O . GLY B 1 79 ? 0.007 29.047 -3.967 1 94.88 79 GLY B O 1
ATOM 2641 N N . LEU B 1 80 ? 0.574 27 -4.605 1 95.19 80 LEU B N 1
ATOM 2642 C CA . LEU B 1 80 ? 0.86 26.516 -3.26 1 95.19 80 LEU B CA 1
ATOM 2643 C C . LEU B 1 80 ? 1.899 27.406 -2.572 1 95.19 80 LEU B C 1
ATOM 2645 O O . LEU B 1 80 ? 1.729 27.781 -1.411 1 95.19 80 LEU B O 1
ATOM 2649 N N . GLU B 1 81 ? 2.967 27.688 -3.262 1 95.69 81 GLU B N 1
ATOM 2650 C CA . GLU B 1 81 ? 4.035 28.5 -2.686 1 95.69 81 GLU B CA 1
ATOM 2651 C C . GLU B 1 81 ? 3.521 29.875 -2.281 1 95.69 81 GLU B C 1
ATOM 2653 O O . GLU B 1 81 ? 3.83 30.375 -1.193 1 95.69 81 GLU B O 1
ATOM 2658 N N . GLU B 1 82 ? 2.783 30.469 -3.168 1 96.69 82 GLU B N 1
ATOM 2659 C CA . GLU B 1 82 ? 2.221 31.797 -2.885 1 96.69 82 GLU B CA 1
ATOM 2660 C C . GLU B 1 82 ? 1.264 31.734 -1.696 1 96.69 82 GLU B C 1
ATOM 2662 O O . GLU B 1 82 ? 1.254 32.656 -0.86 1 96.69 82 GLU B O 1
ATOM 2667 N N . LEU B 1 83 ? 0.46 30.719 -1.644 1 96.5 83 LEU B N 1
ATOM 2668 C CA . LEU B 1 83 ? -0.482 30.547 -0.544 1 96.5 83 LEU B CA 1
ATOM 2669 C C . LEU B 1 83 ? 0.252 30.453 0.789 1 96.5 83 LEU B C 1
ATOM 2671 O O . LEU B 1 83 ? -0.102 31.125 1.753 1 96.5 83 LEU B O 1
ATOM 2675 N N . VAL B 1 84 ? 1.29 29.625 0.826 1 96.94 84 VAL B N 1
ATOM 2676 C CA . VAL B 1 84 ? 2.07 29.406 2.037 1 96.94 84 VAL B CA 1
ATOM 2677 C C . VAL B 1 84 ? 2.752 30.703 2.467 1 96.94 84 VAL B C 1
ATOM 2679 O O . VAL B 1 84 ? 2.688 31.078 3.637 1 96.94 84 VAL B O 1
ATOM 2682 N N . ASN B 1 85 ? 3.338 31.375 1.505 1 95.44 85 ASN B N 1
ATOM 2683 C CA . ASN B 1 85 ? 4.043 32.625 1.805 1 95.44 85 ASN B CA 1
ATOM 2684 C C . ASN B 1 85 ? 3.09 33.688 2.318 1 95.44 85 ASN B C 1
ATOM 2686 O O . ASN B 1 85 ? 3.416 34.406 3.26 1 95.44 85 ASN B O 1
ATOM 2690 N N . SER B 1 86 ? 1.994 33.781 1.741 1 96.5 86 SER B N 1
ATOM 2691 C CA . SER B 1 86 ? 1.043 34.844 2.105 1 96.5 86 SER B CA 1
ATOM 2692 C C . SER B 1 86 ? 0.517 34.625 3.523 1 96.5 86 SER B C 1
ATOM 2694 O O . SER B 1 86 ? 0.38 35.594 4.281 1 96.5 86 SER B O 1
ATOM 2696 N N . VAL B 1 87 ? 0.254 33.406 3.941 1 97.06 87 VAL B N 1
ATOM 2697 C CA . VAL B 1 87 ? -0.403 33.156 5.223 1 97.06 87 VAL B CA 1
ATOM 2698 C C . VAL B 1 87 ? 0.627 33.219 6.348 1 97.06 87 VAL B C 1
ATOM 2700 O O . VAL B 1 87 ? 0.289 33.5 7.496 1 97.06 87 VAL B O 1
ATOM 2703 N N . THR B 1 88 ? 1.895 33 6.016 1 96.75 88 THR B N 1
ATOM 2704 C CA . THR B 1 88 ? 2.924 32.938 7.047 1 96.75 88 THR B CA 1
ATOM 2705 C C . THR B 1 88 ? 3.719 34.25 7.082 1 96.75 88 THR B C 1
ATOM 2707 O O . THR B 1 88 ? 4.641 34.406 7.887 1 96.75 88 THR B O 1
ATOM 2710 N N . ASN B 1 89 ? 3.379 35.156 6.219 1 93.69 89 ASN B N 1
ATOM 2711 C CA . ASN B 1 89 ? 4.152 36.375 6.086 1 93.69 89 ASN B CA 1
ATOM 2712 C C . ASN B 1 89 ? 4.258 37.125 7.414 1 93.69 89 ASN B C 1
ATOM 2714 O O . ASN B 1 89 ? 3.252 37.344 8.086 1 93.69 89 ASN B O 1
ATOM 2718 N N . GLY B 1 90 ? 5.516 37.406 7.73 1 92.62 90 GLY B N 1
ATOM 2719 C CA . GLY B 1 90 ? 5.781 38.219 8.906 1 92.62 90 GLY B CA 1
ATOM 2720 C C . GLY B 1 90 ? 5.695 37.438 10.203 1 92.62 90 GLY B C 1
ATOM 2721 O O . GLY B 1 90 ? 5.898 38 11.281 1 92.62 90 GLY B O 1
ATOM 2722 N N . LEU B 1 91 ? 5.441 36.188 10.133 1 95.5 91 LEU B N 1
ATOM 2723 C CA . LEU B 1 91 ? 5.277 35.375 11.344 1 95.5 91 LEU B CA 1
ATOM 2724 C C . LEU B 1 91 ? 6.555 34.594 11.656 1 95.5 91 LEU B C 1
ATOM 2726 O O . LEU B 1 91 ? 7.25 34.156 10.75 1 95.5 91 LEU B O 1
ATOM 2730 N N . THR B 1 92 ? 6.883 34.5 12.898 1 95.56 92 THR B N 1
ATOM 2731 C CA . THR B 1 92 ? 7.902 33.562 13.367 1 95.56 92 THR B CA 1
ATOM 2732 C C . THR B 1 92 ? 7.277 32.219 13.711 1 95.56 92 THR B C 1
ATOM 2734 O O . THR B 1 92 ? 6.543 32.125 14.695 1 95.56 92 THR B O 1
ATOM 2737 N N . ILE B 1 93 ? 7.578 31.25 12.992 1 96.88 93 ILE B N 1
ATOM 2738 C CA . ILE B 1 93 ? 6.992 29.938 13.164 1 96.88 93 ILE B CA 1
ATOM 2739 C C . ILE B 1 93 ? 7.949 29.047 13.961 1 96.88 93 ILE B C 1
ATOM 2741 O O . ILE B 1 93 ? 9.125 28.922 13.617 1 96.88 93 ILE B O 1
ATOM 2745 N N . GLU B 1 94 ? 7.41 28.453 14.977 1 96.88 94 GLU B N 1
ATOM 2746 C CA . GLU B 1 94 ? 8.219 27.594 15.844 1 96.88 94 GLU B CA 1
ATOM 2747 C C . GLU B 1 94 ? 8.117 26.141 15.43 1 96.88 94 GLU B C 1
ATOM 2749 O O . GLU B 1 94 ? 9.031 25.344 15.68 1 96.88 94 GLU B O 1
ATOM 2754 N N . THR B 1 95 ? 7.012 25.781 14.867 1 97.12 95 THR B N 1
ATOM 2755 C CA . THR B 1 95 ? 6.777 24.406 14.422 1 97.12 95 THR B CA 1
ATOM 2756 C C . THR B 1 95 ? 5.855 24.391 13.203 1 97.12 95 THR B C 1
ATOM 2758 O O . THR B 1 95 ? 4.891 25.156 13.133 1 97.12 95 THR B O 1
ATOM 2761 N N . ARG B 1 96 ? 6.137 23.578 12.266 1 98.12 96 ARG B N 1
ATOM 2762 C CA . ARG B 1 96 ? 5.289 23.375 11.094 1 98.12 96 ARG B CA 1
ATOM 2763 C C . ARG B 1 96 ? 4.645 21.984 11.125 1 98.12 96 ARG B C 1
ATOM 2765 O O . ARG B 1 96 ? 5.312 20.984 11.414 1 98.12 96 ARG B O 1
ATOM 2772 N N . LEU B 1 97 ? 3.363 21.938 10.891 1 98.69 97 LEU B N 1
ATOM 2773 C CA . LEU B 1 97 ? 2.584 20.703 10.914 1 98.69 97 LEU B CA 1
ATOM 2774 C C . LEU B 1 97 ? 1.869 20.484 9.586 1 98.69 97 LEU B C 1
ATOM 2776 O O . LEU B 1 97 ? 1.246 21.406 9.055 1 98.69 97 LEU B O 1
ATOM 2780 N N . ILE B 1 98 ? 2.035 19.328 9.039 1 98.81 98 ILE B N 1
ATOM 2781 C CA . ILE B 1 98 ? 1.295 18.906 7.855 1 98.81 98 ILE B CA 1
ATOM 2782 C C . ILE B 1 98 ? 0.374 17.734 8.203 1 98.81 98 ILE B C 1
ATOM 2784 O O . ILE B 1 98 ? 0.836 16.688 8.656 1 98.81 98 ILE B O 1
ATOM 2788 N N . PHE B 1 99 ? -0.903 17.953 8.055 1 98.94 99 PHE B N 1
ATOM 2789 C CA . PHE B 1 99 ? -1.875 16.875 8.266 1 98.94 99 PHE B CA 1
ATOM 2790 C C . PHE B 1 99 ? -2.426 16.391 6.934 1 98.94 99 PHE B C 1
ATOM 2792 O O . PHE B 1 99 ? -3.24 17.062 6.301 1 98.94 99 PHE B O 1
ATOM 2799 N N . HIS B 1 100 ? -1.978 15.25 6.539 1 98.81 100 HIS B N 1
ATOM 2800 C CA . HIS B 1 100 ? -2.582 14.547 5.41 1 98.81 100 HIS B CA 1
ATOM 2801 C C . HIS B 1 100 ? -3.822 13.773 5.844 1 98.81 100 HIS B C 1
ATOM 2803 O O . HIS B 1 100 ? -3.744 12.578 6.133 1 98.81 100 HIS B O 1
ATOM 2809 N N . ASN B 1 101 ? -4.953 14.445 5.762 1 98.56 101 ASN B N 1
ATOM 2810 C CA . ASN B 1 101 ? -6.219 13.906 6.254 1 98.56 101 ASN B CA 1
ATOM 2811 C C . ASN B 1 101 ? -7.18 13.594 5.109 1 98.56 101 ASN B C 1
ATOM 2813 O O . ASN B 1 101 ? -8.055 12.734 5.246 1 98.56 101 ASN B O 1
ATOM 2817 N N . ALA B 1 102 ? -6.957 14.281 3.982 1 97.31 102 ALA B N 1
ATOM 2818 C CA . ALA B 1 102 ? -7.844 14.062 2.842 1 97.31 102 ALA B CA 1
ATOM 2819 C C . ALA B 1 102 ? -7.805 12.602 2.389 1 97.31 102 ALA B C 1
ATOM 2821 O O . ALA B 1 102 ? -6.738 11.984 2.35 1 97.31 102 ALA B O 1
ATOM 2822 N N . GLY B 1 103 ? -8.953 12.078 2.125 1 94.88 103 GLY B N 1
ATOM 2823 C CA . GLY B 1 103 ? -9.055 10.719 1.609 1 94.88 103 GLY B CA 1
ATOM 2824 C C . GLY B 1 103 ? -10.492 10.242 1.468 1 94.88 103 GLY B C 1
ATOM 2825 O O . GLY B 1 103 ? -11.406 10.852 2.016 1 94.88 103 GLY B O 1
ATOM 2826 N N . THR B 1 104 ? -10.68 9.211 0.678 1 95.06 104 THR B N 1
ATOM 2827 C CA . THR B 1 104 ? -11.961 8.555 0.478 1 95.06 104 THR B CA 1
ATOM 2828 C C . THR B 1 104 ? -11.852 7.055 0.736 1 95.06 104 THR B C 1
ATOM 2830 O O . THR B 1 104 ? -10.758 6.496 0.706 1 95.06 104 THR B O 1
ATOM 2833 N N . ILE B 1 105 ? -12.953 6.465 0.982 1 94.81 105 ILE B N 1
ATOM 2834 C CA . ILE B 1 105 ? -12.977 5.047 1.339 1 94.81 105 ILE B CA 1
ATOM 2835 C C . ILE B 1 105 ? -12.914 4.195 0.074 1 94.81 105 ILE B C 1
ATOM 2837 O O . ILE B 1 105 ? -12.562 3.016 0.13 1 94.81 105 ILE B O 1
ATOM 2841 N N . GLY B 1 106 ? -13.219 4.762 -1.11 1 95.75 106 GLY B N 1
ATOM 2842 C CA . GLY B 1 106 ? -13.219 4 -2.35 1 95.75 106 GLY B CA 1
ATOM 2843 C C . GLY B 1 106 ? -14.477 3.174 -2.539 1 95.75 106 GLY B C 1
ATOM 2844 O O . GLY B 1 106 ? -15.539 3.525 -2.023 1 95.75 106 GLY B O 1
ATOM 2845 N N . ALA B 1 107 ? -14.438 2.127 -3.354 1 95.38 107 ALA B N 1
ATOM 2846 C CA . ALA B 1 107 ? -15.586 1.325 -3.744 1 95.38 107 ALA B CA 1
ATOM 2847 C C . ALA B 1 107 ? -15.969 0.334 -2.648 1 95.38 107 ALA B C 1
ATOM 2849 O O . ALA B 1 107 ? -15.672 -0.859 -2.752 1 95.38 107 ALA B O 1
ATOM 2850 N N . VAL B 1 108 ? -16.766 0.728 -1.755 1 94.81 108 VAL B N 1
ATOM 2851 C CA . VAL B 1 108 ? -17.141 -0.133 -0.642 1 94.81 108 VAL B CA 1
ATOM 2852 C C . VAL B 1 108 ? -18.344 -0.994 -1.043 1 94.81 108 VAL B C 1
ATOM 2854 O O . VAL B 1 108 ? -18.688 -1.945 -0.342 1 94.81 108 VAL B O 1
ATOM 2857 N N . ASP B 1 109 ? -18.953 -0.631 -2.201 1 95.44 109 ASP B N 1
ATOM 2858 C CA . ASP B 1 109 ? -20.172 -1.3 -2.639 1 95.44 109 ASP B CA 1
ATOM 2859 C C . ASP B 1 109 ? -19.859 -2.523 -3.494 1 95.44 109 ASP B C 1
ATOM 2861 O O . ASP B 1 109 ? -20.766 -3.186 -4.004 1 95.44 109 ASP B O 1
ATOM 2865 N N . LYS B 1 110 ? -18.609 -2.842 -3.658 1 95.75 110 LYS B N 1
ATOM 2866 C CA . LYS B 1 110 ? -18.188 -3.963 -4.488 1 95.75 110 LYS B CA 1
ATOM 2867 C C . LYS B 1 110 ? -17.219 -4.867 -3.734 1 95.75 110 LYS B C 1
ATOM 2869 O O . LYS B 1 110 ? -16.359 -4.387 -2.988 1 95.75 110 LYS B O 1
ATOM 2874 N N . PRO B 1 111 ? -17.422 -6.184 -3.926 1 95.19 111 PRO B N 1
ATOM 2875 C CA . PRO B 1 111 ? -16.359 -7.066 -3.449 1 95.19 111 PRO B CA 1
ATOM 2876 C C . PRO B 1 111 ? -15.055 -6.891 -4.227 1 95.19 111 PRO B C 1
ATOM 2878 O O . PRO B 1 111 ? -15.062 -6.395 -5.359 1 95.19 111 PRO B O 1
ATOM 2881 N N . CYS B 1 112 ? -13.992 -7.316 -3.656 1 95 112 CYS B N 1
ATOM 2882 C CA . CYS B 1 112 ? -12.641 -7.148 -4.188 1 95 112 CYS B CA 1
ATOM 2883 C C . CYS B 1 112 ? -12.555 -7.648 -5.625 1 95 112 CYS B C 1
ATOM 2885 O O . CYS B 1 112 ? -11.938 -7.004 -6.477 1 95 112 CYS B O 1
ATOM 2887 N N . ILE B 1 113 ? -13.234 -8.695 -5.969 1 95.38 113 ILE B N 1
ATOM 2888 C CA . ILE B 1 113 ? -13.109 -9.383 -7.254 1 95.38 113 ILE B CA 1
ATOM 2889 C C . ILE B 1 113 ? -13.812 -8.562 -8.336 1 95.38 113 ILE B C 1
ATOM 2891 O O . ILE B 1 113 ? -13.578 -8.773 -9.531 1 95.38 113 ILE B O 1
ATOM 2895 N N . GLU B 1 114 ? -14.594 -7.652 -7.926 1 96.25 114 GLU B N 1
ATOM 2896 C CA . GLU B 1 114 ? -15.32 -6.828 -8.883 1 96.25 114 GLU B CA 1
ATOM 2897 C C . GLU B 1 114 ? -14.625 -5.492 -9.109 1 96.25 114 GLU B C 1
ATOM 2899 O O . GLU B 1 114 ? -14.984 -4.746 -10.023 1 96.25 114 GLU B O 1
ATOM 2904 N N . ILE B 1 115 ? -13.656 -5.215 -8.336 1 95.88 115 ILE B N 1
ATOM 2905 C CA . ILE B 1 115 ? -12.859 -4.008 -8.531 1 95.88 115 ILE B CA 1
ATOM 2906 C C . ILE B 1 115 ? -11.727 -4.293 -9.516 1 95.88 115 ILE B C 1
ATOM 2908 O O . ILE B 1 115 ? -10.578 -4.477 -9.117 1 95.88 115 ILE B O 1
ATOM 2912 N N . SER B 1 116 ? -12.094 -4.27 -10.805 1 95 116 SER B N 1
ATOM 2913 C CA . SER B 1 116 ? -11.164 -4.82 -11.781 1 95 116 SER B CA 1
ATOM 2914 C C . SER B 1 116 ? -10.828 -3.797 -12.867 1 95 116 SER B C 1
ATOM 2916 O O . SER B 1 116 ? -10.023 -4.066 -13.75 1 95 116 SER B O 1
ATOM 2918 N N . ASP B 1 117 ? -11.43 -2.654 -12.828 1 96.31 117 ASP B N 1
ATOM 2919 C CA . ASP B 1 117 ? -11.172 -1.629 -13.828 1 96.31 117 ASP B CA 1
ATOM 2920 C C . ASP B 1 117 ? -9.922 -0.82 -13.477 1 96.31 117 ASP B C 1
ATOM 2922 O O . ASP B 1 117 ? -9.906 -0.102 -12.477 1 96.31 117 ASP B O 1
ATOM 2926 N N . PRO B 1 118 ? -8.914 -0.859 -14.328 1 97.12 118 PRO B N 1
ATOM 2927 C CA . PRO B 1 118 ? -7.684 -0.123 -14.031 1 97.12 118 PRO B CA 1
ATOM 2928 C 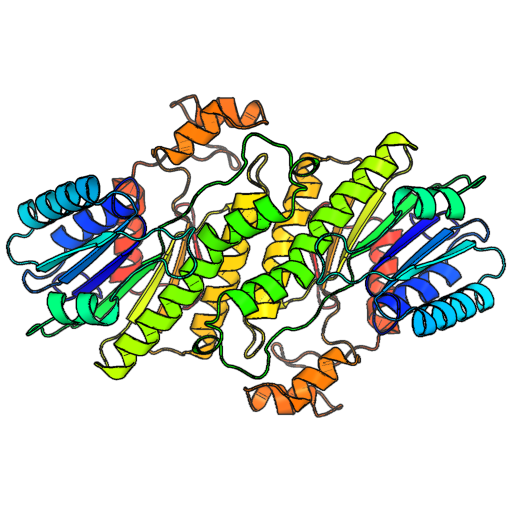C . PRO B 1 118 ? -7.918 1.376 -13.867 1 97.12 118 PRO B C 1
ATOM 2930 O O . PRO B 1 118 ? -7.27 2.018 -13.031 1 97.12 118 PRO B O 1
ATOM 2933 N N . THR B 1 119 ? -8.758 1.876 -14.633 1 96.81 119 THR B N 1
ATOM 2934 C CA . THR B 1 119 ? -9.039 3.305 -14.555 1 96.81 119 THR B CA 1
ATOM 2935 C C . THR B 1 119 ? -9.57 3.678 -13.172 1 96.81 119 THR B C 1
ATOM 2937 O O . THR B 1 119 ? -9.172 4.691 -12.602 1 96.81 119 THR B O 1
ATOM 2940 N N . ASP B 1 120 ? -10.453 2.838 -12.641 1 96.88 120 ASP B N 1
ATOM 2941 C CA . ASP B 1 120 ? -10.992 3.066 -11.305 1 96.88 120 ASP B CA 1
ATOM 2942 C C . ASP B 1 120 ? -9.883 3.014 -10.25 1 96.88 120 ASP B C 1
ATOM 2944 O O . ASP B 1 120 ? -9.875 3.82 -9.32 1 96.88 120 ASP B O 1
ATOM 2948 N N . TRP B 1 121 ? -9 2.084 -10.414 1 98.19 121 TRP B N 1
ATOM 2949 C CA . TRP B 1 121 ? -7.875 1.964 -9.492 1 98.19 121 TRP B CA 1
ATOM 2950 C C . TRP B 1 121 ? -6.988 3.201 -9.555 1 98.19 121 TRP B C 1
ATOM 2952 O O . TRP B 1 121 ? -6.602 3.75 -8.523 1 98.19 121 TRP B O 1
ATOM 2962 N N . HIS B 1 122 ? -6.691 3.662 -10.727 1 97.75 122 HIS B N 1
ATOM 2963 C CA . HIS B 1 122 ? -5.816 4.82 -10.875 1 97.75 122 HIS B CA 1
ATOM 2964 C C . HIS B 1 122 ? -6.465 6.082 -10.328 1 97.75 122 HIS B C 1
ATOM 2966 O O . HIS B 1 122 ? -5.793 6.918 -9.719 1 97.75 122 HIS B O 1
ATOM 2972 N N . ASN B 1 123 ? -7.742 6.223 -10.617 1 97.62 123 ASN B N 1
ATOM 2973 C CA . ASN B 1 123 ? -8.461 7.355 -10.039 1 97.62 123 ASN B CA 1
ATOM 2974 C C . ASN B 1 123 ? -8.383 7.352 -8.516 1 97.62 123 ASN B C 1
ATOM 2976 O O . ASN B 1 123 ? -8.109 8.383 -7.906 1 97.62 123 ASN B O 1
ATOM 2980 N N . TYR B 1 124 ? -8.578 6.219 -7.945 1 98.25 124 TYR B N 1
ATOM 2981 C CA . TYR B 1 124 ? -8.516 6.102 -6.492 1 98.25 124 TYR B CA 1
ATOM 2982 C C . TYR B 1 124 ? -7.113 6.395 -5.98 1 98.25 124 TYR B C 1
ATOM 2984 O O . TYR B 1 124 ? -6.938 7.137 -5.008 1 98.25 124 TYR B O 1
ATOM 2992 N N . LEU B 1 125 ? -6.148 5.805 -6.621 1 98.62 125 LEU B N 1
ATOM 2993 C CA . LEU B 1 125 ? -4.766 5.949 -6.176 1 98.62 125 LEU B CA 1
ATOM 2994 C C . LEU B 1 125 ? -4.293 7.391 -6.34 1 98.62 125 LEU B C 1
ATOM 2996 O O . LEU B 1 125 ? -3.496 7.883 -5.535 1 98.62 125 LEU B O 1
ATOM 3000 N N . GLN B 1 126 ? -4.75 8.016 -7.348 1 98.38 126 GLN B N 1
ATOM 3001 C CA . GLN B 1 126 ? -4.43 9.43 -7.52 1 98.38 126 GLN B CA 1
ATOM 3002 C C . GLN B 1 126 ? -4.914 10.25 -6.328 1 98.38 126 GLN B C 1
ATOM 3004 O O . GLN B 1 126 ? -4.141 10.992 -5.723 1 98.38 126 GLN B O 1
ATOM 3009 N N . SER B 1 127 ? -6.141 10.102 -5.957 1 98 127 SER B N 1
ATOM 3010 C CA . SER B 1 127 ? -6.789 10.93 -4.945 1 98 127 SER B CA 1
ATOM 3011 C C . SER B 1 127 ? -6.266 10.609 -3.551 1 98 127 SER B C 1
ATOM 3013 O O . SER B 1 127 ? -6.188 11.5 -2.695 1 98 127 SER B O 1
ATOM 3015 N N . ASN B 1 128 ? -5.855 9.367 -3.371 1 98.25 128 ASN B N 1
ATOM 3016 C CA . ASN B 1 128 ? -5.66 8.938 -1.992 1 98.25 128 ASN B CA 1
ATOM 3017 C C . ASN B 1 128 ? -4.188 8.664 -1.691 1 98.25 128 ASN B C 1
ATOM 3019 O O . ASN B 1 128 ? -3.797 8.562 -0.528 1 98.25 128 ASN B O 1
ATOM 3023 N N . VAL B 1 129 ? -3.375 8.547 -2.727 1 98.69 129 VAL B N 1
ATOM 3024 C CA . VAL B 1 129 ? -1.974 8.211 -2.486 1 98.69 129 VAL B CA 1
ATOM 3025 C C . VAL B 1 129 ? -1.075 9.234 -3.178 1 98.69 129 VAL B C 1
ATOM 3027 O O . VAL B 1 129 ? -0.38 10.008 -2.516 1 98.69 129 VAL B O 1
ATOM 3030 N N . VAL B 1 130 ? -1.198 9.344 -4.488 1 98.62 130 VAL B N 1
ATOM 3031 C CA . VAL B 1 130 ? -0.263 10.117 -5.293 1 98.62 130 VAL B CA 1
ATOM 3032 C C . VAL B 1 130 ? -0.368 11.594 -4.926 1 98.62 130 VAL B C 1
ATOM 3034 O O . VAL B 1 130 ? 0.647 12.281 -4.797 1 98.62 130 VAL B O 1
ATOM 3037 N N . ALA B 1 131 ? -1.567 12.055 -4.727 1 98.19 131 ALA B N 1
ATOM 3038 C CA . ALA B 1 131 ? -1.778 13.461 -4.383 1 98.19 131 ALA B CA 1
ATOM 3039 C C . ALA B 1 131 ? -1.131 13.805 -3.045 1 98.19 131 ALA B C 1
ATOM 3041 O O . ALA B 1 131 ? -0.506 14.852 -2.9 1 98.19 131 ALA B O 1
ATOM 3042 N N . ALA B 1 132 ? -1.283 12.945 -2.053 1 98.25 132 ALA B N 1
ATOM 3043 C CA . ALA B 1 132 ? -0.686 13.172 -0.739 1 98.25 132 ALA B CA 1
ATOM 3044 C C . ALA B 1 132 ? 0.838 13.172 -0.823 1 98.25 132 ALA B C 1
ATOM 3046 O O . ALA B 1 132 ? 1.497 14.008 -0.198 1 98.25 132 ALA B O 1
ATOM 3047 N N . VAL B 1 133 ? 1.394 12.273 -1.589 1 98.25 133 VAL B N 1
ATOM 3048 C CA . VAL B 1 133 ? 2.838 12.141 -1.755 1 98.25 133 VAL B CA 1
ATOM 3049 C C . VAL B 1 133 ? 3.398 13.414 -2.396 1 98.25 133 VAL B C 1
ATOM 3051 O O . VAL B 1 133 ? 4.371 13.984 -1.902 1 98.25 133 VAL B O 1
ATOM 3054 N N . THR B 1 134 ? 2.785 13.828 -3.455 1 97.5 134 THR B N 1
ATOM 3055 C CA . THR B 1 134 ? 3.291 14.969 -4.207 1 97.5 134 THR B CA 1
ATOM 3056 C C . THR B 1 134 ? 3.156 16.25 -3.391 1 97.5 134 THR B C 1
ATOM 3058 O O . THR B 1 134 ? 4.059 17.094 -3.393 1 97.5 134 THR B O 1
ATOM 3061 N N . LEU B 1 135 ? 2.053 16.375 -2.721 1 98 135 LEU B N 1
ATOM 3062 C CA . LEU B 1 135 ? 1.86 17.547 -1.869 1 98 135 LEU B CA 1
ATOM 3063 C C . LEU B 1 135 ? 2.879 17.562 -0.733 1 98 135 LEU B C 1
ATOM 3065 O O . LEU B 1 135 ? 3.463 18.609 -0.436 1 98 135 LEU B O 1
ATOM 3069 N N . ASN B 1 136 ? 3.045 16.406 -0.096 1 98.25 136 ASN B N 1
ATOM 3070 C CA . ASN B 1 136 ? 4.012 16.328 0.994 1 98.25 136 ASN B CA 1
ATOM 3071 C C . ASN B 1 136 ? 5.402 16.766 0.543 1 98.25 136 ASN B C 1
ATOM 3073 O O . ASN B 1 136 ? 6.07 17.547 1.229 1 98.25 136 ASN B O 1
ATOM 3077 N N . ASN B 1 137 ? 5.812 16.234 -0.596 1 97.56 137 ASN B N 1
ATOM 3078 C CA . ASN B 1 137 ? 7.141 16.562 -1.105 1 97.56 137 ASN B CA 1
ATOM 3079 C C . ASN B 1 137 ? 7.273 18.047 -1.428 1 97.56 137 ASN B C 1
ATOM 3081 O O . ASN B 1 137 ? 8.297 18.672 -1.137 1 97.56 137 ASN B O 1
ATOM 3085 N N . ALA B 1 138 ? 6.246 18.625 -1.972 1 97 138 ALA B N 1
ATOM 3086 C CA . ALA B 1 138 ? 6.258 20.047 -2.295 1 97 138 ALA B CA 1
ATOM 3087 C C . ALA B 1 138 ? 6.34 20.891 -1.029 1 97 138 ALA B C 1
ATOM 3089 O O . ALA B 1 138 ? 7.133 21.828 -0.956 1 97 138 ALA B O 1
ATOM 3090 N N . LEU B 1 139 ? 5.551 20.578 -0.056 1 97.62 139 LEU B N 1
ATOM 3091 C CA . LEU B 1 139 ? 5.543 21.312 1.199 1 97.62 139 LEU B CA 1
ATOM 3092 C C . LEU B 1 139 ? 6.875 21.172 1.926 1 97.62 139 LEU B C 1
ATOM 3094 O O . LEU B 1 139 ? 7.418 22.156 2.439 1 97.62 139 LEU B O 1
ATOM 3098 N N . TYR B 1 140 ? 7.375 19.938 1.947 1 96.94 140 TYR B N 1
ATOM 3099 C CA . TYR B 1 140 ? 8.664 19.703 2.594 1 96.94 140 TYR B CA 1
ATOM 3100 C C . TYR B 1 140 ? 9.75 20.578 1.977 1 96.94 140 TYR B C 1
ATOM 3102 O O . TYR B 1 140 ? 10.508 21.234 2.691 1 96.94 140 TYR B O 1
ATOM 3110 N N . LYS B 1 141 ? 9.797 20.594 0.657 1 95.44 141 LYS B N 1
ATOM 3111 C CA . LYS B 1 141 ? 10.812 21.359 -0.041 1 95.44 141 LYS B CA 1
ATOM 3112 C C . LYS B 1 141 ? 10.672 22.859 0.26 1 95.44 141 LYS B C 1
ATOM 3114 O O . LYS B 1 141 ? 11.664 23.547 0.502 1 95.44 141 LYS B O 1
ATOM 3119 N N . LEU B 1 142 ? 9.508 23.297 0.259 1 95.44 142 LEU B N 1
ATOM 3120 C CA . LEU B 1 142 ? 9.234 24.688 0.561 1 95.44 142 LEU B CA 1
ATOM 3121 C C . LEU B 1 142 ? 9.633 25.031 1.992 1 95.44 142 LEU B C 1
ATOM 3123 O O . LEU B 1 142 ? 10.234 26.078 2.242 1 95.44 142 LEU B O 1
ATOM 3127 N N . PHE B 1 143 ? 9.312 24.141 2.945 1 96.06 143 PHE B N 1
ATOM 3128 C CA . PHE B 1 143 ? 9.547 24.375 4.363 1 96.06 143 PHE B CA 1
ATOM 3129 C C . PHE B 1 143 ? 11.039 24.391 4.672 1 96.06 143 PHE B C 1
ATOM 3131 O O . PHE B 1 143 ? 11.531 25.297 5.348 1 96.06 143 PHE B O 1
ATOM 3138 N N . VAL B 1 144 ? 11.789 23.453 4.105 1 93.75 144 VAL B N 1
ATOM 3139 C CA . VAL B 1 144 ? 13.203 23.328 4.441 1 93.75 144 VAL B CA 1
ATOM 3140 C C . VAL B 1 144 ? 13.992 24.453 3.793 1 93.75 144 VAL B C 1
ATOM 3142 O O . VAL B 1 144 ? 15.055 24.844 4.285 1 93.75 144 VAL B O 1
ATOM 3145 N N . ALA B 1 145 ? 13.422 25.016 2.75 1 91.62 145 ALA B N 1
ATOM 3146 C CA . ALA B 1 145 ? 14.102 26.109 2.045 1 91.62 145 ALA B CA 1
ATOM 3147 C C . ALA B 1 145 ? 13.961 27.422 2.803 1 91.62 145 ALA B C 1
ATOM 3149 O O . ALA B 1 145 ? 14.766 28.344 2.623 1 91.62 145 ALA B O 1
ATOM 3150 N N . THR B 1 146 ? 13.031 27.469 3.73 1 89.62 146 THR B N 1
ATOM 3151 C CA . THR B 1 146 ? 12.695 28.781 4.246 1 89.62 146 THR B CA 1
ATOM 3152 C C . THR B 1 146 ? 12.977 28.875 5.742 1 89.62 146 THR B C 1
ATOM 3154 O O . THR B 1 146 ? 13.094 29.969 6.293 1 89.62 146 THR B O 1
ATOM 3157 N N . SER B 1 147 ? 13.023 27.734 6.41 1 87.81 147 SER B N 1
ATOM 3158 C CA . SER B 1 147 ? 13.156 27.781 7.859 1 87.81 147 SER B CA 1
ATOM 3159 C C . SER B 1 147 ? 13.719 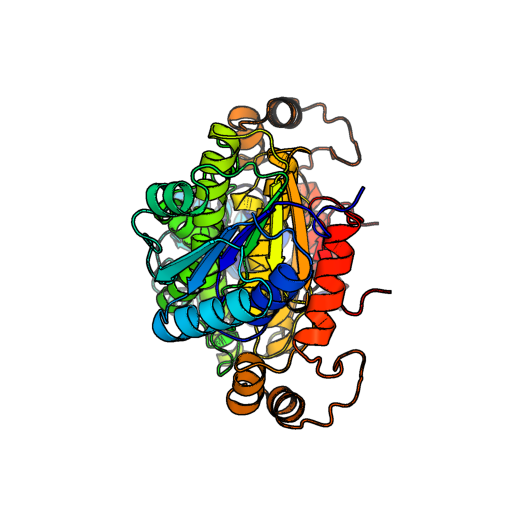26.469 8.406 1 87.81 147 SER B C 1
ATOM 3161 O O . SER B 1 147 ? 13.648 25.438 7.742 1 87.81 147 SER B O 1
ATOM 3163 N N . SER B 1 148 ? 14.281 26.594 9.602 1 91 148 SER B N 1
ATOM 3164 C CA . SER B 1 148 ? 14.805 25.422 10.281 1 91 148 SER B CA 1
ATOM 3165 C C . SER B 1 148 ? 13.82 24.906 11.328 1 91 148 SER B C 1
ATOM 3167 O O . SER B 1 148 ? 14.141 23.984 12.086 1 91 148 SER B O 1
ATOM 3169 N N . ALA B 1 149 ? 12.656 25.578 11.375 1 94.44 149 ALA B N 1
ATOM 3170 C CA . ALA B 1 149 ? 11.648 25.094 12.312 1 94.44 149 ALA B CA 1
ATOM 3171 C C . ALA B 1 149 ? 11.352 23.609 12.094 1 94.44 149 ALA B C 1
ATOM 3173 O O . ALA B 1 149 ? 11.305 23.141 10.953 1 94.44 149 ALA B O 1
ATOM 3174 N N . PRO B 1 150 ? 11.18 22.906 13.18 1 96.06 150 PRO B N 1
ATOM 3175 C CA . PRO B 1 150 ? 10.859 21.484 13.023 1 96.06 150 PRO B CA 1
ATOM 3176 C C . PRO B 1 150 ? 9.57 21.25 12.234 1 96.06 150 PRO B C 1
ATOM 3178 O O . PRO B 1 150 ? 8.68 22.094 12.234 1 96.06 150 PRO B O 1
ATOM 3181 N N . ILE B 1 151 ? 9.602 20.125 11.57 1 98.06 151 ILE B N 1
ATOM 3182 C CA . ILE B 1 151 ? 8.453 19.75 10.75 1 98.06 151 ILE B CA 1
ATOM 3183 C C . ILE B 1 151 ? 7.836 18.469 11.297 1 98.06 151 ILE B C 1
ATOM 3185 O O . ILE B 1 151 ? 8.547 17.484 11.555 1 98.06 151 ILE B O 1
ATOM 3189 N N . PHE B 1 152 ? 6.547 18.484 11.547 1 98.56 152 PHE B N 1
ATOM 3190 C CA . PHE B 1 152 ? 5.766 17.297 11.883 1 98.56 152 PHE B CA 1
ATOM 3191 C C . PHE B 1 152 ? 4.793 16.953 10.766 1 98.56 152 PHE B C 1
ATOM 3193 O O . PHE B 1 152 ? 4.031 17.812 10.305 1 98.56 152 PHE B O 1
ATOM 3200 N N . VAL B 1 153 ? 4.898 15.734 10.281 1 98.81 153 VAL B N 1
ATOM 3201 C CA . VAL B 1 153 ? 4.008 15.234 9.234 1 98.81 153 VAL B CA 1
ATOM 3202 C C . VAL B 1 153 ? 3.104 14.148 9.805 1 98.81 153 VAL B C 1
ATOM 3204 O O . VAL B 1 153 ? 3.588 13.125 10.297 1 98.81 153 VAL B O 1
ATOM 3207 N N . ILE B 1 154 ? 1.817 14.391 9.766 1 98.88 154 ILE B N 1
ATOM 3208 C CA . ILE B 1 154 ? 0.839 13.445 10.289 1 98.88 154 ILE B CA 1
ATOM 3209 C C . ILE B 1 154 ? 0.016 12.867 9.141 1 98.88 154 ILE B C 1
ATOM 3211 O O . ILE B 1 154 ? -0.694 13.602 8.445 1 98.88 154 ILE B O 1
ATOM 3215 N N . ASN B 1 155 ? 0.15 11.602 8.914 1 98.81 155 ASN B N 1
ATOM 3216 C CA . ASN B 1 155 ? -0.672 10.844 7.977 1 98.81 155 ASN B CA 1
ATOM 3217 C C . ASN B 1 155 ? -1.867 10.203 8.672 1 98.81 155 ASN B C 1
ATOM 3219 O O . ASN B 1 155 ? -1.703 9.266 9.461 1 98.81 155 ASN B O 1
ATOM 3223 N N . ILE B 1 156 ? -3.055 10.75 8.445 1 98.69 156 ILE B N 1
ATOM 3224 C CA . ILE B 1 156 ? -4.238 10.102 9 1 98.69 156 ILE B CA 1
ATOM 3225 C C . ILE B 1 156 ? -4.531 8.812 8.234 1 98.69 156 ILE B C 1
ATOM 3227 O O . ILE B 1 156 ? -4.926 8.859 7.066 1 98.69 156 ILE B O 1
ATOM 3231 N N . THR B 1 157 ? -4.348 7.727 8.906 1 97.88 157 THR B N 1
ATOM 3232 C CA . THR B 1 157 ? -4.453 6.414 8.281 1 97.88 157 THR B CA 1
ATOM 3233 C C . THR B 1 157 ? -5.621 5.629 8.875 1 97.88 157 THR B C 1
ATOM 3235 O O . THR B 1 157 ? -6.68 6.195 9.148 1 97.88 157 THR B O 1
ATOM 3238 N N . SER B 1 158 ? -5.555 4.305 8.883 1 94.19 158 SER B N 1
ATOM 3239 C CA . SER B 1 158 ? -6.594 3.395 9.344 1 94.19 158 SER B CA 1
ATOM 3240 C C . SER B 1 158 ? -6.008 2.045 9.75 1 94.19 158 SER B C 1
ATOM 3242 O O . SER B 1 158 ? -4.945 1.654 9.258 1 94.19 158 SER B O 1
ATOM 3244 N N . ILE B 1 159 ? -6.727 1.388 10.633 1 92.88 159 ILE B N 1
ATOM 3245 C CA . ILE B 1 159 ? -6.367 0.01 10.953 1 92.88 159 ILE B CA 1
ATOM 3246 C C . ILE B 1 159 ? -6.449 -0.848 9.695 1 92.88 159 ILE B C 1
ATOM 3248 O O . ILE B 1 159 ? -5.805 -1.896 9.609 1 92.88 159 ILE B O 1
ATOM 3252 N N . ALA B 1 160 ? -7.223 -0.44 8.734 1 92.81 160 ALA B N 1
ATOM 3253 C CA . ALA B 1 160 ? -7.395 -1.158 7.477 1 92.81 160 ALA B CA 1
ATOM 3254 C C . ALA B 1 160 ? -6.078 -1.237 6.707 1 92.81 160 ALA B C 1
ATOM 3256 O O . ALA B 1 160 ? -5.945 -2.025 5.77 1 92.81 160 ALA B O 1
ATOM 3257 N N . SER B 1 161 ? -5.07 -0.423 7.082 1 95 161 SER B N 1
ATOM 3258 C CA . SER B 1 161 ? -3.77 -0.484 6.43 1 95 161 SER B CA 1
ATOM 3259 C C . SER B 1 161 ? -3.049 -1.789 6.754 1 95 161 SER B C 1
ATOM 3261 O O . SER B 1 161 ? -2.18 -2.229 5.996 1 95 161 SER B O 1
ATOM 3263 N N . VAL B 1 162 ? -3.439 -2.412 7.91 1 93.56 162 VAL B N 1
ATOM 3264 C CA . VAL B 1 162 ? -2.668 -3.57 8.344 1 93.56 162 VAL B CA 1
ATOM 3265 C C . VAL B 1 162 ? -3.611 -4.738 8.641 1 93.56 162 VAL B C 1
ATOM 3267 O O . VAL B 1 162 ? -3.162 -5.836 8.977 1 93.56 162 VAL B O 1
ATOM 3270 N N . LYS B 1 163 ? -4.832 -4.488 8.562 1 92.75 163 LYS B N 1
ATOM 3271 C CA . LYS B 1 163 ? -5.832 -5.52 8.805 1 92.75 163 LYS B CA 1
ATOM 3272 C C . LYS B 1 163 ? -6.852 -5.574 7.664 1 92.75 163 LYS B C 1
ATOM 3274 O O . LYS B 1 163 ? -7.281 -4.535 7.16 1 92.75 163 LYS B O 1
ATOM 3279 N N . ALA B 1 164 ? -7.207 -6.805 7.344 1 94 164 ALA B N 1
ATOM 3280 C CA . ALA B 1 164 ? -8.242 -6.965 6.328 1 94 164 ALA B CA 1
ATOM 3281 C C . ALA B 1 164 ? -9.625 -6.637 6.895 1 94 164 ALA B C 1
ATOM 3283 O O . ALA B 1 164 ? -9.945 -7.016 8.023 1 94 164 ALA B O 1
ATOM 3284 N N . ILE B 1 165 ? -10.375 -5.895 6.141 1 91.88 165 ILE B N 1
ATOM 3285 C CA . ILE B 1 165 ? -11.75 -5.539 6.492 1 91.88 165 ILE B CA 1
ATOM 3286 C C . ILE B 1 165 ? -12.641 -5.664 5.262 1 91.88 165 ILE B C 1
ATOM 3288 O O . ILE B 1 165 ? -12.359 -5.074 4.215 1 91.88 165 ILE B O 1
ATOM 3292 N N . PRO B 1 166 ? -13.695 -6.441 5.418 1 92.31 166 PRO B N 1
ATOM 3293 C CA . PRO B 1 166 ? -14.586 -6.582 4.266 1 92.31 166 PRO B CA 1
ATOM 3294 C C . PRO B 1 166 ? -15.039 -5.238 3.697 1 92.31 166 PRO B C 1
ATOM 3296 O O . PRO B 1 166 ? -15.344 -4.316 4.457 1 92.31 166 PRO B O 1
ATOM 3299 N N . SER B 1 167 ? -15.062 -5.113 2.354 1 93.38 167 SER B N 1
ATOM 3300 C CA . SER B 1 167 ? -15.57 -3.945 1.637 1 93.38 167 SER B CA 1
ATOM 3301 C C . SER B 1 167 ? -14.516 -2.852 1.541 1 93.38 167 SER B C 1
ATOM 3303 O O . SER B 1 167 ? -14.703 -1.859 0.833 1 93.38 167 SER B O 1
ATOM 3305 N N . PHE B 1 168 ? -13.367 -3.025 2.232 1 95.19 168 PHE B N 1
ATOM 3306 C CA . PHE B 1 168 ? -12.406 -1.934 2.359 1 95.19 168 PHE B CA 1
ATOM 3307 C C . PHE B 1 168 ? -11.18 -2.184 1.486 1 95.19 168 PHE B C 1
ATOM 3309 O O . PHE B 1 168 ? -10.078 -1.751 1.818 1 95.19 168 PHE B O 1
ATOM 3316 N N . THR B 1 169 ? -11.398 -2.834 0.393 1 96.94 169 THR B N 1
ATOM 3317 C CA . THR B 1 169 ? -10.25 -3.266 -0.396 1 96.94 169 THR B CA 1
ATOM 3318 C C . THR B 1 169 ? -9.438 -2.064 -0.874 1 96.94 169 THR B C 1
ATOM 3320 O O . THR B 1 169 ? -8.25 -1.96 -0.583 1 96.94 169 THR B O 1
ATOM 3323 N N . GLN B 1 170 ? -10.047 -1.12 -1.619 1 97.62 170 GLN B N 1
ATOM 3324 C CA . GLN B 1 170 ? -9.312 0.049 -2.096 1 97.62 170 GLN B CA 1
ATOM 3325 C C . GLN B 1 170 ? -8.773 0.873 -0.93 1 97.62 170 GLN B C 1
ATOM 3327 O O . GLN B 1 170 ? -7.637 1.348 -0.972 1 97.62 170 GLN B O 1
ATOM 3332 N N . TYR B 1 171 ? -9.617 0.991 0.074 1 97.38 171 TYR B N 1
ATOM 3333 C CA . TYR B 1 171 ? -9.234 1.769 1.248 1 97.38 171 TYR B CA 1
ATOM 3334 C C . TYR B 1 171 ? -7.992 1.185 1.91 1 97.38 171 TYR B C 1
ATOM 3336 O O . TYR B 1 171 ? -7.047 1.911 2.217 1 97.38 171 TYR B O 1
ATOM 3344 N N . ALA B 1 172 ? -7.996 -0.147 2.096 1 98 172 ALA B N 1
ATOM 3345 C CA . ALA B 1 172 ? -6.859 -0.843 2.693 1 98 172 ALA B CA 1
ATOM 3346 C C . ALA B 1 172 ? -5.594 -0.65 1.857 1 98 172 ALA B C 1
ATOM 3348 O O . ALA B 1 172 ? -4.52 -0.376 2.398 1 98 172 ALA B O 1
ATOM 3349 N N . VAL B 1 173 ? -5.746 -0.743 0.585 1 98.69 173 VAL B N 1
ATOM 3350 C CA . VAL B 1 173 ? -4.621 -0.585 -0.331 1 98.69 173 VAL B CA 1
ATOM 3351 C C . VAL B 1 173 ? -4.059 0.83 -0.222 1 98.69 173 VAL B C 1
ATOM 3353 O O . VAL B 1 173 ? -2.85 1.015 -0.085 1 98.69 173 VAL B O 1
ATOM 3356 N N . GLY B 1 174 ? -4.918 1.824 -0.3 1 98.62 174 GLY B N 1
ATOM 3357 C CA . GLY B 1 174 ? -4.484 3.211 -0.223 1 98.62 174 GLY B CA 1
ATOM 3358 C C . GLY B 1 174 ? -3.791 3.549 1.082 1 98.62 174 GLY B C 1
ATOM 3359 O O . GLY B 1 174 ? -2.74 4.195 1.083 1 98.62 174 GLY B O 1
ATOM 3360 N N . LYS B 1 175 ? -4.371 3.117 2.16 1 98.69 175 LYS B N 1
ATOM 3361 C CA . LYS B 1 175 ? -3.818 3.445 3.473 1 98.69 175 LYS B CA 1
ATOM 3362 C C . LYS B 1 175 ? -2.5 2.711 3.711 1 98.69 175 LYS B C 1
ATOM 3364 O O . LYS B 1 175 ? -1.571 3.27 4.297 1 98.69 175 LYS B O 1
ATOM 3369 N N . ALA B 1 176 ? -2.387 1.443 3.264 1 98.69 176 ALA B N 1
ATOM 3370 C CA . ALA B 1 176 ? -1.121 0.721 3.355 1 98.69 176 ALA B CA 1
ATOM 3371 C C . ALA B 1 176 ? -0.036 1.41 2.533 1 98.69 176 ALA B C 1
ATOM 3373 O O . ALA B 1 176 ? 1.101 1.556 2.99 1 98.69 176 ALA B O 1
ATOM 3374 N N . ALA B 1 177 ? -0.393 1.805 1.354 1 98.75 177 ALA B N 1
ATOM 3375 C CA . ALA B 1 177 ? 0.54 2.49 0.464 1 98.75 177 ALA B CA 1
ATOM 3376 C C . ALA B 1 177 ? 1.037 3.791 1.089 1 98.75 177 ALA B C 1
ATOM 3378 O O . ALA B 1 177 ? 2.238 4.066 1.087 1 98.75 177 ALA B O 1
ATOM 3379 N N . ARG B 1 178 ? 0.175 4.562 1.652 1 98.44 178 ARG B N 1
ATOM 3380 C CA . ARG B 1 178 ? 0.54 5.828 2.283 1 98.44 178 ARG B CA 1
ATOM 3381 C C . ARG B 1 178 ? 1.481 5.602 3.461 1 98.44 178 ARG B C 1
ATOM 3383 O O . ARG B 1 178 ? 2.475 6.312 3.617 1 98.44 178 ARG B O 1
ATOM 3390 N N . GLU B 1 179 ? 1.09 4.668 4.285 1 98.62 179 GLU B N 1
ATOM 3391 C CA . GLU B 1 179 ? 1.938 4.395 5.441 1 98.62 179 GLU B CA 1
ATOM 3392 C C . GLU B 1 179 ? 3.354 4.02 5.012 1 98.62 179 GLU B C 1
ATOM 3394 O O . GLU B 1 179 ? 4.328 4.441 5.637 1 98.62 179 GLU B O 1
ATOM 3399 N N . ALA B 1 180 ? 3.404 3.172 3.957 1 98.62 180 ALA B N 1
ATOM 3400 C CA . ALA B 1 180 ? 4.719 2.766 3.465 1 98.62 180 ALA B CA 1
ATOM 3401 C C . ALA B 1 180 ? 5.52 3.971 2.98 1 98.62 180 ALA B C 1
ATOM 3403 O O . ALA B 1 180 ? 6.719 4.078 3.252 1 98.62 180 ALA B O 1
ATOM 3404 N N . TYR B 1 181 ? 4.895 4.922 2.26 1 98.62 181 TYR B N 1
ATOM 3405 C CA . TYR B 1 181 ? 5.574 6.125 1.791 1 98.62 181 TYR B CA 1
ATOM 3406 C C . TYR B 1 181 ? 6.094 6.949 2.961 1 98.62 181 TYR B C 1
ATOM 3408 O O . TYR B 1 181 ? 7.27 7.324 2.99 1 98.62 181 TYR B O 1
ATOM 3416 N N . PHE B 1 182 ? 5.27 7.195 3.9 1 98.56 182 PHE B N 1
ATOM 3417 C CA . PHE B 1 182 ? 5.613 8.125 4.973 1 98.56 182 PHE B CA 1
ATOM 3418 C C . PHE B 1 182 ? 6.645 7.504 5.91 1 98.56 182 PHE B C 1
ATOM 3420 O O . PHE B 1 182 ? 7.492 8.211 6.461 1 98.56 182 PHE B O 1
ATOM 3427 N N . ARG B 1 183 ? 6.562 6.18 6.07 1 97.69 183 ARG B N 1
ATOM 3428 C CA . ARG B 1 183 ? 7.609 5.496 6.82 1 97.69 183 ARG B CA 1
ATOM 3429 C C . ARG B 1 183 ? 8.969 5.684 6.156 1 97.69 183 ARG B C 1
ATOM 3431 O O . ARG B 1 183 ? 9.961 5.969 6.832 1 97.69 183 ARG B O 1
ATOM 3438 N N . ASN B 1 184 ? 8.984 5.512 4.859 1 97.19 184 ASN B N 1
ATOM 3439 C CA . ASN B 1 184 ? 10.234 5.703 4.129 1 97.19 184 ASN B CA 1
ATOM 3440 C C . ASN B 1 184 ? 10.656 7.172 4.125 1 97.19 184 ASN B C 1
ATOM 3442 O O . ASN B 1 184 ? 11.852 7.477 4.199 1 97.19 184 ASN B O 1
ATOM 3446 N N . PHE B 1 185 ? 9.703 8.047 3.975 1 97.62 185 PHE B N 1
ATOM 3447 C CA . PHE B 1 185 ? 9.961 9.477 4.039 1 97.62 185 PHE B CA 1
ATOM 3448 C C . PHE B 1 185 ? 10.672 9.836 5.34 1 9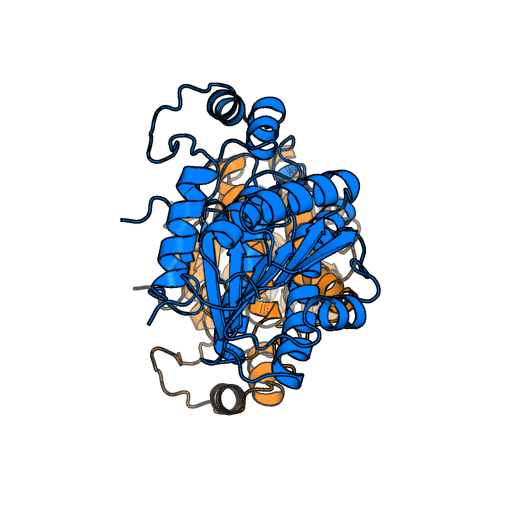7.62 185 PHE B C 1
ATOM 3450 O O . PHE B 1 185 ? 11.703 10.516 5.32 1 97.62 185 PHE B O 1
ATOM 3457 N N . ALA B 1 186 ? 10.164 9.352 6.461 1 97.44 186 ALA B N 1
ATOM 3458 C CA . ALA B 1 186 ? 10.742 9.617 7.773 1 97.44 186 ALA B CA 1
ATOM 3459 C C . ALA B 1 186 ? 12.195 9.164 7.832 1 97.44 186 ALA B C 1
ATOM 3461 O O . ALA B 1 186 ? 13.055 9.883 8.352 1 97.44 186 ALA B O 1
ATOM 3462 N N . LEU B 1 187 ? 12.43 7.98 7.285 1 95.62 187 LEU B N 1
ATOM 3463 C CA . LEU B 1 187 ? 13.773 7.41 7.305 1 95.62 187 LEU B CA 1
ATOM 3464 C C . LEU B 1 187 ? 14.742 8.273 6.504 1 95.62 187 LEU B C 1
ATOM 3466 O O . LEU B 1 187 ? 15.867 8.531 6.949 1 95.62 187 LEU B O 1
ATOM 3470 N N . GLU B 1 188 ? 14.312 8.758 5.367 1 95.12 188 GLU B N 1
ATOM 3471 C CA . GLU B 1 188 ? 15.242 9.359 4.418 1 95.12 188 GLU B CA 1
ATOM 3472 C C . GLU B 1 188 ? 15.492 10.82 4.75 1 95.12 188 GLU B C 1
ATOM 3474 O O . GLU B 1 188 ? 16.594 11.336 4.52 1 95.12 188 GLU B O 1
ATOM 3479 N N . VAL B 1 189 ? 14.508 11.484 5.238 1 93.31 189 VAL B N 1
ATOM 3480 C CA . VAL B 1 189 ? 14.688 12.906 5.508 1 93.31 189 VAL B CA 1
ATOM 3481 C C . VAL B 1 189 ? 15.336 13.094 6.879 1 93.31 189 VAL B C 1
ATOM 3483 O O . VAL B 1 189 ? 15.891 14.156 7.168 1 93.31 189 VAL B O 1
ATOM 3486 N N . GLY B 1 190 ? 15.242 12.125 7.715 1 85.31 190 GLY B N 1
ATOM 3487 C CA . GLY B 1 190 ? 15.961 12.148 8.984 1 85.31 190 GLY B CA 1
ATOM 3488 C C . GLY B 1 190 ? 15.188 12.844 10.086 1 85.31 190 GLY B C 1
ATOM 3489 O O . GLY B 1 190 ? 13.992 13.109 9.945 1 85.31 190 GLY B O 1
ATOM 3490 N N . SER B 1 191 ? 15.859 13.133 11.117 1 79.31 191 SER B N 1
ATOM 3491 C CA . SER B 1 191 ? 15.242 13.469 12.391 1 79.31 191 SER B CA 1
ATOM 3492 C C . SER B 1 191 ? 14.727 14.906 12.398 1 79.31 191 SER B C 1
ATOM 3494 O O . SER B 1 191 ? 13.984 15.297 13.297 1 79.31 191 SER B O 1
ATOM 3496 N N . ALA B 1 192 ? 15.07 15.625 11.453 1 83.25 192 ALA B N 1
ATOM 3497 C CA . ALA B 1 192 ? 14.531 16.984 11.422 1 83.25 192 ALA B CA 1
ATOM 3498 C C . ALA B 1 192 ? 13.039 16.969 11.133 1 83.25 192 ALA B C 1
ATOM 3500 O O . ALA B 1 192 ? 12.352 17.969 11.336 1 83.25 192 ALA B O 1
ATOM 3501 N N . VAL B 1 193 ? 12.5 15.875 10.711 1 95.44 193 VAL B N 1
ATOM 3502 C CA . VAL B 1 193 ? 11.078 15.695 10.445 1 95.44 193 VAL B CA 1
ATOM 3503 C C . VAL B 1 193 ? 10.547 14.531 11.281 1 95.44 193 VAL B C 1
ATOM 3505 O O . VAL B 1 193 ? 11.164 13.469 11.344 1 95.44 193 VAL B O 1
ATOM 3508 N N . ARG B 1 194 ? 9.516 14.805 12.016 1 97.81 194 ARG B N 1
ATOM 3509 C CA . ARG B 1 194 ? 8.805 13.766 12.758 1 97.81 194 ARG B CA 1
ATOM 3510 C C . ARG B 1 194 ? 7.531 13.344 12.023 1 97.81 194 ARG B C 1
ATOM 3512 O O . ARG B 1 194 ? 6.672 14.18 11.727 1 97.81 194 ARG B O 1
ATOM 3519 N N . VAL B 1 195 ? 7.477 12.07 11.711 1 98.56 195 VAL B N 1
ATOM 3520 C CA . VAL B 1 195 ? 6.379 11.562 10.891 1 98.56 195 VAL B CA 1
ATOM 3521 C C . VAL B 1 195 ? 5.559 10.562 11.703 1 98.56 195 VAL B C 1
ATOM 3523 O O . VAL B 1 195 ? 6.113 9.625 12.289 1 98.56 195 VAL B O 1
ATOM 3526 N N . LEU B 1 196 ? 4.246 10.742 11.758 1 98.5 196 LEU B N 1
ATOM 3527 C CA . LEU B 1 196 ? 3.344 9.828 12.453 1 98.5 196 LEU B CA 1
ATOM 3528 C C . LEU B 1 196 ? 2.189 9.406 11.555 1 98.5 196 LEU B C 1
ATOM 3530 O O . LEU B 1 196 ? 1.549 10.25 10.922 1 98.5 196 LEU B O 1
ATOM 3534 N N . SER B 1 197 ? 2.018 8.156 11.43 1 98.69 197 SER B N 1
ATOM 3535 C CA . SER B 1 197 ? 0.757 7.633 10.914 1 98.69 197 SER B CA 1
ATOM 3536 C C . SER B 1 197 ? -0.229 7.355 12.039 1 98.69 197 SER B C 1
ATOM 3538 O O . SER B 1 197 ? 0.045 6.543 12.93 1 98.69 197 SER B O 1
ATOM 3540 N N . TYR B 1 198 ? -1.372 8.031 12.031 1 98.62 198 TYR B N 1
ATOM 3541 C CA . TYR B 1 198 ? -2.338 7.926 13.117 1 98.62 198 TYR B CA 1
ATOM 3542 C C . TYR B 1 198 ? -3.635 7.289 12.633 1 98.62 198 TYR B C 1
ATOM 3544 O O . TYR B 1 198 ? -4.246 7.758 11.672 1 98.62 198 TYR B O 1
ATOM 3552 N N . SER B 1 199 ? -4.055 6.172 13.242 1 97.69 199 SER B N 1
ATOM 3553 C CA . SER B 1 199 ? -5.336 5.52 13 1 97.69 199 SER B CA 1
ATOM 3554 C C . SER B 1 199 ? -6.398 6.004 13.984 1 97.69 199 SER B C 1
ATOM 3556 O O . SER B 1 199 ? -6.414 5.586 15.141 1 97.69 199 SER B O 1
ATOM 3558 N N . PRO B 1 200 ? -7.352 6.68 13.516 1 96.81 200 PRO B N 1
ATOM 3559 C CA . PRO B 1 200 ? -8.273 7.371 14.414 1 96.81 200 PRO B CA 1
ATOM 3560 C C . PRO B 1 200 ? -9.312 6.43 15.023 1 96.81 200 PRO B C 1
ATOM 3562 O O . PRO B 1 200 ? -9.992 6.793 15.992 1 96.81 200 PRO B O 1
ATOM 3565 N N . GLY B 1 201 ? -9.484 5.16 14.43 1 92 201 GLY B N 1
ATOM 3566 C CA . GLY B 1 201 ? -10.625 4.336 14.781 1 92 201 GLY B CA 1
ATOM 3567 C C . GLY B 1 201 ? -11.883 4.695 14.016 1 92 201 GLY B C 1
ATOM 3568 O O . GLY B 1 201 ? -11.844 5.52 13.094 1 92 201 GLY B O 1
ATOM 3569 N N . PRO B 1 202 ? -12.961 3.951 14.266 1 89.94 202 PRO B N 1
ATOM 3570 C CA . PRO B 1 202 ? -14.234 4.32 13.648 1 89.94 202 PRO B CA 1
ATOM 3571 C C . PRO B 1 202 ? -14.797 5.637 14.18 1 89.94 202 PRO B C 1
ATOM 3573 O O . PRO B 1 202 ? -15.258 5.699 15.328 1 89.94 202 PRO B O 1
ATOM 3576 N N . VAL B 1 203 ? -14.711 6.672 13.375 1 91.31 203 VAL B N 1
ATOM 3577 C CA . VAL B 1 203 ? -15.102 8 13.82 1 91.31 203 VAL B CA 1
ATOM 3578 C C . VAL B 1 203 ? -16.438 8.391 13.18 1 91.31 203 VAL B C 1
ATOM 3580 O O . VAL B 1 203 ? -16.656 8.133 11.992 1 91.31 203 VAL B O 1
ATOM 3583 N N . GLN B 1 204 ? -17.281 9.016 13.945 1 88.38 204 GLN B N 1
ATOM 3584 C CA . GLN B 1 204 ? -18.578 9.484 13.461 1 88.38 204 GLN B CA 1
ATOM 3585 C C . GLN B 1 204 ? -18.406 10.594 12.422 1 88.38 204 GLN B C 1
ATOM 3587 O O . GLN B 1 204 ? -18.359 11.773 12.766 1 88.38 204 GLN B O 1
ATOM 3592 N N . THR B 1 205 ? -18.359 10.195 11.188 1 90.06 205 THR B N 1
ATOM 3593 C CA . THR B 1 205 ? -18.219 11.086 10.039 1 90.06 205 THR B CA 1
ATOM 3594 C C . THR B 1 205 ? -19.078 10.602 8.875 1 90.06 205 THR B C 1
ATOM 3596 O O . THR B 1 205 ? -19.703 9.539 8.953 1 90.06 205 THR B O 1
ATOM 3599 N N . ASP B 1 206 ? -19.094 11.414 7.84 1 85.31 206 ASP B N 1
ATOM 3600 C CA . ASP B 1 206 ? -19.797 11.031 6.617 1 85.31 206 ASP B CA 1
ATOM 3601 C C . ASP B 1 206 ? -19.234 9.734 6.039 1 85.31 206 ASP B C 1
ATOM 3603 O O . ASP B 1 206 ? -19.953 8.961 5.418 1 85.31 206 ASP B O 1
ATOM 3607 N N . MET B 1 207 ? -18.062 9.438 6.32 1 85.69 207 MET B N 1
ATOM 3608 C CA . MET B 1 207 ? -17.406 8.242 5.793 1 85.69 207 MET B CA 1
ATOM 3609 C C . MET B 1 207 ? -18.016 6.977 6.402 1 85.69 207 MET B C 1
ATOM 3611 O O . MET B 1 207 ? -18.297 6.012 5.691 1 85.69 207 MET B O 1
ATOM 3615 N N . VAL B 1 208 ? -18.188 6.98 7.695 1 85.69 208 VAL B N 1
ATOM 3616 C CA . VAL B 1 208 ? -18.766 5.832 8.391 1 85.69 208 VAL B CA 1
ATOM 3617 C C . VAL B 1 208 ? -20.203 5.617 7.922 1 85.69 208 VAL B C 1
ATOM 3619 O O . VAL B 1 208 ? -20.656 4.48 7.777 1 85.69 208 VAL B O 1
ATOM 3622 N N . GLU B 1 209 ? -20.844 6.715 7.707 1 86.06 209 GLU B N 1
ATOM 3623 C CA . GLU B 1 209 ? -22.203 6.621 7.203 1 86.06 209 GLU B CA 1
ATOM 3624 C C . GLU B 1 209 ? -22.234 5.98 5.816 1 86.06 209 GLU B C 1
ATOM 3626 O O . GLU B 1 209 ? -23.141 5.203 5.512 1 86.06 209 GLU B O 1
ATOM 3631 N N . GLU B 1 210 ? -21.328 6.348 5.062 1 87.62 210 GLU B N 1
ATOM 3632 C CA . GLU B 1 210 ? -21.219 5.777 3.725 1 87.62 210 GLU B CA 1
ATOM 3633 C C . GLU B 1 210 ? -21.016 4.266 3.785 1 87.62 210 GLU B C 1
ATOM 3635 O O . GLU B 1 210 ? -21.609 3.521 3.006 1 87.62 210 GLU B O 1
ATOM 3640 N N . ILE B 1 211 ? -20.25 3.766 4.695 1 88.12 211 ILE B N 1
ATOM 3641 C CA . ILE B 1 211 ? -20 2.34 4.883 1 88.12 211 ILE B CA 1
ATOM 3642 C C . ILE B 1 211 ? -21.297 1.645 5.293 1 88.12 211 ILE B C 1
ATOM 3644 O O . ILE B 1 211 ? -21.672 0.619 4.715 1 88.12 211 ILE B O 1
ATOM 3648 N N . GLY B 1 212 ? -21.984 2.219 6.242 1 87.12 212 GLY B N 1
ATOM 3649 C CA . GLY B 1 212 ? -23.25 1.658 6.715 1 87.12 212 GLY B CA 1
ATOM 3650 C C . GLY B 1 212 ? -24.297 1.566 5.629 1 87.12 212 GLY B C 1
ATOM 3651 O O . GLY B 1 212 ? -25.141 0.661 5.648 1 87.12 212 GLY B O 1
ATOM 3652 N N . ARG B 1 213 ? -24.172 2.385 4.707 1 88.25 213 ARG B N 1
ATOM 3653 C CA . ARG B 1 213 ? -25.203 2.457 3.678 1 88.25 213 ARG B CA 1
ATOM 3654 C C . ARG B 1 213 ? -24.844 1.598 2.473 1 88.25 213 ARG B C 1
ATOM 3656 O O . ARG B 1 213 ? -25.703 0.951 1.878 1 88.25 213 ARG B O 1
ATOM 3663 N N . ASN B 1 214 ? -23.531 1.562 2.105 1 89.5 214 ASN B N 1
ATOM 3664 C CA . ASN B 1 214 ? -23.219 1.122 0.752 1 89.5 214 ASN B CA 1
ATOM 3665 C C . ASN B 1 214 ? -22.328 -0.118 0.761 1 89.5 214 ASN B C 1
ATOM 3667 O O . ASN B 1 214 ? -22.078 -0.72 -0.287 1 89.5 214 ASN B O 1
ATOM 3671 N N . SER B 1 215 ? -21.875 -0.522 1.917 1 91.31 215 SER B N 1
ATOM 3672 C CA . SER B 1 215 ? -21 -1.688 1.941 1 91.31 215 SER B CA 1
ATOM 3673 C C . SER B 1 215 ? -21.656 -2.891 1.276 1 91.31 215 SER B C 1
ATOM 3675 O O . SER B 1 215 ? -22.859 -3.139 1.469 1 91.31 215 SER B O 1
ATOM 3677 N N . TYR B 1 216 ? -20.906 -3.633 0.457 1 90.62 216 TYR B N 1
ATOM 3678 C CA . TYR B 1 216 ? -21.453 -4.844 -0.136 1 90.62 216 TYR B CA 1
ATOM 3679 C C . TYR B 1 216 ? -21.672 -5.914 0.925 1 90.62 216 TYR B C 1
ATOM 3681 O O . TYR B 1 216 ? -22.484 -6.828 0.73 1 90.62 216 TYR B O 1
ATOM 3689 N N . ASP B 1 217 ? -20.938 -5.84 2.027 1 89.75 217 ASP B N 1
ATOM 3690 C CA . ASP B 1 217 ? -21 -6.809 3.115 1 89.75 217 ASP B CA 1
ATOM 3691 C C . ASP B 1 217 ? -22.094 -6.453 4.117 1 89.75 217 ASP B C 1
ATOM 3693 O O . ASP B 1 217 ? -22.047 -5.383 4.73 1 89.75 217 ASP B O 1
ATOM 3697 N N . ALA B 1 218 ? -22.938 -7.324 4.352 1 88.19 218 ALA B N 1
ATOM 3698 C CA . ALA B 1 218 ? -24.109 -7.066 5.176 1 88.19 218 ALA B CA 1
ATOM 3699 C C . ALA B 1 218 ? -23.719 -6.824 6.629 1 88.19 218 ALA B C 1
ATOM 3701 O O . ALA B 1 218 ? -24.344 -6.008 7.316 1 88.19 218 ALA B O 1
ATOM 3702 N N . GLU B 1 219 ? -22.766 -7.531 7.059 1 84.62 219 GLU B N 1
ATOM 3703 C CA . GLU B 1 219 ? -22.328 -7.371 8.445 1 84.62 219 GLU B CA 1
ATOM 3704 C C . GLU B 1 219 ? -21.719 -5.988 8.672 1 84.62 219 GLU B C 1
ATOM 3706 O O . GLU B 1 219 ? -21.953 -5.367 9.711 1 84.62 219 GLU B O 1
ATOM 3711 N N . MET B 1 220 ? -21 -5.574 7.691 1 86.06 220 MET B N 1
ATOM 3712 C CA . MET B 1 220 ? -20.422 -4.242 7.773 1 86.06 220 MET B CA 1
ATOM 3713 C C . MET B 1 220 ? -21.5 -3.168 7.758 1 86.06 220 MET B C 1
ATOM 3715 O O . MET B 1 220 ? -21.422 -2.189 8.5 1 86.06 220 MET B O 1
ATOM 3719 N N . ARG B 1 221 ? -22.453 -3.322 6.918 1 87.56 221 ARG B N 1
ATOM 3720 C CA . ARG B 1 221 ? -23.562 -2.367 6.883 1 87.56 221 ARG B CA 1
ATOM 3721 C C . ARG B 1 221 ? -24.266 -2.289 8.234 1 87.56 221 ARG B C 1
ATOM 3723 O O . ARG B 1 221 ? -24.531 -1.195 8.742 1 87.56 221 ARG B O 1
ATOM 3730 N N . GLN B 1 222 ? -24.469 -3.406 8.805 1 83.5 222 GLN B N 1
ATOM 3731 C CA . GLN B 1 222 ? -25.172 -3.453 10.086 1 83.5 222 GLN B CA 1
ATOM 3732 C C . GLN B 1 222 ? -24.359 -2.781 11.18 1 83.5 222 GLN B C 1
ATOM 3734 O O . GLN B 1 222 ? -24.891 -2.002 11.977 1 83.5 222 GLN B O 1
ATOM 3739 N N . HIS B 1 223 ? -23.109 -3.102 11.141 1 81.75 223 HIS B N 1
ATOM 3740 C CA . HIS B 1 223 ? -22.219 -2.559 12.172 1 81.75 223 HIS B CA 1
ATOM 3741 C C . HIS B 1 223 ? -22.109 -1.042 12.062 1 81.75 223 HIS B C 1
ATOM 3743 O O . HIS B 1 223 ? -22.141 -0.339 13.07 1 81.75 223 HIS B O 1
ATOM 3749 N N . PHE B 1 224 ? -22.094 -0.574 10.906 1 82.69 224 PHE B N 1
ATOM 3750 C CA . PHE B 1 224 ? -21.828 0.844 10.711 1 82.69 224 PHE B CA 1
ATOM 3751 C C . PHE B 1 224 ? -23.125 1.633 10.586 1 82.69 224 PHE B C 1
ATOM 3753 O O . PHE B 1 224 ? -23.109 2.865 10.594 1 82.69 224 PHE B O 1
ATOM 3760 N N . SER B 1 225 ? -24.281 0.918 10.492 1 78.56 225 SER B N 1
ATOM 3761 C CA . SER B 1 225 ? -25.562 1.596 10.422 1 78.56 225 SER B CA 1
ATOM 3762 C C . SER B 1 225 ? -26.125 1.863 11.82 1 78.56 225 SER B C 1
ATOM 3764 O O . SER B 1 225 ? -27 2.713 11.992 1 78.56 225 SER B O 1
ATOM 3766 N N . SER B 1 226 ? -25.75 1.025 12.852 1 71.38 226 SER B N 1
ATOM 3767 C CA . SER B 1 226 ? -26.312 1.192 14.188 1 71.38 226 SER B CA 1
ATOM 3768 C C . SER B 1 226 ? -25.375 1.99 15.086 1 71.38 226 SER B C 1
ATOM 3770 O O . SER B 1 226 ? -24.172 1.751 15.094 1 71.38 226 SER B O 1
ATOM 3772 N N . PRO B 1 227 ? -25.906 3.045 15.625 1 60.75 227 PRO B N 1
ATOM 3773 C CA . PRO B 1 227 ? -25.062 3.828 16.531 1 60.75 227 PRO B CA 1
ATOM 3774 C C . PRO B 1 227 ? -24.484 2.988 17.672 1 60.75 227 PRO B C 1
ATOM 3776 O O . PRO B 1 227 ? -23.484 3.385 18.281 1 60.75 227 PRO B O 1
ATOM 3779 N N . GLN B 1 228 ? -25.234 1.864 18.156 1 56.03 228 GLN B N 1
ATOM 3780 C CA . GLN B 1 228 ? -24.875 1.164 19.391 1 56.03 228 GLN B CA 1
ATOM 3781 C C . GLN B 1 228 ? -23.828 0.083 19.109 1 56.03 228 GLN B C 1
ATOM 3783 O O . GLN B 1 228 ? -24.125 -0.92 18.453 1 56.03 228 GLN B O 1
ATOM 3788 N N . THR B 1 229 ? -22.781 0.47 18.703 1 56 229 THR B N 1
ATOM 3789 C CA . THR B 1 229 ? -21.906 -0.582 18.203 1 56 229 THR B CA 1
ATOM 3790 C C . THR B 1 229 ? -21.266 -1.347 19.359 1 56 229 THR B C 1
ATOM 3792 O O . THR B 1 229 ? -20.906 -0.756 20.375 1 56 229 THR B O 1
ATOM 3795 N N . VAL B 1 230 ? -21.484 -2.639 19.406 1 54.59 230 VAL B N 1
ATOM 3796 C CA . VAL B 1 230 ? -20.844 -3.627 20.266 1 54.59 230 VAL B CA 1
ATOM 3797 C C . VAL B 1 230 ? -19.328 -3.623 20.016 1 54.59 230 VAL B C 1
ATOM 3799 O O . VAL B 1 230 ? -18.891 -3.58 18.859 1 54.59 230 VAL B O 1
ATOM 3802 N N . ASN B 1 231 ? -18.578 -3.234 21.141 1 60.12 231 ASN B N 1
ATOM 3803 C CA . ASN B 1 231 ? -17.109 -3.273 21.125 1 60.12 231 ASN B CA 1
ATOM 3804 C C . ASN B 1 231 ? -16.594 -4.703 21.062 1 60.12 231 ASN B C 1
ATOM 3806 O O . ASN B 1 231 ? -16.781 -5.484 22 1 60.12 231 ASN B O 1
ATOM 3810 N N . THR B 1 232 ? -16.406 -5.191 19.953 1 59.56 232 THR B N 1
ATOM 3811 C CA . THR B 1 232 ? -15.68 -6.441 19.781 1 59.56 232 THR B CA 1
ATOM 3812 C C . THR B 1 232 ? -14.305 -6.184 19.172 1 59.56 232 THR B C 1
ATOM 3814 O O . THR B 1 232 ? -14.031 -5.082 18.688 1 59.56 232 THR B O 1
ATOM 3817 N N . PRO B 1 233 ? -13.438 -7.145 19.422 1 56.41 233 PRO B N 1
ATOM 3818 C CA . PRO B 1 233 ? -12.125 -6.969 18.781 1 56.41 233 PRO B CA 1
ATOM 3819 C C . PRO B 1 233 ? -12.227 -6.613 17.312 1 56.41 233 PRO B C 1
ATOM 3821 O O . PRO B 1 233 ? -11.336 -5.965 16.766 1 56.41 233 PRO B O 1
ATOM 3824 N N . THR B 1 234 ? -13.32 -6.977 16.766 1 60.19 234 THR B N 1
ATOM 3825 C CA . THR B 1 234 ? -13.539 -6.699 15.344 1 60.19 234 THR B CA 1
ATOM 3826 C C . THR B 1 234 ? -14.344 -5.414 15.164 1 60.19 234 THR B C 1
ATOM 3828 O O . THR B 1 234 ? -14.219 -4.742 14.141 1 60.19 234 THR B O 1
ATOM 3831 N N . HIS B 1 235 ? -15.047 -5.203 16.25 1 67.25 235 HIS B N 1
ATOM 3832 C CA . HIS B 1 235 ? -15.906 -4.031 16.172 1 67.25 235 HIS B CA 1
ATOM 3833 C C . HIS B 1 235 ? -15.641 -3.078 17.344 1 67.25 235 HIS B C 1
ATOM 3835 O O . HIS B 1 235 ? -15.891 -3.42 18.5 1 67.25 235 HIS B O 1
ATOM 3841 N N . ARG B 1 236 ? -15.047 -1.997 16.984 1 78.31 236 ARG B N 1
ATOM 3842 C CA . ARG B 1 236 ? -14.766 -0.984 17.984 1 78.31 236 ARG B CA 1
ATOM 3843 C C . ARG B 1 236 ? -15.891 0.046 18.062 1 78.31 236 ARG B C 1
ATOM 3845 O O . ARG B 1 236 ? -16.609 0.251 17.078 1 78.31 236 ARG B O 1
ATOM 3852 N N . ARG B 1 237 ? -15.984 0.554 19.25 1 82.19 237 ARG B N 1
ATOM 3853 C CA . ARG B 1 237 ? -16.984 1.602 19.406 1 82.19 237 ARG B CA 1
ATOM 3854 C C . ARG B 1 237 ? -16.688 2.791 18.5 1 82.19 237 ARG B C 1
ATOM 3856 O O . ARG B 1 237 ? -15.523 3.084 18.234 1 82.19 237 ARG B O 1
ATOM 3863 N N . ARG B 1 238 ? -17.797 3.416 18.203 1 88.56 238 ARG B N 1
ATOM 3864 C CA . ARG B 1 238 ? -17.672 4.613 17.375 1 88.56 238 ARG B CA 1
ATOM 3865 C C . ARG B 1 238 ? -17.188 5.797 18.203 1 88.56 238 ARG B C 1
ATOM 3867 O O . ARG B 1 238 ? -17.641 5.992 19.344 1 88.56 238 ARG B O 1
ATOM 3874 N N . LEU B 1 239 ? -16.156 6.562 17.672 1 92.5 239 LEU B N 1
ATOM 3875 C CA . LEU B 1 239 ? -15.594 7.719 18.359 1 92.5 239 LEU B CA 1
ATOM 3876 C C . LEU B 1 239 ? -16.156 9.016 17.781 1 92.5 239 LEU B C 1
ATOM 3878 O O . LEU B 1 239 ? -16.531 9.07 16.609 1 92.5 239 LEU B O 1
ATOM 3882 N N . THR B 1 240 ? -16.25 10.039 18.656 1 94.75 240 THR B N 1
ATOM 3883 C CA . THR B 1 240 ? -16.469 11.375 18.125 1 94.75 240 THR B CA 1
ATOM 3884 C C . THR B 1 240 ? -15.172 11.953 17.547 1 94.75 240 THR B C 1
ATOM 3886 O O . THR B 1 240 ? -14.078 11.562 17.969 1 94.75 240 THR B O 1
ATOM 3889 N N . PRO B 1 241 ? -15.281 12.898 16.641 1 97.25 241 PRO B N 1
ATOM 3890 C CA . PRO B 1 241 ? -14.062 13.562 16.172 1 97.25 241 PRO B CA 1
ATOM 3891 C C . PRO B 1 241 ? -13.266 14.203 17.297 1 97.25 241 PRO B C 1
ATOM 3893 O O . PRO B 1 241 ? -12.031 14.133 17.312 1 97.25 241 PRO B O 1
ATOM 3896 N N . GLU B 1 242 ? -13.93 14.719 18.297 1 97.56 242 GLU B N 1
ATOM 3897 C CA . GLU B 1 242 ? -13.273 15.367 19.422 1 97.56 242 GLU B CA 1
ATOM 3898 C C . GLU B 1 242 ? -12.422 14.375 20.219 1 97.56 242 GLU B C 1
ATOM 3900 O O . GLU B 1 242 ? -11.297 14.688 20.609 1 97.56 242 GLU B O 1
ATOM 3905 N N . GLU B 1 243 ? -12.977 13.172 20.406 1 96.69 243 GLU B N 1
ATOM 3906 C CA . GLU B 1 243 ? -12.281 12.148 21.188 1 96.69 243 GLU B CA 1
ATOM 3907 C C . GLU B 1 243 ? -10.977 11.742 20.516 1 96.69 243 GLU B C 1
ATOM 3909 O O . GLU B 1 243 ? -9.922 11.742 21.156 1 96.69 243 GLU B O 1
ATOM 3914 N N . THR B 1 244 ? -11.039 11.453 19.281 1 97.81 244 THR B N 1
ATOM 3915 C CA . THR B 1 244 ? -9.859 10.922 18.609 1 97.81 244 THR B CA 1
ATOM 3916 C C . THR B 1 244 ? -8.836 12.031 18.344 1 97.81 244 THR B C 1
ATOM 3918 O O . THR B 1 244 ? -7.633 11.805 18.453 1 97.81 244 THR B O 1
ATOM 3921 N N . VAL B 1 245 ? -9.266 13.219 18.078 1 98.5 245 VAL B N 1
ATOM 3922 C CA . VAL B 1 245 ? -8.359 14.32 17.766 1 98.5 245 VAL B CA 1
ATOM 3923 C C . VAL B 1 245 ? -7.641 14.766 19.047 1 98.5 245 VAL B C 1
ATOM 3925 O O . VAL B 1 245 ? -6.465 15.141 19 1 98.5 245 VAL B O 1
ATOM 3928 N N . SER B 1 246 ? -8.336 14.734 20.172 1 97.94 246 SER B N 1
ATOM 3929 C CA . SER B 1 246 ? -7.691 15.062 21.453 1 97.94 246 SER B CA 1
ATOM 3930 C C . SER B 1 246 ? -6.492 14.164 21.719 1 97.94 246 SER B C 1
ATOM 3932 O O . SER B 1 246 ? -5.426 14.641 22.109 1 97.94 246 SER B O 1
ATOM 3934 N N . LYS B 1 247 ? -6.688 12.906 21.469 1 97.56 247 LYS B N 1
ATOM 3935 C CA . LYS B 1 247 ? -5.57 11.977 21.641 1 97.56 247 LYS B CA 1
ATOM 3936 C C . LYS B 1 247 ? -4.445 12.281 20.656 1 97.56 247 LYS B C 1
ATOM 3938 O O . LYS B 1 247 ? -3.273 12.32 21.031 1 97.56 247 LYS B O 1
ATOM 3943 N N . LEU B 1 248 ? -4.809 12.469 19.422 1 98.19 248 LEU B N 1
ATOM 3944 C CA . LEU B 1 248 ? -3.826 12.766 18.391 1 98.19 248 LEU B CA 1
ATOM 3945 C C . LEU B 1 248 ? -2.98 13.977 18.766 1 98.19 248 LEU B C 1
ATOM 3947 O O . LEU B 1 248 ? -1.75 13.914 18.734 1 98.19 248 LEU B O 1
ATOM 3951 N N . ILE B 1 249 ? -3.609 15.078 19.156 1 98.19 249 ILE B N 1
ATOM 3952 C CA . ILE B 1 249 ? -2.914 16.312 19.484 1 98.19 249 ILE B CA 1
ATOM 3953 C C . ILE B 1 249 ? -2.021 16.094 20.703 1 98.19 249 ILE B C 1
ATOM 3955 O O . ILE B 1 249 ? -0.897 16.594 20.766 1 98.19 249 ILE B O 1
ATOM 3959 N N . GLY B 1 250 ? -2.545 15.32 21.688 1 97.88 250 GLY B N 1
ATOM 3960 C CA . GLY B 1 250 ? -1.726 14.984 22.844 1 97.88 250 GLY B CA 1
ATOM 3961 C C . GLY B 1 250 ? -0.451 14.25 22.484 1 97.88 250 GLY B C 1
ATOM 3962 O O . GLY B 1 250 ? 0.624 14.562 22.984 1 97.88 250 GLY B O 1
ATOM 3963 N N . VAL B 1 251 ? -0.542 13.305 21.578 1 97.88 251 VAL B N 1
ATOM 3964 C CA . VAL B 1 251 ? 0.596 12.508 21.141 1 97.88 251 VAL B CA 1
ATOM 3965 C C . VAL B 1 251 ? 1.624 13.398 20.453 1 97.88 251 VAL B C 1
ATOM 3967 O O . VAL B 1 251 ? 2.822 13.305 20.719 1 97.88 251 VAL B O 1
ATOM 3970 N N . ILE B 1 252 ? 1.134 14.273 19.578 1 98.19 252 ILE B N 1
ATOM 3971 C CA . ILE B 1 252 ? 2.033 15.164 18.859 1 98.19 252 ILE B CA 1
ATOM 3972 C C . ILE B 1 252 ? 2.701 16.125 19.828 1 98.19 252 ILE B C 1
ATOM 3974 O O . ILE B 1 252 ? 3.916 16.344 19.766 1 98.19 252 ILE B O 1
ATOM 3978 N N . ASP B 1 253 ? 1.886 16.703 20.734 1 98.5 253 ASP B N 1
ATOM 3979 C CA . ASP B 1 253 ? 2.369 17.734 21.656 1 98.5 253 ASP B CA 1
ATOM 3980 C C . ASP B 1 253 ? 3.5 17.188 22.531 1 98.5 253 ASP B C 1
ATOM 3982 O O . ASP B 1 253 ? 4.461 17.906 22.812 1 98.5 253 ASP B O 1
ATOM 3986 N N . LYS B 1 254 ? 3.383 15.93 22.922 1 97.44 254 LYS B N 1
ATOM 3987 C CA . LYS B 1 254 ? 4.395 15.297 23.766 1 97.44 254 LYS B CA 1
ATOM 3988 C C . LYS B 1 254 ? 5.551 14.758 22.922 1 97.44 254 LYS B C 1
ATOM 3990 O O . LYS B 1 254 ? 6.605 14.414 23.469 1 97.44 254 LYS B O 1
ATOM 3995 N N . ASN B 1 255 ? 5.367 14.797 21.609 1 96.38 255 ASN B N 1
ATOM 3996 C CA . ASN B 1 255 ? 6.355 14.25 20.688 1 96.38 255 ASN B CA 1
ATOM 3997 C C . ASN B 1 255 ? 6.816 12.859 21.109 1 96.38 255 ASN B C 1
ATOM 3999 O O . ASN B 1 255 ? 8.016 12.562 21.094 1 96.38 255 ASN B O 1
ATOM 4003 N N . ASP B 1 256 ? 5.805 12.117 21.578 1 92.12 256 ASP B N 1
ATOM 4004 C CA . ASP B 1 256 ? 6.117 10.797 22.109 1 92.12 256 ASP B CA 1
ATOM 4005 C C . ASP B 1 256 ? 5.629 9.695 21.172 1 92.12 256 ASP B C 1
ATOM 4007 O O . ASP B 1 256 ? 4.621 9.039 21.453 1 92.12 256 ASP B O 1
ATOM 4011 N N . PHE B 1 257 ? 6.301 9.5 20.094 1 96.12 257 PHE B N 1
ATOM 4012 C CA . PHE B 1 257 ? 6 8.445 19.125 1 96.12 257 PHE B CA 1
ATOM 4013 C C . PHE B 1 257 ? 7.23 8.094 18.297 1 96.12 257 PHE B C 1
ATOM 4015 O O . PHE B 1 257 ? 8.172 8.891 18.219 1 96.12 257 PHE B O 1
ATOM 4022 N N . GLU B 1 258 ? 7.293 6.949 17.844 1 96 258 GLU B N 1
ATOM 4023 C CA . GLU B 1 258 ? 8.367 6.504 16.953 1 96 258 GLU B CA 1
ATOM 4024 C C . GLU B 1 258 ? 8.281 7.191 15.594 1 96 258 GLU B C 1
ATOM 4026 O O . GLU B 1 258 ? 7.227 7.176 14.953 1 96 258 GLU B O 1
ATOM 4031 N N . ASN B 1 259 ? 9.445 7.902 15.234 1 97.12 259 ASN B N 1
ATOM 4032 C CA . ASN B 1 259 ? 9.453 8.547 13.93 1 97.12 259 ASN B CA 1
ATOM 4033 C C . ASN B 1 259 ? 9.164 7.551 12.812 1 97.12 259 ASN B C 1
ATOM 4035 O O . ASN B 1 259 ? 9.82 6.512 12.711 1 97.12 259 ASN B O 1
ATOM 4039 N N . GLY B 1 260 ? 8.172 7.816 12 1 97.06 260 GLY B N 1
ATOM 4040 C CA . GLY B 1 260 ? 7.742 6.902 10.961 1 97.06 260 GLY B CA 1
ATOM 4041 C C . GLY B 1 260 ? 6.809 5.816 11.461 1 97.06 260 GLY B C 1
ATOM 4042 O O . GLY B 1 260 ? 6.391 4.945 10.695 1 97.06 260 GLY B O 1
ATOM 4043 N N . GLY B 1 261 ? 6.441 5.914 12.703 1 96.94 261 GLY B N 1
ATOM 4044 C CA . GLY B 1 261 ? 5.641 4.875 13.328 1 96.94 261 GLY B CA 1
ATOM 4045 C C . GLY B 1 261 ? 4.148 5.09 13.156 1 96.94 261 GLY B C 1
ATOM 4046 O O . GLY B 1 261 ? 3.723 6.012 12.461 1 96.94 261 GLY B O 1
ATOM 4047 N N . ARG B 1 262 ? 3.416 4.227 13.75 1 97.06 262 ARG B N 1
ATOM 4048 C CA . ARG B 1 262 ? 1.958 4.258 13.727 1 97.06 262 ARG B CA 1
ATOM 4049 C C . ARG B 1 262 ? 1.387 4.195 15.141 1 97.06 262 ARG B C 1
ATOM 4051 O O . ARG B 1 262 ? 1.9 3.469 15.992 1 97.06 262 ARG B O 1
ATOM 4058 N N . ILE B 1 263 ? 0.388 4.914 15.375 1 97.94 263 ILE B N 1
ATOM 4059 C CA . ILE B 1 263 ? -0.392 4.828 16.609 1 97.94 263 ILE B CA 1
ATOM 4060 C C . ILE B 1 263 ? -1.872 4.664 16.266 1 97.94 263 ILE B C 1
ATOM 4062 O O . ILE B 1 263 ? -2.402 5.367 15.406 1 97.94 263 ILE B O 1
ATOM 4066 N N . ASP B 1 264 ? -2.494 3.684 16.828 1 95.81 264 ASP B N 1
ATOM 4067 C CA . ASP B 1 264 ? -3.939 3.498 16.75 1 95.81 264 ASP B CA 1
ATOM 4068 C C . ASP B 1 264 ? -4.633 4.043 18 1 95.81 264 ASP B C 1
ATOM 4070 O O . ASP B 1 264 ? -4.129 3.885 19.109 1 95.81 264 ASP B O 1
ATOM 4074 N N . PHE B 1 265 ? -5.738 4.641 17.766 1 95.94 265 PHE B N 1
ATOM 4075 C CA . PHE B 1 265 ? -6.477 5.199 18.891 1 95.94 265 PHE B CA 1
ATOM 4076 C C . PHE B 1 265 ? -6.629 4.168 20 1 95.94 265 PHE B C 1
ATOM 4078 O O . PHE B 1 265 ? -6.508 4.496 21.188 1 95.94 265 PHE B O 1
ATOM 4085 N N . PHE B 1 266 ? -6.809 2.906 19.625 1 92.06 266 PHE B N 1
ATOM 4086 C CA . PHE B 1 266 ? -7.137 1.878 20.609 1 92.06 266 PHE B CA 1
ATOM 4087 C C . PHE B 1 266 ? -5.879 1.155 21.078 1 92.06 266 PHE B C 1
ATOM 4089 O O . PHE B 1 266 ? -5.961 0.152 21.781 1 92.06 266 PHE B O 1
ATOM 4096 N N . ASP B 1 267 ? -4.734 1.65 20.594 1 87.25 267 ASP B N 1
ATOM 4097 C CA . ASP B 1 267 ? -3.496 1.095 21.125 1 87.25 267 ASP B CA 1
ATOM 4098 C C . ASP B 1 267 ? -3.41 1.304 22.641 1 87.25 267 ASP B C 1
ATOM 4100 O O . ASP B 1 267 ? -3.916 2.297 23.172 1 87.25 267 ASP B O 1
ATOM 4104 N N . ALA B 1 268 ? -2.803 0.396 23.391 1 70.69 268 ALA B N 1
ATOM 4105 C CA . ALA B 1 268 ? -2.666 0.45 24.844 1 70.69 268 ALA B CA 1
ATOM 4106 C C . ALA B 1 268 ? -1.672 1.528 25.266 1 70.69 268 ALA B C 1
ATOM 4108 O O . ALA B 1 268 ? -0.741 1.846 24.516 1 70.69 268 ALA B O 1
#

Organism: Panagrellus redivivus (NCBI:txid6233)